Protein AF-0000000068968160 (afdb_homodimer)

Organism: Plasmodiophora brassicae (NCBI:txid37360)

Secondary structure (DSSP, 8-state):
----------------------------------------------------B-TTSPBPEEEEEEEE-S--HHHHHHHHHHHHHHHHHSTTEEEEEEE-TTS-HHHHHHHHHTT-EEEEPPGGGTT-GGGGGGGGGGGGG-TTEEEEEE--TTS---HHHHHHHHHHHTTTTT--EEEEE-STT--SSS-TTSEEEEHHHHHHH-S-HHHHHHHHHT-TT--SSHHHHHIIIIIHHHHTTSEEEEESSS-SSSSSEE--SS--SSTT-STT----SSS-TTTTTTTTTTS----PPPPGGG-SSTT-TT-/----S-----------------------------------------------B-TTSPBPEEEEEEEE-S--HHHHHHHHHHHHHHHHHSTTEEEEEEE-TTS-HHHHHHHHHTT-EEEEPPGGGTT-GGGGGGGGGGGGG-TTEEEEEE--TTS---HHHHHHHHHHHTTTTT--EEEEE-STT--SSS-TTSEEEEHHHHHHH-S-HHHHHHHHHT-TT--SSHHHHHIIIIIHHHHTTSEEEEESSS-SSSSSEE--SS--SSTT-STT----SSS-TTTTTTHHHHS----PPPPGGG-SSTT-TT-

Structure (mmCIF, N/CA/C/O backbone):
data_AF-0000000068968160-model_v1
#
loop_
_entity.id
_entity.type
_entity.pdbx_description
1 polymer 'DUF5672 domain-containing protein'
#
loop_
_atom_site.group_PDB
_atom_site.id
_atom_site.type_symbol
_atom_site.label_atom_id
_atom_site.label_alt_id
_atom_site.label_comp_id
_atom_site.label_asym_id
_atom_site.label_entity_id
_atom_site.label_seq_id
_atom_site.pdbx_PDB_ins_code
_atom_site.Cartn_x
_atom_site.Cartn_y
_atom_site.Cartn_z
_atom_site.occupancy
_atom_site.B_iso_or_equiv
_atom_site.auth_seq_id
_atom_site.auth_comp_id
_atom_site.auth_asym_id
_atom_site.auth_atom_id
_atom_site.pdbx_PDB_model_num
ATOM 1 N N . MET A 1 1 ? 5.023 74 -33.469 1 16.48 1 MET A N 1
ATOM 2 C CA . MET A 1 1 ? 6.301 74.5 -33 1 16.48 1 MET A CA 1
ATOM 3 C C . MET A 1 1 ? 7.285 73.375 -32.719 1 16.48 1 MET A C 1
ATOM 5 O O . MET A 1 1 ? 6.891 72.188 -32.656 1 16.48 1 MET A O 1
ATOM 9 N N . ALA A 1 2 ? 7.832 73.25 -31.469 1 16.19 2 ALA A N 1
ATOM 10 C CA . ALA A 1 2 ? 9.219 73.25 -31.016 1 16.19 2 ALA A CA 1
ATOM 11 C C . ALA A 1 2 ? 9.812 71.812 -31.078 1 16.19 2 ALA A C 1
ATOM 13 O O . ALA A 1 2 ? 9.078 70.875 -31.156 1 16.19 2 ALA A O 1
ATOM 14 N N . VAL A 1 3 ? 10.688 71.438 -29.906 1 15.09 3 VAL A N 1
ATOM 15 C CA . VAL A 1 3 ? 12.117 71.25 -29.719 1 15.09 3 VAL A CA 1
ATOM 16 C C . VAL A 1 3 ? 12.469 69.75 -29.812 1 15.09 3 VAL A C 1
ATOM 18 O O . VAL A 1 3 ? 11.586 68.938 -29.719 1 15.09 3 VAL A O 1
ATOM 21 N N . ARG A 1 4 ? 13.523 69.375 -28.875 1 16.39 4 ARG A N 1
ATOM 22 C CA . ARG A 1 4 ? 14.859 68.875 -28.547 1 16.39 4 ARG A CA 1
ATOM 23 C C . ARG A 1 4 ? 14.82 67.438 -28.125 1 16.39 4 ARG A C 1
ATOM 25 O O . ARG A 1 4 ? 13.969 67 -27.328 1 16.39 4 ARG A O 1
ATOM 32 N N . ARG A 1 5 ? 15.688 66.438 -28.734 1 19.42 5 ARG A N 1
ATOM 33 C CA . ARG A 1 5 ? 16.438 65.188 -28.953 1 19.42 5 ARG A CA 1
ATOM 34 C C . ARG A 1 5 ? 17.234 64.812 -27.719 1 19.42 5 ARG A C 1
ATOM 36 O O . ARG A 1 5 ? 18.078 63.906 -27.766 1 19.42 5 ARG A O 1
ATOM 43 N N . SER A 1 6 ? 17.281 65.5 -26.547 1 15.82 6 SER A N 1
ATOM 44 C CA . SER A 1 6 ? 18.531 65.625 -25.797 1 15.82 6 SER A CA 1
ATOM 45 C C . SER A 1 6 ? 18.953 64.312 -25.219 1 15.82 6 SER A C 1
ATOM 47 O O . SER A 1 6 ? 20.109 63.906 -25.312 1 15.82 6 SER A O 1
ATOM 49 N N . LYS A 1 7 ? 18.641 63.906 -23.984 1 18.33 7 LYS A N 1
ATOM 50 C CA . LYS A 1 7 ? 19.531 63.719 -22.844 1 18.33 7 LYS A CA 1
ATOM 51 C C . LYS A 1 7 ? 20.266 62.406 -22.922 1 18.33 7 LYS A C 1
ATOM 53 O O . LYS A 1 7 ? 19.688 61.375 -23.328 1 18.33 7 LYS A O 1
ATOM 58 N N . LEU A 1 8 ? 21.578 62.125 -22.297 1 17.47 8 LEU A N 1
ATOM 59 C CA . LEU A 1 8 ? 23 61.906 -22.094 1 17.47 8 LEU A CA 1
ATOM 60 C C . LEU A 1 8 ? 23.266 60.469 -21.594 1 17.47 8 LEU A C 1
ATOM 62 O O . LEU A 1 8 ? 22.312 59.75 -21.266 1 17.47 8 LEU A O 1
ATOM 66 N N . THR A 1 9 ? 23.875 60.344 -20.359 1 16.19 9 THR A N 1
ATOM 67 C CA . THR A 1 9 ? 25.281 60.094 -20 1 16.19 9 THR A CA 1
ATOM 68 C C . THR A 1 9 ? 25.484 58.625 -19.656 1 16.19 9 THR A C 1
ATOM 70 O O . THR A 1 9 ? 26.375 57.969 -20.219 1 16.19 9 THR A O 1
ATOM 73 N N . GLU A 1 10 ? 25.859 58.156 -18.297 1 16.2 10 GLU A N 1
ATOM 74 C CA . GLU A 1 10 ? 27.172 57.781 -17.797 1 16.2 10 GLU A CA 1
ATOM 75 C C . GLU A 1 10 ? 27.281 56.25 -17.641 1 16.2 10 GLU A C 1
ATOM 77 O O . GLU A 1 10 ? 28.266 55.656 -18.031 1 16.2 10 GLU A O 1
ATOM 82 N N . VAL A 1 11 ? 26.438 55.5 -16.703 1 16.97 11 VAL A N 1
ATOM 83 C CA . VAL A 1 11 ? 27.125 54.875 -15.555 1 16.97 11 VAL A CA 1
ATOM 84 C C . VAL A 1 11 ? 27.844 53.625 -15.992 1 16.97 11 VAL A C 1
ATOM 86 O O . VAL A 1 11 ? 27.484 53 -17.016 1 16.97 11 VAL A O 1
ATOM 89 N N . VAL A 1 12 ? 28.547 52.75 -14.938 1 16.45 12 VAL A N 1
ATOM 90 C CA . VAL A 1 12 ? 29.781 52.156 -14.477 1 16.45 12 VAL A CA 1
ATOM 91 C C . VAL A 1 12 ? 29.797 50.656 -14.852 1 16.45 12 VAL A C 1
ATOM 93 O O . VAL A 1 12 ? 28.922 49.906 -14.43 1 16.45 12 VAL A O 1
ATOM 96 N N . VAL A 1 13 ? 30.516 50.188 -15.898 1 18.97 13 VAL A N 1
ATOM 97 C CA . VAL A 1 13 ? 30.875 48.969 -16.609 1 18.97 13 VAL A CA 1
ATOM 98 C C . VAL A 1 13 ? 31.75 48.094 -15.719 1 18.97 13 VAL A C 1
ATOM 100 O O . VAL A 1 13 ? 32.969 48.219 -15.695 1 18.97 13 VAL A O 1
ATOM 103 N N . VAL A 1 14 ? 31.344 48.125 -14.266 1 16.95 14 VAL A N 1
ATOM 104 C CA . VAL A 1 14 ? 32.438 47.625 -13.438 1 16.95 14 VAL A CA 1
ATOM 105 C C . VAL A 1 14 ? 32.969 46.312 -13.992 1 16.95 14 VAL A C 1
ATOM 107 O O . VAL A 1 14 ? 32.25 45.625 -14.742 1 16.95 14 VAL A O 1
ATOM 110 N N . LEU A 1 15 ? 33.812 45.594 -13.094 1 16.66 15 LEU A N 1
ATOM 111 C CA . LEU A 1 15 ? 35.125 45.062 -12.836 1 16.66 15 LEU A CA 1
ATOM 112 C C . LEU A 1 15 ? 35.125 43.531 -13 1 16.66 15 LEU A C 1
ATOM 114 O O . LEU A 1 15 ? 34.5 42.812 -12.195 1 16.66 15 LEU A O 1
ATOM 118 N N . ILE A 1 16 ? 35 42.906 -14.211 1 17.64 16 ILE A N 1
ATOM 119 C CA . ILE A 1 16 ? 34.938 41.531 -14.617 1 17.64 16 ILE A CA 1
ATOM 120 C C . ILE A 1 16 ? 36.156 40.75 -14.125 1 17.64 16 ILE A C 1
ATOM 122 O O . ILE A 1 16 ? 36.156 39.531 -14.078 1 17.64 16 ILE A O 1
ATOM 126 N N . LEU A 1 17 ? 37.344 41.469 -13.859 1 16.8 17 LEU A N 1
ATOM 127 C CA . LEU A 1 17 ? 38.5 40.812 -14.445 1 16.8 17 LEU A CA 1
ATOM 128 C C . LEU A 1 17 ? 38.969 39.656 -13.562 1 16.8 17 LEU A C 1
ATOM 130 O O . LEU A 1 17 ? 39.719 38.781 -14.023 1 16.8 17 LEU A O 1
ATOM 134 N N . THR A 1 18 ? 38.75 39.781 -12.148 1 16.09 18 THR A N 1
ATOM 135 C CA . THR A 1 18 ? 40.031 39.531 -11.484 1 16.09 18 THR A CA 1
ATOM 136 C C . THR A 1 18 ? 40.5 38.125 -11.781 1 16.09 18 THR A C 1
ATOM 138 O O . THR A 1 18 ? 39.75 37.281 -12.242 1 16.09 18 THR A O 1
ATOM 141 N N . CYS A 1 19 ? 41.125 37.375 -10.664 1 17.05 19 CYS A N 1
ATOM 142 C CA . CYS A 1 19 ? 42.406 36.844 -10.297 1 17.05 19 CYS A CA 1
ATOM 143 C C . CYS A 1 19 ? 42.5 35.344 -10.602 1 17.05 19 CYS A C 1
ATOM 145 O O . CYS A 1 19 ? 41.688 34.562 -10.133 1 17.05 19 CYS A O 1
ATOM 147 N N . MET A 1 20 ? 43.188 34.906 -11.68 1 18.72 20 MET A N 1
ATOM 148 C CA . MET A 1 20 ? 43.625 33.688 -12.344 1 18.72 20 MET A CA 1
ATOM 149 C C . MET A 1 20 ? 44.406 32.812 -11.375 1 18.72 20 MET A C 1
ATOM 151 O O . MET A 1 20 ? 45 31.828 -11.797 1 18.72 20 MET A O 1
ATOM 155 N N . ALA A 1 21 ? 44.656 33.312 -10.109 1 18.47 21 ALA A N 1
ATOM 156 C CA . ALA A 1 21 ? 45.938 32.781 -9.625 1 18.47 21 ALA A CA 1
ATOM 157 C C . ALA A 1 21 ? 45.938 31.25 -9.562 1 18.47 21 ALA A C 1
ATOM 159 O O . ALA A 1 21 ? 44.906 30.656 -9.164 1 18.47 21 ALA A O 1
ATOM 160 N N . PHE A 1 22 ? 46.938 30.594 -10.109 1 20.25 22 PHE A N 1
ATOM 161 C CA . PHE A 1 22 ? 47.531 29.328 -10.531 1 20.25 22 PHE A CA 1
ATOM 162 C C . PHE A 1 22 ? 47.812 28.438 -9.336 1 20.25 22 PHE A C 1
ATOM 164 O O . PHE A 1 22 ? 48.5 27.422 -9.461 1 20.25 22 PHE A O 1
ATOM 171 N N . LEU A 1 23 ? 47.25 28.828 -8.086 1 19.25 23 LEU A N 1
ATOM 172 C CA . LEU A 1 23 ? 48.094 28.234 -7.047 1 19.25 23 LEU A CA 1
ATOM 173 C C . LEU A 1 23 ? 48.156 26.719 -7.207 1 19.25 23 LEU A C 1
ATOM 175 O O . LEU A 1 23 ? 47.156 26.062 -7.469 1 19.25 23 LEU A O 1
ATOM 179 N N . SER A 1 24 ? 49.375 26.203 -7.375 1 21.22 24 SER A N 1
ATOM 180 C CA . SER A 1 24 ? 50.156 25 -7.578 1 21.22 24 SER A CA 1
ATOM 181 C C . SER A 1 24 ? 49.875 23.953 -6.496 1 21.22 24 SER A C 1
ATOM 183 O O . SER A 1 24 ? 50.594 22.969 -6.367 1 21.22 24 SER A O 1
ATOM 185 N N . GLY A 1 25 ? 48.75 24.219 -5.676 1 18.08 25 GLY A N 1
ATOM 186 C CA . GLY A 1 25 ? 48.875 23.516 -4.41 1 18.08 25 GLY A CA 1
ATOM 187 C C . GLY A 1 25 ? 49.031 22.016 -4.57 1 18.08 25 GLY A C 1
ATOM 188 O O . GLY A 1 25 ? 48.406 21.422 -5.445 1 18.08 25 GLY A O 1
ATOM 189 N N . GLN A 1 26 ? 50.188 21.531 -4.156 1 20.78 26 GLN A N 1
ATOM 190 C CA . GLN A 1 26 ? 50.781 20.203 -4 1 20.78 26 GLN A CA 1
ATOM 191 C C . GLN A 1 26 ? 49.844 19.25 -3.289 1 20.78 26 GLN A C 1
ATOM 193 O O . GLN A 1 26 ? 49.719 19.297 -2.064 1 20.78 26 GLN A O 1
ATOM 198 N N . ILE A 1 27 ? 48.594 19.312 -3.592 1 19.23 27 ILE A N 1
ATOM 199 C CA . ILE A 1 27 ? 47.781 18.531 -2.662 1 19.23 27 ILE A CA 1
ATOM 200 C C . ILE A 1 27 ? 48.281 17.078 -2.65 1 19.23 27 ILE A C 1
ATOM 202 O O . ILE A 1 27 ? 48.312 16.422 -3.695 1 19.23 27 ILE A O 1
ATOM 206 N N . HIS A 1 28 ? 49.094 16.875 -1.63 1 19.7 28 HIS A N 1
ATOM 207 C CA . HIS A 1 28 ? 49.656 15.609 -1.232 1 19.7 28 HIS A CA 1
ATOM 208 C C . HIS A 1 28 ? 48.625 14.5 -1.226 1 19.7 28 HIS A C 1
ATOM 210 O O . HIS A 1 28 ? 47.438 14.742 -0.913 1 19.7 28 HIS A O 1
ATOM 216 N N . THR A 1 29 ? 48.938 13.406 -1.938 1 20.7 29 THR A N 1
ATOM 217 C CA . THR A 1 29 ? 48.344 12.141 -2.342 1 20.7 29 THR A CA 1
ATOM 218 C C . THR A 1 29 ? 47.844 11.352 -1.126 1 20.7 29 THR A C 1
ATOM 220 O O . THR A 1 29 ? 47.312 10.25 -1.264 1 20.7 29 THR A O 1
ATOM 223 N N . GLU A 1 30 ? 48.156 11.922 0.089 1 19.62 30 GLU A N 1
ATOM 224 C CA . GLU A 1 30 ? 48.438 10.773 0.943 1 19.62 30 GLU A CA 1
ATOM 225 C C . GLU A 1 30 ? 47.219 9.867 1.074 1 19.62 30 GLU A C 1
ATOM 227 O O . GLU A 1 30 ? 47.344 8.648 0.94 1 19.62 30 GLU A O 1
ATOM 232 N N . LEU A 1 31 ? 46.281 10.25 2.039 1 19.09 31 LEU A N 1
ATOM 233 C CA . LEU A 1 31 ? 45.844 9.289 3.055 1 19.09 31 LEU A CA 1
ATOM 234 C C . LEU A 1 31 ? 44.781 8.359 2.514 1 19.09 31 LEU A C 1
ATOM 236 O O . LEU A 1 31 ? 43.656 8.781 2.275 1 19.09 31 LEU A O 1
ATOM 240 N N . LEU A 1 32 ? 45 7.504 1.589 1 21.42 32 LEU A N 1
ATOM 241 C CA . LEU A 1 32 ? 44.094 6.492 1.077 1 21.42 32 LEU A CA 1
ATOM 242 C C . LEU A 1 32 ? 43.5 5.656 2.215 1 21.42 32 LEU A C 1
ATOM 244 O O . LEU A 1 32 ? 43.938 4.52 2.432 1 21.42 32 LEU A O 1
ATOM 248 N N . HIS A 1 33 ? 43.375 6.18 3.422 1 21.02 33 HIS A N 1
ATOM 249 C CA . HIS A 1 33 ? 43.094 5.098 4.359 1 21.02 33 HIS A CA 1
ATOM 250 C C . HIS A 1 33 ? 41.844 4.328 3.951 1 21.02 33 HIS A C 1
ATOM 252 O O . HIS A 1 33 ? 40.938 4.895 3.348 1 21.02 33 HIS A O 1
ATOM 258 N N . ARG A 1 34 ? 41.906 2.945 4.09 1 22.19 34 ARG A N 1
ATOM 259 C CA . ARG A 1 34 ? 41.062 1.778 3.811 1 22.19 34 ARG A CA 1
ATOM 260 C C . ARG A 1 34 ? 39.688 1.928 4.441 1 22.19 34 ARG A C 1
ATOM 262 O O . ARG A 1 34 ? 39.594 2.146 5.648 1 22.19 34 ARG A O 1
ATOM 269 N N . PRO A 1 35 ? 38.688 2.314 3.643 1 23.06 35 PRO A N 1
ATOM 270 C CA . PRO A 1 35 ? 37.375 2.459 4.262 1 23.06 35 PRO A CA 1
ATOM 271 C C . PRO A 1 35 ? 36.938 1.225 5.062 1 23.06 35 PRO A C 1
ATOM 273 O O . PRO A 1 35 ? 37.156 0.095 4.605 1 23.06 35 PRO A O 1
ATOM 276 N N . THR A 1 36 ? 37.188 1.257 6.371 1 24.09 36 THR A N 1
ATOM 277 C CA . THR A 1 36 ? 36.656 0.238 7.266 1 24.09 36 THR A CA 1
ATOM 278 C C . THR A 1 36 ? 35.219 -0.1 6.895 1 24.09 36 THR A C 1
ATOM 280 O O . THR A 1 36 ? 34.406 0.797 6.699 1 24.09 36 THR A O 1
ATOM 283 N N . VAL A 1 37 ? 35 -1.322 6.418 1 23.86 37 VAL A N 1
ATOM 284 C CA . VAL A 1 37 ? 33.781 -2.033 6.09 1 23.86 37 VAL A CA 1
ATOM 285 C C . VAL A 1 37 ? 32.781 -1.87 7.227 1 23.86 37 VAL A C 1
ATOM 287 O O . VAL A 1 37 ? 33 -2.334 8.344 1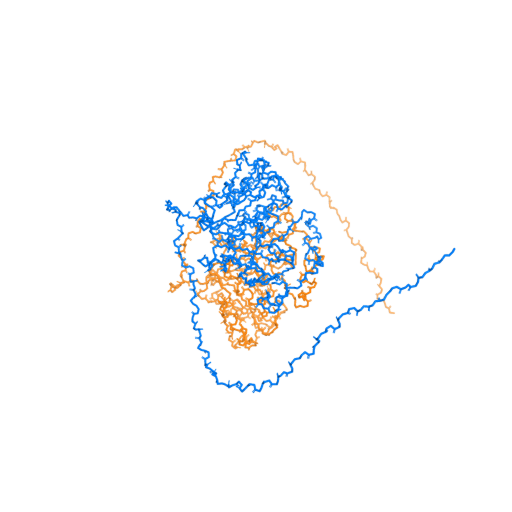 23.86 37 VAL A O 1
ATOM 290 N N . VAL A 1 38 ? 32.219 -0.712 7.41 1 25.56 38 VAL A N 1
ATOM 291 C CA . VAL A 1 38 ? 31.109 -0.536 8.359 1 25.56 38 VAL A CA 1
ATOM 292 C C . VAL A 1 38 ? 30.141 -1.704 8.25 1 25.56 38 VAL A C 1
ATOM 294 O O . VAL A 1 38 ? 29.531 -1.919 7.191 1 25.56 38 VAL A O 1
ATOM 297 N N . THR A 1 39 ? 30.344 -2.742 9.062 1 24.61 39 THR A N 1
ATOM 298 C CA . THR A 1 39 ? 29.688 -4.008 9.352 1 24.61 39 THR A CA 1
ATOM 299 C C . THR A 1 39 ? 28.172 -3.84 9.352 1 24.61 39 THR A C 1
ATOM 301 O O . THR A 1 39 ? 27.672 -2.717 9.273 1 24.61 39 THR A O 1
ATOM 304 N N . SER A 1 40 ? 27.547 -4.559 10.344 1 24.83 40 SER A N 1
ATOM 305 C CA . SER A 1 40 ? 26.266 -5.234 10.477 1 24.83 40 SER A CA 1
ATOM 306 C C . SER A 1 40 ? 25.141 -4.238 10.742 1 24.83 40 SER A C 1
ATOM 308 O O . SER A 1 40 ? 25.156 -3.52 11.75 1 24.83 40 SER A O 1
ATOM 310 N N . SER A 1 41 ? 24.766 -3.525 9.828 1 27.53 41 SER A N 1
ATOM 311 C CA . SER A 1 41 ? 23.672 -2.648 10.227 1 27.53 41 SER A CA 1
ATOM 312 C C . SER A 1 41 ? 22.625 -3.406 11.047 1 27.53 41 SER A C 1
ATOM 314 O O . SER A 1 41 ? 22.141 -4.457 10.617 1 27.53 41 SER A O 1
ATOM 316 N N . PRO A 1 42 ? 22.594 -3.197 12.344 1 25.75 42 PRO A N 1
ATOM 317 C CA . PRO A 1 42 ? 21.656 -3.908 13.219 1 25.75 42 PRO A CA 1
ATOM 318 C C . PRO A 1 42 ? 20.234 -3.922 12.672 1 25.75 42 PRO A C 1
ATOM 320 O O . PRO A 1 42 ? 19.781 -2.932 12.086 1 25.75 42 PRO A O 1
ATOM 323 N N . VAL A 1 43 ? 19.797 -5.035 12.18 1 28.14 43 VAL A N 1
ATOM 324 C CA . VAL A 1 43 ? 18.375 -5.297 12 1 28.14 43 VAL A CA 1
ATOM 325 C C . VAL A 1 43 ? 17.594 -4.766 13.203 1 28.14 43 VAL A C 1
ATOM 327 O O . VAL A 1 43 ? 17.75 -5.27 14.32 1 28.14 43 VAL A O 1
ATOM 330 N N . ILE A 1 44 ? 17.422 -3.5 13.32 1 26.98 44 ILE A N 1
ATOM 331 C CA . ILE A 1 44 ? 16.531 -3.027 14.359 1 26.98 44 ILE A CA 1
ATOM 332 C C . ILE A 1 44 ? 15.25 -3.859 14.352 1 26.98 44 ILE A C 1
ATOM 334 O O . ILE A 1 44 ? 14.484 -3.828 13.383 1 26.98 44 ILE A O 1
ATOM 338 N N . THR A 1 45 ? 15.336 -5.027 14.852 1 26.72 45 THR A N 1
ATOM 339 C CA . THR A 1 45 ? 14.125 -5.715 15.297 1 26.72 45 THR A CA 1
ATOM 340 C C . THR A 1 45 ? 13.156 -4.73 15.945 1 26.72 45 THR A C 1
ATOM 342 O O . THR A 1 45 ? 13.5 -4.055 16.906 1 26.72 45 THR A O 1
ATOM 345 N N . LEU A 1 46 ? 12.43 -4.121 15.195 1 29.11 46 LEU A N 1
ATOM 346 C CA . LEU A 1 46 ? 11.344 -3.508 15.953 1 29.11 46 LEU A CA 1
ATOM 347 C C . LEU A 1 46 ? 10.93 -4.391 17.125 1 29.11 46 LEU A C 1
ATOM 349 O O . LEU A 1 46 ? 10.438 -5.504 16.922 1 29.11 46 LEU A O 1
ATOM 353 N N . SER A 1 47 ? 11.773 -4.562 18.062 1 28.39 47 SER A N 1
ATOM 354 C CA . SER A 1 47 ? 11.422 -5.152 19.344 1 28.39 47 SER A CA 1
ATOM 355 C C . SER A 1 47 ? 9.953 -4.926 19.672 1 28.39 47 SER A C 1
ATOM 357 O O . SER A 1 47 ? 9.336 -3.973 19.188 1 28.39 47 SER A O 1
ATOM 359 N N . ASP A 1 48 ? 9.148 -5.98 19.922 1 32.44 48 ASP A N 1
ATOM 360 C CA . ASP A 1 48 ? 7.914 -5.91 20.703 1 32.44 48 ASP A CA 1
ATOM 361 C C . ASP A 1 48 ? 7.945 -4.734 21.672 1 32.44 48 ASP A C 1
ATOM 363 O O . ASP A 1 48 ? 8.367 -4.887 22.828 1 32.44 48 ASP A O 1
ATOM 367 N N . SER A 1 49 ? 8.617 -3.717 21.406 1 33.69 49 SER A N 1
ATOM 368 C CA . SER A 1 49 ? 8.695 -2.619 22.359 1 33.69 49 SER A CA 1
ATOM 369 C C . SER A 1 49 ? 7.348 -2.381 23.031 1 33.69 49 SER A C 1
ATOM 371 O O . SER A 1 49 ? 6.297 -2.566 22.422 1 33.69 49 SER A O 1
ATOM 373 N N . SER A 1 50 ? 7.305 -2.365 24.312 1 35.81 50 SER A N 1
ATOM 374 C CA . SER A 1 50 ? 6.262 -1.966 25.25 1 35.81 50 SER A CA 1
ATOM 375 C C . SER A 1 50 ? 5.449 -0.794 24.719 1 35.81 50 SER A C 1
ATOM 377 O O . SER A 1 50 ? 6.012 0.161 24.172 1 35.81 50 SER A O 1
ATOM 379 N N . VAL A 1 51 ? 4.277 -1.141 24.156 1 42.72 51 VAL A N 1
ATOM 380 C CA . VAL A 1 51 ? 3.324 -0.075 23.875 1 42.72 51 VAL A CA 1
ATOM 381 C C . VAL A 1 51 ? 3.562 1.104 24.812 1 42.72 51 VAL A C 1
ATOM 383 O O . VAL A 1 51 ? 3.436 0.968 26.031 1 42.72 51 VAL A O 1
ATOM 386 N N . PRO A 1 52 ? 4.363 2.07 24.297 1 46.38 52 PRO A N 1
ATOM 387 C CA . PRO A 1 52 ? 4.492 3.195 25.234 1 46.38 52 PRO A CA 1
ATOM 388 C C . PRO A 1 52 ? 3.172 3.559 25.906 1 46.38 52 PRO A C 1
ATOM 390 O O . PRO A 1 52 ? 2.104 3.387 25.312 1 46.38 52 PRO A O 1
ATOM 393 N N . THR A 1 53 ? 3.072 3.488 27.234 1 46.06 53 THR A N 1
ATOM 394 C CA . THR A 1 53 ? 1.921 3.848 28.062 1 46.06 53 THR A CA 1
ATOM 395 C C . THR A 1 53 ? 1.955 5.332 28.422 1 46.06 53 THR A C 1
ATOM 397 O O . THR A 1 53 ? 3.018 5.953 28.406 1 46.06 53 THR A O 1
ATOM 400 N N . ASN A 1 54 ? 0.875 5.934 28.266 1 41.91 54 ASN A N 1
ATOM 401 C CA . ASN A 1 54 ? 0.761 7.309 28.734 1 41.91 54 ASN A CA 1
ATOM 402 C C . ASN A 1 54 ? 1.059 7.414 30.234 1 41.91 54 ASN A C 1
ATOM 404 O O . ASN A 1 54 ? 1.397 6.418 30.875 1 41.91 54 ASN A O 1
ATOM 408 N N . THR A 1 55 ? 1.008 8.711 30.688 1 44.31 55 THR A N 1
ATOM 409 C CA . THR A 1 55 ? 1.262 9.023 32.094 1 44.31 55 THR A CA 1
ATOM 410 C C . THR A 1 55 ? 0.379 8.172 33 1 44.31 55 THR A C 1
ATOM 412 O O . THR A 1 55 ? 0.728 7.93 34.156 1 44.31 55 THR A O 1
ATOM 415 N N . THR A 1 56 ? -0.725 7.715 32.438 1 43.88 56 THR A N 1
ATOM 416 C CA . THR A 1 56 ? -1.631 6.949 33.281 1 43.88 56 THR A CA 1
ATOM 417 C C . THR A 1 56 ? -1.41 5.449 33.094 1 43.88 56 THR A C 1
ATOM 419 O O . THR A 1 56 ? -2.143 4.633 33.656 1 43.88 56 THR A O 1
ATOM 422 N N . GLY A 1 57 ? -0.406 5.082 32.312 1 50.03 57 GLY A N 1
ATOM 423 C CA . GLY A 1 57 ? -0.068 3.676 32.156 1 50.03 57 GLY A CA 1
ATOM 424 C C . GLY A 1 57 ? -0.792 3.018 31 1 50.03 57 GLY A C 1
ATOM 425 O O . GLY A 1 57 ? -0.61 1.826 30.734 1 50.03 57 GLY A O 1
ATOM 426 N N . ARG A 1 58 ? -1.633 3.855 30.469 1 53.94 58 ARG A N 1
ATOM 427 C CA . ARG A 1 58 ? -2.414 3.26 29.391 1 53.94 58 ARG A CA 1
ATOM 428 C C . ARG A 1 58 ? -1.646 3.297 28.078 1 53.94 58 ARG A C 1
ATOM 430 O O . ARG A 1 58 ? -0.897 4.242 27.812 1 53.94 58 ARG A O 1
ATOM 437 N N . PRO A 1 59 ? -1.892 2.316 27.375 1 71.44 59 PRO A N 1
ATOM 438 C CA . PRO A 1 59 ? -1.16 2.246 26.109 1 71.44 59 PRO A CA 1
ATOM 439 C C . PRO A 1 59 ? -1.519 3.385 25.156 1 71.44 59 PRO A C 1
ATOM 441 O O . PRO A 1 59 ? -2.68 3.795 25.094 1 71.44 59 PRO A O 1
ATOM 444 N N . LEU A 1 60 ? -0.577 4.117 24.656 1 82.94 60 LEU A N 1
ATOM 445 C CA . LEU A 1 60 ? -0.77 5.199 23.688 1 82.94 60 LEU A CA 1
ATOM 446 C C . LEU A 1 60 ? -1.262 4.656 22.359 1 82.94 60 LEU A C 1
ATOM 448 O O . LEU A 1 60 ? -0.963 3.518 22 1 82.94 60 LEU A O 1
ATOM 452 N N . VAL A 1 61 ? -2.201 5.453 21.797 1 92.62 61 VAL A N 1
ATOM 453 C CA . VAL A 1 61 ? -2.691 5.113 20.469 1 92.62 61 VAL A CA 1
ATOM 454 C C . VAL A 1 61 ? -2.098 6.074 19.438 1 92.62 61 VAL A C 1
ATOM 456 O O . VAL A 1 61 ? -1.96 7.27 19.703 1 92.62 61 VAL A O 1
ATOM 459 N N . ASN A 1 62 ? -1.654 5.562 18.328 1 96.94 62 ASN A N 1
ATOM 460 C CA . ASN A 1 62 ? -1.24 6.387 17.203 1 96.94 62 ASN A CA 1
ATOM 461 C C . ASN A 1 62 ? -2.383 6.59 16.219 1 96.94 62 ASN A C 1
ATOM 463 O O . ASN A 1 62 ? -3.107 5.648 15.891 1 96.94 62 ASN A O 1
ATOM 467 N N . VAL A 1 63 ? -2.527 7.875 15.75 1 98.44 63 VAL A N 1
ATOM 468 C CA . VAL A 1 63 ? -3.719 8.117 14.945 1 98.44 63 VAL A CA 1
ATOM 469 C C . VAL A 1 63 ? -3.34 8.891 13.688 1 98.44 63 VAL A C 1
ATOM 471 O O . VAL A 1 63 ? -2.383 9.664 13.688 1 98.44 63 VAL A O 1
ATOM 474 N N . PHE A 1 64 ? -4.008 8.57 12.609 1 98.75 64 PHE A N 1
ATOM 475 C CA . PHE A 1 64 ? -4.191 9.492 11.492 1 98.75 64 PHE A CA 1
ATOM 476 C C . PHE A 1 64 ? -5.434 10.344 11.695 1 98.75 64 PHE A C 1
ATOM 478 O O . PHE A 1 64 ? -6.559 9.836 11.672 1 98.75 64 PHE A O 1
ATOM 485 N N . ALA A 1 65 ? -5.254 11.633 11.867 1 98.81 65 ALA A N 1
ATOM 486 C CA . ALA A 1 65 ? -6.367 12.516 12.195 1 98.81 65 ALA A CA 1
ATOM 487 C C . ALA A 1 65 ? -6.895 13.219 10.953 1 98.81 65 ALA A C 1
ATOM 489 O O . ALA A 1 65 ? -6.121 13.766 10.164 1 98.81 65 ALA A O 1
ATOM 490 N N . PHE A 1 66 ? -8.211 13.172 10.797 1 98.62 66 PHE A N 1
ATOM 491 C CA . PHE A 1 66 ? -8.938 13.758 9.672 1 98.62 66 PHE A CA 1
ATOM 492 C C . PHE A 1 66 ? -10.039 14.695 10.164 1 98.62 66 PHE A C 1
ATOM 494 O O . PHE A 1 66 ? -10.391 14.672 11.344 1 98.62 66 PHE A O 1
ATOM 501 N N . VAL A 1 67 ? -10.484 15.508 9.219 1 97.56 67 VAL A N 1
ATOM 502 C CA . VAL A 1 67 ? -11.719 16.25 9.398 1 97.56 67 VAL A CA 1
ATOM 503 C C . VAL A 1 67 ? -12.758 15.797 8.375 1 97.56 67 VAL A C 1
ATOM 505 O O . VAL A 1 67 ? -12.414 15.5 7.227 1 97.56 67 VAL A O 1
ATOM 508 N N . LEU A 1 68 ? -13.969 15.633 8.859 1 97.06 68 LEU A N 1
ATOM 509 C CA . LEU A 1 68 ? -15.062 15.242 7.977 1 97.06 68 LEU A CA 1
ATOM 510 C C . LEU A 1 68 ? -16.328 16.016 8.312 1 97.06 68 LEU A C 1
ATOM 512 O O . LEU A 1 68 ? -16.734 16.078 9.477 1 97.06 68 LEU A O 1
ATOM 516 N N . TYR A 1 69 ? -16.906 16.641 7.41 1 94.5 69 TYR A N 1
ATOM 517 C CA . TYR A 1 69 ? -18.219 17.297 7.52 1 94.5 69 TYR A CA 1
ATOM 518 C C . TYR A 1 69 ? -18.969 17.219 6.199 1 94.5 69 TYR A C 1
ATOM 520 O O . TYR A 1 69 ? -18.375 17.078 5.133 1 94.5 69 TYR A O 1
ATOM 528 N N . GLY A 1 70 ? -20.219 17.172 6.297 1 91.44 70 GLY A N 1
ATOM 529 C CA . GLY A 1 70 ? -21.062 17.047 5.121 1 91.44 70 GLY A CA 1
ATOM 530 C C . GLY A 1 70 ? -21.312 15.602 4.707 1 91.44 70 GLY A C 1
ATOM 531 O O . GLY A 1 70 ? -21.141 14.688 5.512 1 91.44 70 GLY A O 1
ATOM 532 N N . SER A 1 71 ? -21.891 15.484 3.434 1 87.19 71 SER A N 1
ATOM 533 C CA . SER A 1 71 ? -22.297 14.148 3 1 87.19 71 SER A CA 1
ATOM 534 C C . SER A 1 71 ? -21.906 13.898 1.547 1 87.19 71 SER A C 1
ATOM 536 O O . SER A 1 71 ? -22.516 13.07 0.869 1 87.19 71 SER A O 1
ATOM 538 N N . VAL A 1 72 ? -20.938 14.672 1.163 1 84.75 72 VAL A N 1
ATOM 539 C CA . VAL A 1 72 ? -20.516 14.445 -0.211 1 84.75 72 VAL A CA 1
ATOM 540 C C . VAL A 1 72 ? -20.016 13.008 -0.366 1 84.75 72 VAL A C 1
ATOM 542 O O . VAL A 1 72 ? -19.078 12.586 0.319 1 84.75 72 VAL A O 1
ATOM 545 N N . PRO A 1 73 ? -20.641 12.258 -1.259 1 82.5 73 PRO A N 1
ATOM 546 C CA . PRO A 1 73 ? -20.391 10.82 -1.348 1 82.5 73 PRO A CA 1
ATOM 547 C C . PRO A 1 73 ? -18.906 10.5 -1.551 1 82.5 73 PRO A C 1
ATOM 549 O O . PRO A 1 73 ? -18.375 9.586 -0.916 1 82.5 73 PRO A O 1
ATOM 552 N N . MET A 1 74 ? -18.25 11.25 -2.379 1 80.38 74 MET A N 1
ATOM 553 C CA . MET A 1 74 ? -16.828 10.984 -2.648 1 80.38 74 MET A CA 1
ATOM 554 C C . MET A 1 74 ? -15.984 11.219 -1.4 1 80.38 74 MET A C 1
ATOM 556 O O . MET A 1 74 ? -15.016 10.5 -1.163 1 80.38 74 MET A O 1
ATOM 560 N N . ILE A 1 75 ? -16.328 12.172 -0.671 1 87.56 75 ILE A N 1
ATOM 561 C CA . ILE A 1 75 ? -15.609 12.508 0.55 1 87.56 75 ILE A CA 1
ATOM 562 C C . ILE A 1 75 ? -15.859 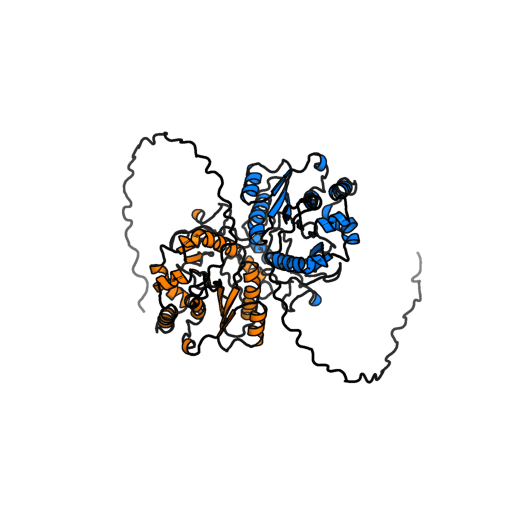11.438 1.611 1 87.56 75 ILE A C 1
ATOM 564 O O . ILE A 1 75 ? -14.93 10.984 2.277 1 87.56 75 ILE A O 1
ATOM 568 N N . VAL A 1 76 ? -17.078 11.055 1.659 1 89.75 76 VAL A N 1
ATOM 569 C CA . VAL A 1 76 ? -17.469 10.023 2.619 1 89.75 76 VAL A CA 1
ATOM 570 C C . VAL A 1 76 ? -16.781 8.711 2.266 1 89.75 76 VAL A C 1
ATOM 572 O O . VAL A 1 76 ? -16.25 8.023 3.145 1 89.75 76 VAL A O 1
ATOM 575 N N . GLU A 1 77 ? -16.75 8.414 1.021 1 86.69 77 GLU A N 1
ATOM 576 C CA . GLU A 1 77 ? -16.078 7.20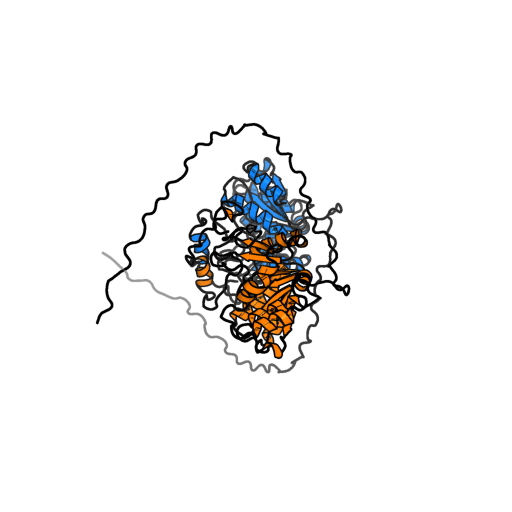3 0.574 1 86.69 77 GLU A CA 1
ATOM 577 C C . GLU A 1 77 ? -14.578 7.27 0.871 1 86.69 77 GLU A C 1
ATOM 579 O O . GLU A 1 77 ? -13.977 6.281 1.299 1 86.69 77 GLU A O 1
ATOM 584 N N . GLY A 1 78 ? -14.008 8.445 0.606 1 89.62 78 GLY A N 1
ATOM 585 C CA . GLY A 1 78 ? -12.602 8.625 0.921 1 89.62 78 GLY A CA 1
ATOM 586 C C . GLY A 1 78 ? -12.289 8.422 2.391 1 89.62 78 GLY A C 1
ATOM 587 O O . GLY A 1 78 ? -11.289 7.781 2.734 1 89.62 78 GLY A O 1
ATOM 588 N N . ALA A 1 79 ? -13.156 8.914 3.219 1 95.44 79 ALA A N 1
ATOM 589 C CA . ALA A 1 79 ? -12.992 8.727 4.66 1 95.44 79 ALA A CA 1
ATOM 590 C C . ALA A 1 79 ? -13.055 7.246 5.031 1 95.44 79 ALA A C 1
ATOM 592 O O . ALA A 1 79 ? -12.188 6.746 5.754 1 95.44 79 ALA A O 1
ATOM 593 N N . ALA A 1 80 ? -14 6.566 4.5 1 92.62 80 ALA A N 1
ATOM 594 C CA . ALA A 1 80 ? -14.195 5.152 4.816 1 92.62 80 ALA A CA 1
ATOM 595 C C . ALA A 1 80 ? -13.016 4.316 4.316 1 92.62 80 ALA A C 1
ATOM 597 O O . ALA A 1 80 ? -12.531 3.43 5.027 1 92.62 80 ALA A O 1
ATOM 598 N N . LEU A 1 81 ? -12.57 4.609 3.178 1 90.75 81 LEU A N 1
ATOM 599 C CA . LEU A 1 81 ? -11.461 3.85 2.607 1 90.75 81 LEU A CA 1
ATOM 600 C C . LEU A 1 81 ? -10.18 4.078 3.404 1 90.75 81 LEU A C 1
ATOM 602 O O . LEU A 1 81 ? -9.453 3.127 3.697 1 90.75 81 LEU A O 1
ATOM 606 N N . ASN A 1 82 ? -9.922 5.285 3.742 1 95.06 82 ASN A N 1
ATOM 607 C CA . ASN A 1 82 ? -8.766 5.543 4.59 1 95.06 82 ASN A CA 1
ATOM 608 C C . ASN A 1 82 ? -8.867 4.809 5.922 1 95.06 82 ASN A C 1
ATOM 610 O O . ASN A 1 82 ? -7.875 4.273 6.418 1 95.06 82 ASN A O 1
ATOM 614 N N . ALA A 1 83 ? -10.055 4.805 6.48 1 96.44 83 ALA A N 1
ATOM 615 C CA . ALA A 1 83 ? -10.273 4.125 7.758 1 96.44 83 ALA A CA 1
ATOM 616 C C . ALA A 1 83 ? -9.945 2.637 7.648 1 96.44 83 ALA A C 1
ATOM 618 O O . ALA A 1 83 ? -9.391 2.045 8.578 1 96.44 83 ALA A O 1
ATOM 619 N N . VAL A 1 84 ? -10.242 2.074 6.527 1 91.44 84 VAL A N 1
ATOM 620 C CA . VAL A 1 84 ? -10.008 0.65 6.312 1 91.44 84 VAL A CA 1
ATOM 621 C C . VAL A 1 84 ? -8.531 0.414 6.012 1 91.44 84 VAL A C 1
ATOM 623 O O . VAL A 1 84 ? -7.941 -0.565 6.48 1 91.44 84 VAL A O 1
ATOM 626 N N . MET A 1 85 ? -7.867 1.274 5.344 1 92.31 85 MET A N 1
ATOM 627 C CA . MET A 1 85 ? -6.516 1.074 4.828 1 92.31 85 MET A CA 1
ATOM 628 C C . MET A 1 85 ? -5.473 1.341 5.906 1 92.31 85 MET A C 1
ATOM 630 O O . MET A 1 85 ? -4.441 0.668 5.957 1 92.31 85 MET A O 1
ATOM 634 N N . ILE A 1 86 ? -5.715 2.215 6.773 1 94.5 86 ILE A N 1
ATOM 635 C CA . ILE A 1 86 ? -4.707 2.711 7.703 1 94.5 86 ILE A CA 1
ATOM 636 C C . ILE A 1 86 ? -4.266 1.587 8.641 1 94.5 86 ILE A C 1
ATOM 638 O O . ILE A 1 86 ? -3.072 1.298 8.75 1 94.5 86 ILE A O 1
ATOM 642 N N . PRO A 1 87 ? -5.164 0.866 9.242 1 90.06 87 PRO A N 1
ATOM 643 C CA . PRO A 1 87 ? -4.672 -0.192 10.125 1 90.06 87 PRO A CA 1
ATOM 644 C C . PRO A 1 87 ? -3.992 -1.328 9.367 1 90.06 87 PRO A C 1
ATOM 646 O O . PRO A 1 87 ? -3.205 -2.08 9.945 1 90.06 87 PRO A O 1
ATOM 649 N N . LYS A 1 88 ? -4.305 -1.378 8.117 1 84.25 88 LYS A N 1
ATOM 650 C CA . LYS A 1 88 ? -3.664 -2.408 7.312 1 84.25 88 LYS A CA 1
ATOM 651 C C . LYS A 1 88 ? -2.23 -2.018 6.961 1 84.25 88 LYS A C 1
ATOM 653 O O . LYS A 1 88 ? -1.335 -2.865 6.953 1 84.25 88 LYS A O 1
ATOM 658 N N . LEU A 1 89 ? -2.004 -0.746 6.707 1 86.88 89 LEU A N 1
ATOM 659 C CA . LEU A 1 89 ? -0.692 -0.245 6.312 1 86.88 89 LEU A CA 1
ATOM 660 C C . LEU A 1 89 ? 0.157 0.077 7.539 1 86.88 89 LEU A C 1
ATOM 662 O O . LEU A 1 89 ? 1.375 -0.112 7.52 1 86.88 89 LEU A O 1
ATOM 666 N N . PHE A 1 90 ? -0.559 0.6 8.492 1 88 90 PHE A N 1
ATOM 667 C CA . PHE A 1 90 ? 0.108 1.074 9.703 1 88 90 PHE A CA 1
ATOM 668 C C . PHE A 1 90 ? -0.399 0.326 10.93 1 88 90 PHE A C 1
ATOM 670 O O . PHE A 1 90 ? -1.324 0.783 11.602 1 88 90 PHE A O 1
ATOM 677 N N . ARG A 1 91 ? 0.33 -0.733 11.195 1 82.88 91 ARG A N 1
ATOM 678 C CA . ARG A 1 91 ? -0.109 -1.543 12.328 1 82.88 91 ARG A CA 1
ATOM 679 C C . ARG A 1 91 ? -0.077 -0.738 13.617 1 82.88 91 ARG A C 1
ATOM 681 O O . ARG A 1 91 ? 0.906 -0.051 13.906 1 82.88 91 ARG A O 1
ATOM 688 N N . GLY A 1 92 ? -1.188 -0.809 14.352 1 85.69 92 GLY A N 1
ATOM 689 C CA . GLY A 1 92 ? -1.272 -0.104 15.617 1 85.69 92 GLY A CA 1
ATOM 690 C C . GLY A 1 92 ? -1.81 1.308 15.477 1 85.69 92 GLY A C 1
ATOM 691 O O . GLY A 1 92 ? -2.02 1.998 16.484 1 85.69 92 GLY A O 1
ATOM 692 N N . TRP A 1 93 ? -1.98 1.701 14.234 1 94.5 93 TRP A N 1
ATOM 693 C CA . TRP A 1 93 ? -2.539 3.027 13.992 1 94.5 93 TRP A CA 1
ATOM 694 C C . TRP A 1 93 ? -4.027 2.941 13.664 1 94.5 93 TRP A C 1
ATOM 696 O O . TRP A 1 93 ? -4.504 1.91 13.188 1 94.5 93 TRP A O 1
ATOM 706 N N . ARG A 1 94 ? -4.715 3.918 13.953 1 96.12 94 ARG A N 1
ATOM 707 C CA . ARG A 1 94 ? -6.113 4 13.539 1 96.12 94 ARG A CA 1
ATOM 708 C C . ARG A 1 94 ? -6.441 5.395 13.008 1 96.12 94 ARG A C 1
ATOM 710 O O . ARG A 1 94 ? -5.727 6.355 13.289 1 96.12 94 ARG A O 1
ATOM 717 N N . ALA A 1 95 ? -7.492 5.414 12.219 1 98.38 95 ALA A N 1
ATOM 718 C CA . ALA A 1 95 ? -8 6.703 11.758 1 98.38 95 ALA A CA 1
ATOM 719 C C . ALA A 1 95 ? -8.875 7.359 12.828 1 98.38 95 ALA A C 1
ATOM 721 O O . ALA A 1 95 ? -9.594 6.672 13.555 1 98.38 95 ALA A O 1
ATOM 722 N N . ARG A 1 96 ? -8.773 8.602 12.922 1 98.69 96 ARG A N 1
ATOM 723 C CA . ARG A 1 96 ? -9.648 9.398 13.773 1 98.69 96 ARG A CA 1
ATOM 724 C C . ARG A 1 96 ? -10.273 10.555 13 1 98.69 96 ARG A C 1
ATOM 726 O O . ARG A 1 96 ? -9.562 11.344 12.375 1 98.69 96 ARG A O 1
ATOM 733 N N . PHE A 1 97 ? -11.57 10.633 13.086 1 98.75 97 PHE A N 1
ATOM 734 C CA . PHE A 1 97 ? -12.281 11.672 12.352 1 98.75 97 PHE A CA 1
ATOM 735 C C . PHE A 1 97 ? -12.938 12.656 13.312 1 98.75 97 PHE A C 1
ATOM 737 O O . PHE A 1 97 ? -13.742 12.273 14.148 1 98.75 97 PHE A O 1
ATOM 744 N N . TYR A 1 98 ? -12.539 13.898 13.195 1 98.56 98 TYR A N 1
ATOM 745 C CA . TYR A 1 98 ? -13.25 14.992 13.852 1 98.56 98 TYR A CA 1
ATOM 746 C C . TYR A 1 98 ? -14.406 15.484 12.992 1 98.56 98 TYR A C 1
ATOM 748 O O . TYR A 1 98 ? -14.195 15.984 11.883 1 98.56 98 TYR A O 1
ATOM 756 N N . ILE A 1 99 ? -15.602 15.336 13.508 1 98.06 99 ILE A N 1
ATOM 757 C CA . ILE A 1 99 ? -16.781 15.57 12.68 1 98.06 99 ILE A CA 1
ATOM 758 C C . ILE A 1 99 ? -17.703 16.562 13.359 1 98.06 99 ILE A C 1
ATOM 760 O O . ILE A 1 99 ? -17.578 16.812 14.562 1 98.06 99 ILE A O 1
ATOM 764 N N . ASP A 1 100 ? -18.547 17.172 12.57 1 96.31 100 ASP A N 1
ATOM 765 C CA . ASP A 1 100 ? -19.672 17.906 13.133 1 96.31 100 ASP A CA 1
ATOM 766 C C . ASP A 1 100 ? -20.984 17.156 12.898 1 96.31 100 ASP A C 1
ATOM 768 O O . ASP A 1 100 ? -20.969 15.969 12.555 1 96.31 100 ASP A O 1
ATOM 772 N N . ASN A 1 101 ? -22.078 17.812 13.109 1 94.81 101 ASN A N 1
ATOM 773 C CA . ASN A 1 101 ? -23.375 17.125 13.094 1 94.81 101 ASN A CA 1
ATOM 774 C C . ASN A 1 101 ? -23.891 16.953 11.672 1 94.81 101 ASN A C 1
ATOM 776 O O . ASN A 1 101 ? -24.938 16.344 11.461 1 94.81 101 ASN A O 1
ATOM 780 N N . THR A 1 102 ? -23.172 17.391 10.727 1 95.19 102 THR A N 1
ATOM 781 C CA . THR A 1 102 ? -23.625 17.25 9.344 1 95.19 102 THR A CA 1
ATOM 782 C C . THR A 1 102 ? -23.297 15.859 8.812 1 95.19 102 THR A C 1
ATOM 784 O O . THR A 1 102 ? -23.812 15.453 7.766 1 95.19 102 THR A O 1
ATOM 787 N N . VAL A 1 103 ? -22.422 15.156 9.477 1 96.81 103 VAL A N 1
ATOM 788 C CA . VAL A 1 103 ? -22.109 13.789 9.094 1 96.81 103 VAL A CA 1
ATOM 789 C C . VAL A 1 103 ? -23.234 12.859 9.547 1 96.81 103 VAL A C 1
ATOM 791 O O . VAL A 1 103 ? -23.562 12.781 10.734 1 96.81 103 VAL A O 1
ATOM 794 N N . ASP A 1 104 ? -23.797 12.117 8.625 1 96.25 104 ASP A N 1
ATOM 795 C CA . ASP A 1 104 ? -25 11.344 8.922 1 96.25 104 ASP A CA 1
ATOM 796 C C . ASP A 1 104 ? -24.656 10.062 9.68 1 96.25 104 ASP A C 1
ATOM 798 O O . ASP A 1 104 ? -23.484 9.68 9.766 1 96.25 104 ASP A O 1
ATOM 802 N N . GLY A 1 105 ? -25.734 9.445 10.188 1 96.12 105 GLY A N 1
ATOM 803 C CA . GLY A 1 105 ? -25.562 8.258 11.016 1 96.12 105 GLY A CA 1
ATOM 804 C C . GLY A 1 105 ? -24.969 7.086 10.258 1 96.12 105 GLY A C 1
ATOM 805 O O . GLY A 1 105 ? -24.141 6.344 10.805 1 96.12 105 GLY A O 1
ATOM 806 N N . GLY A 1 106 ? -25.406 6.918 9.078 1 94.88 106 GLY A N 1
ATOM 807 C CA . GLY A 1 106 ? -24.844 5.84 8.266 1 94.88 106 GLY A CA 1
ATOM 808 C C . GLY A 1 106 ? -23.344 5.957 8.062 1 94.88 106 GLY A C 1
ATOM 809 O O . GLY A 1 106 ? -22.625 4.969 8.188 1 94.88 106 GLY A O 1
ATOM 810 N N . THR A 1 107 ? -22.906 7.125 7.785 1 95.81 107 THR A N 1
ATOM 811 C CA . THR A 1 107 ? -21.484 7.379 7.625 1 95.81 107 THR A CA 1
ATOM 812 C C . THR A 1 107 ? -20.734 7.121 8.93 1 95.81 107 THR A C 1
ATOM 814 O O . THR A 1 107 ? -19.703 6.457 8.938 1 95.81 107 THR A O 1
ATOM 817 N N . ARG A 1 108 ? -21.25 7.59 10.008 1 97.44 108 ARG A N 1
ATOM 818 C CA . ARG A 1 108 ? -20.641 7.375 11.312 1 97.44 108 ARG A CA 1
ATOM 819 C C . ARG A 1 108 ? -20.5 5.887 11.617 1 97.44 108 ARG A C 1
ATOM 821 O O . ARG A 1 108 ? -19.453 5.438 12.086 1 97.44 108 ARG A O 1
ATOM 828 N N . GLN A 1 109 ? -21.5 5.195 11.32 1 96 109 GLN A N 1
ATOM 829 C CA . GLN A 1 109 ? -21.484 3.754 11.555 1 96 109 GLN A CA 1
ATOM 830 C C . GLN A 1 109 ? -20.438 3.064 10.68 1 96 109 GLN A C 1
ATOM 832 O O . GLN A 1 109 ? -19.734 2.166 11.141 1 96 109 GLN A O 1
ATOM 837 N N . ARG A 1 110 ? -20.406 3.49 9.531 1 93.38 110 ARG A N 1
ATOM 838 C CA . ARG A 1 110 ? -19.438 2.92 8.602 1 93.38 110 ARG A CA 1
ATOM 839 C C . ARG A 1 110 ? -18.016 3.139 9.102 1 93.38 110 ARG A C 1
ATOM 841 O O . ARG A 1 110 ? -17.172 2.234 9.031 1 93.38 110 ARG A O 1
ATOM 848 N N . LEU A 1 111 ? -17.703 4.301 9.594 1 97.31 111 LEU A N 1
ATOM 849 C CA . LEU A 1 111 ? -16.391 4.613 10.133 1 97.31 111 LEU A CA 1
ATOM 850 C C . LEU A 1 111 ? -16.109 3.787 11.383 1 97.31 111 LEU A C 1
ATOM 852 O O . LEU A 1 111 ? -15 3.262 11.547 1 97.31 111 LEU A O 1
ATOM 856 N N . HIS A 1 112 ? -17.078 3.633 12.18 1 96.25 112 HIS A N 1
ATOM 857 C CA . HIS A 1 112 ? -16.938 2.811 13.375 1 96.25 112 HIS A CA 1
ATOM 858 C C . HIS A 1 112 ? -16.672 1.354 13.016 1 96.25 112 HIS A C 1
ATOM 860 O O . HIS A 1 112 ? -15.812 0.706 13.625 1 96.25 112 HIS A O 1
ATOM 866 N N . ASP A 1 113 ? -17.375 0.915 12.07 1 93.06 113 ASP A N 1
ATOM 867 C CA . ASP A 1 113 ? -17.219 -0.469 11.633 1 93.06 113 ASP A CA 1
ATOM 868 C C . ASP A 1 113 ? -15.812 -0.721 11.094 1 93.06 113 ASP A C 1
ATOM 870 O O . ASP A 1 113 ? -15.297 -1.838 11.18 1 93.06 113 ASP A O 1
ATOM 874 N N . ALA A 1 114 ? -15.219 0.327 10.609 1 92.88 114 ALA A N 1
ATOM 875 C CA . ALA A 1 114 ? -13.867 0.22 10.055 1 92.88 114 ALA A CA 1
ATOM 876 C C . ALA A 1 114 ? -12.82 0.35 11.156 1 92.88 114 ALA A C 1
ATOM 878 O O . ALA A 1 114 ? -11.617 0.265 10.891 1 92.88 114 ALA A O 1
ATOM 879 N N . GLY A 1 115 ? -13.266 0.607 12.375 1 94.06 115 GLY A N 1
ATOM 880 C CA . GLY A 1 115 ? -12.352 0.673 13.508 1 94.06 115 GLY A CA 1
ATOM 881 C C . GLY A 1 115 ? -11.836 2.072 13.773 1 94.06 115 GLY A C 1
ATOM 882 O O . GLY A 1 115 ? -10.891 2.254 14.555 1 94.06 115 GLY A O 1
ATOM 883 N N . ALA A 1 116 ? -12.43 3.027 13.133 1 97.81 116 ALA A N 1
ATOM 884 C CA . ALA A 1 116 ? -11.961 4.402 13.297 1 97.81 116 ALA A CA 1
ATOM 885 C C . ALA A 1 116 ? -12.547 5.031 14.562 1 97.81 116 ALA A C 1
ATOM 887 O O . ALA A 1 116 ? -13.594 4.602 15.055 1 97.81 116 ALA A O 1
ATOM 888 N N . ASP A 1 117 ? -11.82 6.012 15.109 1 97.38 117 ASP A N 1
ATOM 889 C CA . ASP A 1 117 ? -12.367 6.91 16.125 1 97.38 117 ASP A CA 1
ATOM 890 C C . ASP A 1 117 ? -13.156 8.047 15.484 1 97.38 117 ASP A C 1
ATOM 892 O O . ASP A 1 117 ? -12.703 8.648 14.508 1 97.38 117 ASP A O 1
ATOM 896 N N . VAL A 1 118 ? -14.328 8.18 16.047 1 98.06 118 VAL A N 1
ATOM 897 C CA . VAL A 1 118 ? -15.141 9.312 15.594 1 98.06 118 VAL A CA 1
ATOM 898 C C . VAL A 1 118 ? -15.359 10.281 16.75 1 98.06 118 VAL A C 1
ATOM 900 O O . VAL A 1 118 ? -15.953 9.922 17.766 1 98.06 118 VAL A O 1
ATOM 903 N N . VAL A 1 119 ? -14.875 11.492 16.578 1 98 119 VAL A N 1
ATOM 904 C CA . VAL A 1 119 ? -14.969 12.516 17.609 1 98 119 VAL A CA 1
ATOM 905 C C . VAL A 1 119 ? -15.859 13.656 17.125 1 98 119 VAL A C 1
ATOM 907 O O . VAL A 1 119 ? -15.523 14.352 16.172 1 98 119 VAL A O 1
ATOM 910 N N . VAL A 1 120 ? -16.922 13.883 17.812 1 97.5 120 VAL A N 1
ATOM 911 C CA . VAL A 1 120 ? -17.766 15.039 17.516 1 97.5 120 VAL A CA 1
ATOM 912 C C . VAL A 1 120 ? -17.172 16.297 18.141 1 97.5 120 VAL A C 1
ATOM 914 O O . VAL A 1 120 ? -16.953 16.344 19.344 1 97.5 120 VAL A O 1
ATOM 917 N N . VAL A 1 121 ? -16.953 17.25 17.312 1 97.25 121 VAL A N 1
ATOM 918 C CA . VAL A 1 121 ? -16.328 18.469 17.828 1 97.25 121 VAL A CA 1
ATOM 919 C C . VAL A 1 121 ? -17.344 19.25 18.656 1 97.25 121 VAL A C 1
ATOM 921 O O . VAL A 1 121 ? -18.547 19.188 18.406 1 97.25 121 VAL A O 1
ATOM 924 N N . PRO A 1 122 ? -16.844 19.953 19.672 1 95.69 122 PRO A N 1
ATOM 925 C CA . PRO A 1 122 ? -17.766 20.75 20.5 1 95.69 122 PRO A CA 1
ATOM 926 C C . PRO A 1 122 ? -18.422 21.875 19.719 1 95.69 122 PRO A C 1
ATOM 928 O O . PRO A 1 122 ? -17.844 22.391 18.75 1 95.69 122 PRO A O 1
ATOM 931 N N . ASP A 1 123 ? -19.516 22.297 20.234 1 93.69 123 ASP A N 1
ATOM 932 C CA . ASP A 1 123 ? -20.266 23.375 19.609 1 93.69 123 ASP A CA 1
ATOM 933 C C . ASP A 1 123 ? -19.453 24.672 19.578 1 93.69 123 ASP A C 1
ATOM 935 O O . ASP A 1 123 ? -19.578 25.469 18.656 1 93.69 123 ASP A O 1
ATOM 939 N N . SER A 1 124 ? -18.641 24.859 20.516 1 92.5 124 SER A N 1
ATOM 940 C CA . SER A 1 124 ? -17.844 26.078 20.609 1 92.5 124 SER A CA 1
ATOM 941 C C . SER A 1 124 ? -16.875 26.203 19.453 1 92.5 124 SER A C 1
ATOM 943 O O . SER A 1 124 ? -16.312 27.281 19.219 1 92.5 124 SER A O 1
ATOM 945 N N . TRP A 1 125 ? -16.609 25.094 18.688 1 94.12 125 TRP A N 1
ATOM 946 C CA . TRP A 1 125 ? -15.672 25.141 17.562 1 94.12 125 TRP A CA 1
ATOM 947 C C . TRP A 1 125 ? -16.391 25.453 16.266 1 94.12 125 TRP A C 1
ATOM 949 O O . TRP A 1 125 ? -15.75 25.625 15.219 1 94.12 125 TRP A O 1
ATOM 959 N N . MET A 1 126 ? -17.703 25.562 16.266 1 90.75 126 MET A N 1
ATOM 960 C CA . MET A 1 126 ? -18.484 25.766 15.055 1 90.75 126 MET A CA 1
ATOM 961 C C . MET A 1 126 ? -18.203 27.156 14.461 1 90.75 126 MET A C 1
ATOM 963 O O . MET A 1 126 ? -18.484 27.391 13.289 1 90.75 126 MET A O 1
ATOM 967 N N . ASN A 1 127 ? -17.656 28 15.234 1 86.19 127 ASN A N 1
ATOM 968 C CA . ASN A 1 127 ? -17.344 29.344 14.742 1 86.19 127 ASN A CA 1
ATOM 969 C C . ASN A 1 127 ? -15.984 29.391 14.055 1 86.19 127 ASN A C 1
ATOM 971 O O . ASN A 1 127 ? -15.531 30.453 13.641 1 86.19 127 ASN A O 1
ATOM 975 N N . TRP A 1 128 ? -15.266 28.188 14 1 84.88 128 TRP A N 1
ATOM 976 C CA . TRP A 1 128 ? -14.008 28.141 13.258 1 84.88 128 TRP A CA 1
ATOM 977 C C . TRP A 1 128 ? -14.266 28.156 11.758 1 84.88 128 TRP A C 1
ATOM 979 O O . TRP A 1 128 ? -13.414 27.734 10.969 1 84.88 128 TRP A O 1
ATOM 989 N N . ASN A 1 129 ? -15.164 28.703 11.203 1 76.88 129 ASN A N 1
ATOM 990 C CA . ASN A 1 129 ? -15.648 28.812 9.836 1 76.88 129 ASN A CA 1
ATOM 991 C C . ASN A 1 129 ? -14.633 28.281 8.828 1 76.88 129 ASN A C 1
ATOM 993 O O . ASN A 1 129 ? -14.602 27.078 8.562 1 76.88 129 ASN A O 1
ATOM 997 N N . GLU A 1 130 ? -13.648 29.172 8.367 1 76.94 130 GLU A N 1
ATOM 998 C CA . GLU A 1 130 ? -12.664 28.844 7.344 1 76.94 130 GLU A CA 1
ATOM 999 C C . GLU A 1 130 ? -11.555 27.953 7.91 1 76.94 130 GLU A C 1
ATOM 1001 O O . GLU A 1 130 ? -10.766 27.375 7.16 1 76.94 130 GLU A O 1
ATOM 1006 N N . ALA A 1 131 ? -11.672 27.703 9.219 1 89.19 131 ALA A N 1
ATOM 1007 C CA . ALA A 1 131 ? -10.578 27 9.875 1 89.19 131 ALA A CA 1
ATOM 1008 C C . ALA A 1 131 ? -11.023 25.625 10.352 1 89.19 131 ALA A C 1
ATOM 1010 O O . ALA A 1 131 ? -10.391 25.031 11.227 1 89.19 131 ALA A O 1
ATOM 1011 N N . ARG A 1 132 ? -12.102 25.125 9.789 1 91.62 132 ARG A N 1
ATOM 1012 C CA . ARG A 1 132 ? -12.641 23.844 10.234 1 91.62 132 ARG A CA 1
ATOM 1013 C C . ARG A 1 132 ? -11.625 22.719 10.039 1 91.62 132 ARG A C 1
ATOM 1015 O O . ARG A 1 132 ? -11.602 21.75 10.805 1 91.62 132 ARG A O 1
ATOM 1022 N N . ARG A 1 133 ? -10.75 22.844 9.086 1 93.56 133 ARG A N 1
ATOM 1023 C CA . ARG A 1 133 ? -9.734 21.828 8.812 1 93.56 133 ARG A CA 1
ATOM 1024 C C . ARG A 1 133 ? -8.773 21.703 9.984 1 93.56 133 ARG A C 1
ATOM 1026 O O . ARG A 1 133 ? -8.055 20.703 10.094 1 93.56 133 ARG A O 1
ATOM 1033 N N . MET A 1 134 ? -8.781 22.672 10.859 1 95.94 134 MET A N 1
ATOM 1034 C CA . MET A 1 134 ? -7.84 22.672 11.984 1 95.94 134 MET A CA 1
ATOM 1035 C C . MET A 1 134 ? -8.352 21.781 13.109 1 95.94 134 MET A C 1
ATOM 1037 O O . MET A 1 134 ? -7.613 21.484 14.055 1 95.94 134 MET A O 1
ATOM 1041 N N . TRP A 1 135 ? -9.633 21.266 13.016 1 97.5 135 TRP A N 1
ATOM 1042 C CA . TRP A 1 135 ? -10.164 20.359 14.031 1 97.5 135 TRP A CA 1
ATOM 1043 C C . TRP A 1 135 ? -9.25 19.156 14.219 1 97.5 135 TRP A C 1
ATOM 1045 O O . TRP A 1 135 ? -9.086 18.656 15.336 1 97.5 135 TRP A O 1
ATOM 1055 N N . ARG A 1 136 ? -8.633 18.75 13.227 1 97.94 136 ARG A N 1
ATOM 1056 C CA . ARG A 1 136 ? -7.852 17.516 13.258 1 97.94 136 ARG A CA 1
ATOM 1057 C C . ARG A 1 136 ? -6.645 17.656 14.172 1 97.94 136 ARG A C 1
ATOM 1059 O O . ARG A 1 136 ? -6.141 16.672 14.703 1 97.94 136 ARG A O 1
ATOM 1066 N N . TYR A 1 137 ? -6.176 18.891 14.398 1 98.31 137 TYR A N 1
ATOM 1067 C CA . TYR A 1 137 ? -4.992 19.094 15.227 1 98.31 137 TYR A CA 1
ATOM 1068 C C . TYR A 1 137 ? -5.32 18.922 16.703 1 98.31 137 TYR A C 1
ATOM 1070 O O . TYR A 1 137 ? -4.418 18.875 17.547 1 98.31 137 TYR A O 1
ATOM 1078 N N . ALA A 1 138 ? -6.598 18.781 17.031 1 98.12 138 ALA A N 1
ATOM 1079 C CA . ALA A 1 138 ? -7.012 18.531 18.406 1 98.12 138 ALA A CA 1
ATOM 1080 C C . ALA A 1 138 ? -6.434 17.219 18.938 1 98.12 138 ALA A C 1
ATOM 1082 O O . ALA A 1 138 ? -6.363 17 20.141 1 98.12 138 ALA A O 1
ATOM 1083 N N . ALA A 1 139 ? -6.031 16.359 18.031 1 98.31 139 ALA A N 1
ATOM 1084 C CA . ALA A 1 139 ? -5.406 15.102 18.422 1 98.31 139 ALA A CA 1
ATOM 1085 C C . ALA A 1 139 ? -4.148 15.352 19.25 1 98.31 139 ALA A C 1
ATOM 1087 O O . ALA A 1 139 ? -3.781 14.531 20.094 1 98.31 139 ALA A O 1
ATOM 1088 N N . LEU A 1 140 ? -3.512 16.469 19.031 1 98.12 140 LEU A N 1
ATOM 1089 C CA . LEU A 1 140 ? -2.266 16.812 19.719 1 98.12 140 LEU A CA 1
ATOM 1090 C C . LEU A 1 140 ? -2.516 17.094 21.188 1 98.12 140 LEU A C 1
ATOM 1092 O O . LEU A 1 140 ? -1.586 17.062 22 1 98.12 140 LEU A O 1
ATOM 1096 N N . ALA A 1 141 ? -3.713 17.406 21.578 1 97.56 141 ALA A N 1
ATOM 1097 C CA . ALA A 1 141 ? -4.059 17.734 22.953 1 97.56 141 ALA A CA 1
ATOM 1098 C C . ALA A 1 141 ? -4.453 16.484 23.734 1 97.56 141 ALA A C 1
ATOM 1100 O O . ALA A 1 141 ? -4.543 16.5 24.953 1 97.56 141 ALA A O 1
ATOM 1101 N N . ASP A 1 142 ? -4.773 15.398 23.047 1 96.5 142 ASP A N 1
ATOM 1102 C CA . ASP A 1 142 ? -5.215 14.156 23.672 1 96.5 142 ASP A CA 1
ATOM 1103 C C . ASP A 1 142 ? -4.039 13.383 24.25 1 96.5 142 ASP A C 1
ATOM 1105 O O . ASP A 1 142 ? -3.188 12.883 23.5 1 96.5 142 ASP A O 1
ATOM 1109 N N . GLU A 1 143 ? -4.023 13.211 25.516 1 94 143 GLU A N 1
ATOM 1110 C CA . GLU A 1 143 ? -2.9 12.594 26.219 1 94 143 GLU A CA 1
ATOM 1111 C C . GLU A 1 143 ? -2.807 11.102 25.891 1 94 143 GLU A C 1
ATOM 1113 O O . GLU A 1 143 ? -1.775 10.477 26.141 1 94 143 GLU A O 1
ATOM 1118 N N . SER A 1 144 ? -3.832 10.578 25.375 1 94.75 144 SER A N 1
ATOM 1119 C CA . SER A 1 144 ? -3.814 9.156 25.031 1 94.75 144 SER A CA 1
ATOM 1120 C C . SER A 1 144 ? -3.215 8.945 23.641 1 94.75 144 SER A C 1
ATOM 1122 O O . SER A 1 144 ? -2.984 7.805 23.234 1 94.75 144 SER A O 1
ATOM 1124 N N . VAL A 1 145 ? -2.949 10.008 22.984 1 96.88 145 VAL A N 1
ATOM 1125 C CA . VAL A 1 145 ? -2.379 9.914 21.641 1 96.88 145 VAL A CA 1
ATOM 1126 C C . VAL A 1 145 ? -0.859 10.031 21.719 1 96.88 145 VAL A C 1
ATOM 1128 O O . VAL A 1 145 ? -0.332 11.016 22.234 1 96.88 145 VAL A O 1
ATOM 1131 N N . GLY A 1 146 ? -0.179 9.016 21.234 1 96.56 146 GLY A N 1
ATOM 1132 C CA . GLY A 1 146 ? 1.273 9.047 21.172 1 96.56 146 GLY A CA 1
ATOM 1133 C C . GLY A 1 146 ? 1.803 9.797 19.969 1 96.56 146 GLY A C 1
ATOM 1134 O O . GLY A 1 146 ? 2.525 10.789 20.109 1 96.56 146 GLY A O 1
ATOM 1135 N N . LEU A 1 147 ? 1.445 9.32 18.797 1 97.94 147 LEU A N 1
ATOM 1136 C CA . LEU A 1 147 ? 1.778 9.961 17.531 1 97.94 147 LEU A CA 1
ATOM 1137 C C . LEU A 1 147 ? 0.516 10.367 16.781 1 97.94 147 LEU A C 1
ATOM 1139 O O . LEU A 1 147 ? -0.469 9.625 16.766 1 97.94 147 LEU A O 1
ATOM 1143 N N . ALA A 1 148 ? 0.564 11.555 16.234 1 98.62 148 ALA A N 1
ATOM 1144 C CA . ALA A 1 148 ? -0.533 12.047 15.406 1 98.62 148 ALA A CA 1
ATOM 1145 C C . ALA A 1 148 ? -0.039 12.445 14.016 1 98.62 148 ALA A C 1
ATOM 1147 O O . ALA A 1 148 ? 0.903 13.227 13.883 1 98.62 148 ALA A O 1
ATOM 1148 N N . LEU A 1 149 ? -0.616 11.852 13.039 1 98.69 149 LEU A N 1
ATOM 1149 C CA . LEU A 1 149 ? -0.438 12.266 11.648 1 98.69 149 LEU A CA 1
ATOM 1150 C C . LEU A 1 149 ? -1.719 12.883 11.094 1 98.69 149 LEU A C 1
ATOM 1152 O O . LEU A 1 149 ? -2.818 12.43 11.422 1 98.69 149 LEU A O 1
ATOM 1156 N N . PHE A 1 150 ? -1.567 13.883 10.273 1 98.75 150 PHE A N 1
ATOM 1157 C CA . PHE A 1 150 ? -2.725 14.625 9.789 1 98.75 150 PHE A CA 1
ATOM 1158 C C . PHE A 1 150 ? -2.871 14.477 8.281 1 98.75 150 PHE A C 1
ATOM 1160 O O . PHE A 1 150 ? -1.898 14.625 7.539 1 98.75 150 PHE A O 1
ATOM 1167 N N . ARG A 1 151 ? -4.082 14.148 7.859 1 97.38 151 ARG A N 1
ATOM 1168 C CA . ARG A 1 151 ? -4.352 13.906 6.445 1 97.38 151 ARG A CA 1
ATOM 1169 C C . ARG A 1 151 ? -5.695 14.492 6.031 1 97.38 151 ARG A C 1
ATOM 1171 O O . ARG A 1 151 ? -6.508 14.852 6.883 1 97.38 151 ARG A O 1
ATOM 1178 N N . ASP A 1 152 ? -5.84 14.594 4.711 1 94.62 152 ASP A N 1
ATOM 1179 C CA . ASP A 1 152 ? -7.109 15.016 4.129 1 94.62 152 ASP A CA 1
ATOM 1180 C C . ASP A 1 152 ? -7.898 13.812 3.613 1 94.62 152 ASP A C 1
ATOM 1182 O O . ASP A 1 152 ? -7.32 12.875 3.061 1 94.62 152 ASP A O 1
ATOM 1186 N N . VAL A 1 153 ? -9.188 13.883 3.723 1 93.69 153 VAL A N 1
ATOM 1187 C CA . VAL A 1 153 ? -10.039 12.75 3.363 1 93.69 153 VAL A CA 1
ATOM 1188 C C . VAL A 1 153 ? -10.086 12.602 1.846 1 93.69 153 VAL A C 1
ATOM 1190 O O . VAL A 1 153 ? -10.453 11.539 1.332 1 93.69 153 VAL A O 1
ATOM 1193 N N . ASP A 1 154 ? -9.734 13.633 1.154 1 88 154 ASP A N 1
ATOM 1194 C CA . ASP A 1 154 ? -9.836 13.57 -0.301 1 88 154 ASP A CA 1
ATOM 1195 C C . ASP A 1 154 ? -8.555 13 -0.912 1 88 154 ASP A C 1
ATOM 1197 O O . ASP A 1 154 ? -8.383 13.016 -2.133 1 88 154 ASP A O 1
ATOM 1201 N N . SER A 1 155 ? -7.66 12.523 -0.12 1 90.69 155 SER A N 1
ATOM 1202 C CA . SER A 1 155 ? -6.469 11.797 -0.555 1 90.69 155 SER A CA 1
ATOM 1203 C C . SER A 1 155 ? -6.324 10.469 0.183 1 90.69 155 SER A C 1
ATOM 1205 O O . SER A 1 155 ? -6.812 10.328 1.306 1 90.69 155 SER A O 1
ATOM 1207 N N . ARG A 1 156 ? -5.648 9.508 -0.509 1 89.75 156 ARG A N 1
ATOM 1208 C CA . ARG A 1 156 ? -5.523 8.172 0.06 1 89.75 156 ARG A CA 1
ATOM 1209 C C . ARG A 1 156 ? -4.121 7.941 0.613 1 89.75 156 ARG A C 1
ATOM 1211 O O . ARG A 1 156 ? -3.137 8.422 0.044 1 89.75 156 ARG A O 1
ATOM 1218 N N . VAL A 1 157 ? -4.09 7.207 1.737 1 92.5 157 VAL A N 1
ATOM 1219 C CA . VAL A 1 157 ? -2.781 6.762 2.211 1 92.5 157 VAL A CA 1
ATOM 1220 C C . VAL A 1 157 ? -2.182 5.773 1.214 1 92.5 157 VAL A C 1
ATOM 1222 O O . VAL A 1 157 ? -2.912 5.086 0.493 1 92.5 157 VAL A O 1
ATOM 1225 N N . SER A 1 158 ? -0.9 5.723 1.206 1 89.25 158 SER A N 1
ATOM 1226 C CA . SER A 1 158 ? -0.222 4.895 0.215 1 89.25 158 SER A CA 1
ATOM 1227 C C . SER A 1 158 ? 0.998 4.203 0.814 1 89.25 158 SER A C 1
ATOM 1229 O O . SER A 1 158 ? 1.441 4.551 1.909 1 89.25 158 SER A O 1
ATOM 1231 N N . ILE A 1 159 ? 1.549 3.221 0.081 1 89.12 159 ILE A N 1
ATOM 1232 C CA . ILE A 1 159 ? 2.748 2.512 0.516 1 89.12 159 ILE A CA 1
ATOM 1233 C C . ILE A 1 159 ? 3.941 3.465 0.507 1 89.12 159 ILE A C 1
ATOM 1235 O O . ILE A 1 159 ? 4.832 3.363 1.355 1 89.12 159 ILE A O 1
ATOM 1239 N N . ARG A 1 160 ? 3.926 4.336 -0.499 1 90.56 160 ARG A N 1
ATOM 1240 C CA . ARG A 1 160 ? 4.969 5.352 -0.578 1 90.56 160 ARG A CA 1
ATOM 1241 C C . ARG A 1 160 ? 5.016 6.191 0.693 1 90.56 160 ARG A C 1
ATOM 1243 O O . ARG A 1 160 ? 6.086 6.414 1.261 1 90.56 160 ARG A O 1
ATOM 1250 N N . GLU A 1 161 ? 3.854 6.605 1.139 1 94.94 161 GLU A N 1
ATOM 1251 C CA . GLU A 1 161 ? 3.732 7.352 2.387 1 94.94 161 GLU A CA 1
ATOM 1252 C C . GLU A 1 161 ? 4.152 6.5 3.582 1 94.94 161 GLU A C 1
ATOM 1254 O O . GLU A 1 161 ? 4.84 6.98 4.484 1 94.94 161 GLU A O 1
ATOM 1259 N N . MET A 1 162 ? 3.709 5.336 3.566 1 93.38 162 MET A N 1
ATOM 1260 C CA . MET A 1 162 ? 4.043 4.422 4.652 1 93.38 162 MET A CA 1
ATOM 1261 C C . MET A 1 162 ? 5.555 4.262 4.785 1 93.38 162 MET A C 1
ATOM 1263 O O . MET A 1 162 ? 6.086 4.234 5.898 1 93.38 162 MET A O 1
ATOM 1267 N N . ALA A 1 163 ? 6.27 4.125 3.725 1 92.69 163 ALA A N 1
ATOM 1268 C CA . ALA A 1 163 ? 7.719 3.971 3.75 1 92.69 163 ALA A CA 1
ATOM 1269 C C . ALA A 1 163 ? 8.391 5.203 4.348 1 92.69 163 ALA A C 1
ATOM 1271 O O . ALA A 1 163 ? 9.336 5.082 5.137 1 92.69 163 ALA A O 1
ATOM 1272 N N . ALA A 1 164 ? 7.922 6.34 3.994 1 96.81 164 ALA A N 1
ATOM 1273 C CA . ALA A 1 164 ? 8.469 7.582 4.535 1 96.81 164 ALA A CA 1
ATOM 1274 C C . ALA A 1 164 ? 8.227 7.676 6.039 1 96.81 164 ALA A C 1
ATOM 1276 O O . ALA A 1 164 ? 9.141 8 6.801 1 96.81 164 ALA A O 1
ATOM 1277 N N . ILE A 1 165 ? 7.016 7.371 6.449 1 96.75 165 ILE A N 1
ATOM 1278 C CA . ILE A 1 165 ? 6.656 7.438 7.863 1 96.75 165 ILE A CA 1
ATOM 1279 C C . ILE A 1 165 ? 7.477 6.418 8.648 1 96.75 165 ILE A C 1
ATOM 1281 O O . ILE A 1 165 ? 7.945 6.707 9.75 1 96.75 165 ILE A O 1
ATOM 1285 N N . SER A 1 166 ? 7.656 5.273 8.102 1 91.75 166 SER A N 1
ATOM 1286 C CA . SER A 1 166 ? 8.461 4.242 8.75 1 91.75 166 SER A CA 1
ATOM 1287 C C . SER A 1 166 ? 9.883 4.723 9 1 91.75 166 SER A C 1
ATOM 1289 O O . SER A 1 166 ? 10.461 4.449 10.055 1 91.75 166 SER A O 1
ATOM 1291 N N . GLU A 1 167 ? 10.461 5.402 8.055 1 94.62 167 GLU A N 1
ATOM 1292 C CA . GLU A 1 167 ? 11.797 5.957 8.25 1 94.62 167 GLU A CA 1
ATOM 1293 C C . GLU A 1 167 ? 11.805 7.012 9.352 1 94.62 167 GLU A C 1
ATOM 1295 O O . GLU A 1 167 ? 12.727 7.051 10.172 1 94.62 167 GLU A O 1
ATOM 1300 N N . TRP A 1 168 ? 10.758 7.836 9.352 1 97.88 168 TRP A N 1
ATOM 1301 C CA . TRP A 1 168 ? 10.648 8.867 10.375 1 97.88 168 TRP A CA 1
ATOM 1302 C C . TRP A 1 168 ? 10.586 8.25 11.766 1 97.88 168 TRP A C 1
ATOM 1304 O O . TRP A 1 168 ? 11.273 8.703 12.688 1 97.88 168 TRP A O 1
ATOM 1314 N N . LEU A 1 169 ? 9.867 7.195 11.906 1 94.56 169 LEU A N 1
ATOM 1315 C CA . LEU A 1 169 ? 9.656 6.559 13.203 1 94.56 169 LEU A CA 1
ATOM 1316 C C . LEU A 1 169 ? 10.961 5.992 13.75 1 94.56 169 LEU A C 1
ATOM 1318 O O . LEU A 1 169 ? 11.109 5.82 14.961 1 94.56 169 LEU A O 1
ATOM 1322 N N . GLN A 1 170 ? 11.914 5.789 12.875 1 93.12 170 GLN A N 1
ATOM 1323 C CA . GLN A 1 170 ? 13.195 5.25 13.312 1 93.12 170 GLN A CA 1
ATOM 1324 C C . GLN A 1 170 ? 14.062 6.332 13.938 1 93.12 170 GLN A C 1
ATOM 1326 O O . GLN A 1 170 ? 15.055 6.031 14.609 1 93.12 170 GLN A O 1
ATOM 1331 N N . VAL A 1 171 ? 13.711 7.539 13.68 1 96.81 171 VAL A N 1
ATOM 1332 C CA . VAL A 1 171 ? 14.555 8.633 14.164 1 96.81 171 VAL A CA 1
ATOM 1333 C C . VAL A 1 171 ? 13.719 9.586 15.008 1 96.81 171 VAL A C 1
ATOM 1335 O O . VAL A 1 171 ? 13.961 10.797 15.008 1 96.81 171 VAL A O 1
ATOM 1338 N N . LEU A 1 172 ? 12.719 9.117 15.672 1 95.88 172 LEU A N 1
ATOM 1339 C CA . LEU A 1 172 ? 11.773 9.898 16.453 1 95.88 172 LEU A CA 1
ATOM 1340 C C . LEU A 1 172 ? 12.484 10.648 17.578 1 95.88 172 LEU A C 1
ATOM 1342 O O . LEU A 1 172 ? 12.07 11.75 17.969 1 95.88 172 LEU A O 1
ATOM 1346 N N . ASP A 1 173 ? 13.492 10.062 18.078 1 95.62 173 ASP A N 1
ATOM 1347 C CA . ASP A 1 173 ? 14.219 10.68 19.188 1 95.62 173 ASP A CA 1
ATOM 1348 C C . ASP A 1 173 ? 14.898 11.977 18.75 1 95.62 173 ASP A C 1
ATOM 1350 O O . ASP A 1 173 ? 14.977 12.93 19.516 1 95.62 173 ASP A O 1
ATOM 1354 N N . GLN A 1 174 ? 15.336 11.945 17.531 1 97.25 174 GLN A N 1
ATOM 1355 C CA . GLN A 1 174 ? 16.016 13.109 16.969 1 97.25 174 GLN A CA 1
ATOM 1356 C C . GLN A 1 174 ? 15.023 14.078 16.328 1 97.25 174 GLN A C 1
ATOM 1358 O O . GLN A 1 174 ? 15.164 15.297 16.453 1 97.25 174 GLN A O 1
ATOM 1363 N N . TYR A 1 175 ? 14.07 13.523 15.727 1 98.44 175 TYR A N 1
ATOM 1364 C CA . TYR A 1 175 ? 13.086 14.32 15 1 98.44 175 TYR A CA 1
ATOM 1365 C C . TYR A 1 175 ? 11.672 13.93 15.398 1 98.44 175 TYR A C 1
ATOM 1367 O O . TYR A 1 175 ? 11.016 13.141 14.711 1 98.44 175 TYR A O 1
ATOM 1375 N N . PRO A 1 176 ? 11.141 14.578 16.375 1 98.62 176 PRO A N 1
ATOM 1376 C CA . PRO A 1 176 ? 9.797 14.227 16.844 1 98.62 176 PRO A CA 1
ATOM 1377 C C . PRO A 1 176 ? 8.695 14.773 15.93 1 98.62 176 PRO A C 1
ATOM 1379 O O . PRO A 1 176 ? 7.512 14.492 16.156 1 98.62 176 PRO A O 1
ATOM 1382 N N . PHE A 1 177 ? 9.055 15.562 14.906 1 98.81 177 PHE A N 1
ATOM 1383 C CA . PHE A 1 177 ? 8.102 16.125 13.953 1 98.81 177 PHE A CA 1
ATOM 1384 C C . PHE A 1 177 ? 8.438 15.68 12.531 1 98.81 177 PHE A C 1
ATOM 1386 O O . PHE A 1 177 ? 9.602 15.398 12.219 1 98.81 177 PHE A O 1
ATOM 1393 N N . HIS A 1 178 ? 7.375 15.586 11.703 1 98.75 178 HIS A N 1
ATOM 1394 C CA . HIS A 1 178 ? 7.523 15.07 10.344 1 98.75 178 HIS A CA 1
ATOM 1395 C C . HIS A 1 178 ? 6.645 15.844 9.367 1 98.75 178 HIS A C 1
ATOM 1397 O O . HIS A 1 178 ? 5.504 16.188 9.688 1 98.75 178 HIS A O 1
ATOM 1403 N N . ALA A 1 179 ? 7.145 16.156 8.25 1 98.62 179 ALA A N 1
ATOM 1404 C CA . ALA A 1 179 ? 6.355 16.719 7.164 1 98.62 179 ALA A CA 1
ATOM 1405 C C . ALA A 1 179 ? 6.789 16.156 5.816 1 98.62 179 ALA A C 1
ATOM 1407 O O . ALA A 1 179 ? 7.883 15.594 5.695 1 98.62 179 ALA A O 1
ATOM 1408 N N . MET A 1 180 ? 5.934 16.281 4.828 1 98.12 180 MET A N 1
ATOM 1409 C CA . MET A 1 180 ? 6.219 15.719 3.512 1 98.12 180 MET A CA 1
ATOM 1410 C C . MET A 1 180 ? 5.902 16.719 2.41 1 98.12 180 MET A C 1
ATOM 1412 O O . MET A 1 180 ? 4.91 17.453 2.494 1 98.12 180 MET A O 1
ATOM 1416 N N . HIS A 1 181 ? 6.758 16.828 1.447 1 96.69 181 HIS A N 1
ATOM 1417 C CA . HIS A 1 181 ? 6.574 17.5 0.168 1 96.69 181 HIS A CA 1
ATOM 1418 C C . HIS A 1 181 ? 6.754 16.531 -0.997 1 96.69 181 HIS A C 1
ATOM 1420 O O . HIS A 1 181 ? 7.879 16.141 -1.304 1 96.69 181 HIS A O 1
ATOM 1426 N N . ASP A 1 182 ? 5.66 16.219 -1.68 1 94.62 182 ASP A N 1
ATOM 1427 C CA . ASP A 1 182 ? 5.762 15.125 -2.645 1 94.62 182 ASP A CA 1
ATOM 1428 C C . ASP A 1 182 ? 5.262 15.562 -4.02 1 94.62 182 ASP A C 1
ATOM 1430 O O . ASP A 1 182 ? 4.977 14.727 -4.879 1 94.62 182 ASP A O 1
ATOM 1434 N N . HIS A 1 183 ? 5.086 16.797 -4.211 1 91.12 183 HIS A N 1
ATOM 1435 C CA . HIS A 1 183 ? 4.684 17.422 -5.461 1 91.12 183 HIS A CA 1
ATOM 1436 C C . HIS A 1 183 ? 5.328 18.797 -5.617 1 91.12 183 HIS A C 1
ATOM 1438 O O . HIS A 1 183 ? 5.594 19.484 -4.621 1 91.12 183 HIS A O 1
ATOM 1444 N N . TYR A 1 184 ? 5.562 19.234 -6.848 1 90.25 184 TYR A N 1
ATOM 1445 C CA . TYR A 1 184 ? 6.27 20.484 -7.086 1 90.25 184 TYR A CA 1
ATOM 1446 C C . TYR A 1 184 ? 5.465 21.672 -6.582 1 90.25 184 TYR A C 1
ATOM 1448 O O . TYR A 1 184 ? 6.023 22.75 -6.309 1 90.25 184 TYR A O 1
ATOM 1456 N N . GLU A 1 185 ? 4.203 21.484 -6.379 1 90.12 185 GLU A N 1
ATOM 1457 C CA . GLU A 1 185 ? 3.354 22.562 -5.895 1 90.12 185 GLU A CA 1
ATOM 1458 C C . GLU A 1 185 ? 3.334 22.609 -4.367 1 90.12 185 GLU A C 1
ATOM 1460 O O . GLU A 1 185 ? 2.74 23.516 -3.775 1 90.12 185 GLU A O 1
ATOM 1465 N N . HIS A 1 186 ? 3.936 21.625 -3.746 1 93.44 186 HIS A N 1
ATOM 1466 C CA . HIS A 1 186 ? 4.07 21.641 -2.295 1 93.44 186 HIS A CA 1
ATOM 1467 C C . HIS A 1 186 ? 5.211 22.547 -1.855 1 93.44 186 HIS A C 1
ATOM 1469 O O . HIS A 1 186 ? 6.324 22.078 -1.608 1 93.44 186 HIS A O 1
ATOM 1475 N N . THR A 1 187 ? 4.895 23.875 -1.636 1 93 187 THR A N 1
ATOM 1476 C CA . THR A 1 187 ? 5.977 24.844 -1.544 1 93 187 THR A CA 1
ATOM 1477 C C . THR A 1 187 ? 6 25.5 -0.165 1 93 187 THR A C 1
ATOM 1479 O O . THR A 1 187 ? 6.844 26.359 0.107 1 93 187 THR A O 1
ATOM 1482 N N . VAL A 1 188 ? 5.117 25.172 0.729 1 95.44 188 VAL A N 1
ATOM 1483 C CA . VAL A 1 188 ? 5.078 25.766 2.062 1 95.44 188 VAL A CA 1
ATOM 1484 C C . VAL A 1 188 ? 5.809 24.859 3.051 1 95.44 188 VAL A C 1
ATOM 1486 O O . VAL A 1 188 ? 6.016 23.672 2.781 1 95.44 188 VAL A O 1
ATOM 1489 N N . PRO A 1 189 ? 6.207 25.391 4.195 1 96.81 189 PRO A N 1
ATOM 1490 C CA . PRO A 1 189 ? 7.039 24.594 5.102 1 96.81 189 PRO A CA 1
ATOM 1491 C C . PRO A 1 189 ? 6.344 23.312 5.578 1 96.81 189 PRO A C 1
ATOM 1493 O O . PRO A 1 189 ? 6.965 22.25 5.641 1 96.81 189 PRO A O 1
ATOM 1496 N N . ILE A 1 190 ? 5.102 23.5 5.961 1 97.88 190 ILE A N 1
ATOM 1497 C CA . ILE A 1 190 ? 4.316 22.359 6.402 1 97.88 190 ILE A CA 1
ATOM 1498 C C . ILE A 1 190 ? 2.939 22.391 5.742 1 97.88 190 ILE A C 1
ATOM 1500 O O . ILE A 1 190 ? 2.197 23.375 5.887 1 97.88 190 ILE A O 1
ATOM 1504 N N . LEU A 1 191 ? 2.67 21.344 4.953 1 96.88 191 LEU A N 1
ATOM 1505 C CA . LEU A 1 191 ? 1.326 21.203 4.398 1 96.88 191 LEU A CA 1
ATOM 1506 C C . LEU A 1 191 ? 0.353 20.688 5.457 1 96.88 191 LEU A C 1
ATOM 1508 O O . LEU A 1 191 ? 0.69 19.797 6.238 1 96.88 191 LEU A O 1
ATOM 1512 N N . GLY A 1 192 ? -0.854 21.188 5.406 1 96.25 192 GLY A N 1
ATOM 1513 C CA . GLY A 1 192 ? -1.839 20.906 6.441 1 96.25 192 GLY A CA 1
ATOM 1514 C C . GLY A 1 192 ? -2.156 19.438 6.586 1 96.25 192 GLY A C 1
ATOM 1515 O O . GLY A 1 192 ? -2.32 18.938 7.703 1 96.25 192 GLY A O 1
ATOM 1516 N N . GLY A 1 193 ? -2.266 18.703 5.484 1 96.94 193 GLY A N 1
ATOM 1517 C CA . GLY A 1 193 ? -2.621 17.297 5.488 1 96.94 193 GLY A CA 1
ATOM 1518 C C . GLY A 1 193 ? -1.422 16.375 5.344 1 96.94 193 GLY A C 1
ATOM 1519 O O . GLY A 1 193 ? -1.562 15.227 4.926 1 96.94 193 GLY A O 1
ATOM 1520 N N . MET A 1 194 ? -0.23 16.875 5.637 1 97.81 194 MET A N 1
ATOM 1521 C CA . MET A 1 194 ? 0.983 16.078 5.457 1 97.81 194 MET A CA 1
ATOM 1522 C C . MET A 1 194 ? 1.982 16.359 6.574 1 97.81 194 MET A C 1
ATOM 1524 O O . MET A 1 194 ? 3.188 16.438 6.332 1 97.81 194 MET A O 1
ATOM 1528 N N . PHE A 1 195 ? 1.426 16.516 7.766 1 98.56 195 PHE A N 1
ATOM 1529 C CA . PHE A 1 195 ? 2.174 16.828 8.977 1 98.56 195 PHE A CA 1
ATOM 1530 C C . PHE A 1 195 ? 2.016 15.711 10.008 1 98.56 195 PHE A C 1
ATOM 1532 O O . PHE A 1 195 ? 0.957 15.086 10.102 1 98.56 195 PHE A O 1
ATOM 1539 N N . GLY A 1 196 ? 3.111 15.367 10.703 1 98.62 196 GLY A N 1
ATOM 1540 C CA . GLY A 1 196 ? 3.109 14.43 11.812 1 98.62 196 GLY A CA 1
ATOM 1541 C C . GLY A 1 196 ? 3.883 14.938 13.016 1 98.62 196 GLY A C 1
ATOM 1542 O O . GLY A 1 196 ? 4.824 15.719 12.875 1 98.62 196 GLY A O 1
ATOM 1543 N N . ALA A 1 197 ? 3.453 14.445 14.211 1 98.69 197 ALA A N 1
ATOM 1544 C CA . ALA A 1 197 ? 4.094 14.914 15.438 1 98.69 197 ALA A CA 1
ATOM 1545 C C . ALA A 1 197 ? 4.012 13.859 16.531 1 98.69 197 ALA A C 1
ATOM 1547 O O . ALA A 1 197 ? 3.006 13.156 16.656 1 98.69 197 ALA A O 1
ATOM 1548 N N . HIS A 1 198 ? 5.043 13.781 17.219 1 97.94 198 HIS A N 1
ATOM 1549 C CA . HIS A 1 198 ? 4.973 13.211 18.562 1 97.94 198 HIS A CA 1
ATOM 1550 C C . HIS A 1 198 ? 4.199 14.125 19.5 1 97.94 198 HIS A C 1
ATOM 1552 O O . HIS A 1 198 ? 4.629 15.25 19.781 1 97.94 198 HIS A O 1
ATOM 1558 N N . SER A 1 199 ? 3.123 13.594 20.031 1 97.12 199 SER A N 1
ATOM 1559 C CA . SER A 1 199 ? 2.154 14.445 20.703 1 97.12 199 SER A CA 1
ATOM 1560 C C . SER A 1 199 ? 2.756 15.086 21.953 1 97.12 199 SER A C 1
ATOM 1562 O O . SER A 1 199 ? 2.551 16.266 22.219 1 97.12 199 SER A O 1
ATOM 1564 N N . SER A 1 200 ? 3.486 14.312 22.75 1 96.12 200 SER A N 1
ATOM 1565 C CA . SER A 1 200 ? 4.082 14.867 23.953 1 96.12 200 SER A CA 1
ATOM 1566 C C . SER A 1 200 ? 5.121 15.93 23.625 1 96.12 200 SER A C 1
ATOM 1568 O O . SER A 1 200 ? 5.223 16.953 24.312 1 96.12 200 SER A O 1
ATOM 1570 N N . SER A 1 201 ? 5.91 15.719 22.609 1 97.44 201 SER A N 1
ATOM 1571 C CA . SER A 1 201 ? 6.875 16.719 22.172 1 97.44 201 SER A CA 1
ATOM 1572 C C . SER A 1 201 ? 6.18 18 21.719 1 97.44 201 SER A C 1
ATOM 1574 O O . SER A 1 201 ? 6.699 19.094 21.938 1 97.44 201 SER A O 1
ATOM 1576 N N . PHE A 1 202 ? 5.066 17.844 21.047 1 98.19 202 PHE A N 1
ATOM 1577 C CA . PHE A 1 202 ? 4.305 19.016 20.641 1 98.19 202 PHE A CA 1
ATOM 1578 C C . PHE A 1 202 ? 3.828 19.797 21.859 1 98.19 202 PHE A C 1
ATOM 1580 O O . PHE A 1 202 ? 3.902 21.031 21.891 1 98.19 202 PHE A O 1
ATOM 1587 N N . ARG A 1 203 ? 3.387 19.141 22.859 1 97.56 203 ARG A N 1
ATOM 1588 C CA . ARG A 1 203 ? 2.871 19.781 24.062 1 97.56 203 ARG A CA 1
ATOM 1589 C C . ARG A 1 203 ? 3.996 20.438 24.859 1 97.56 203 ARG A C 1
ATOM 1591 O O . ARG A 1 203 ? 3.75 21.328 25.672 1 97.56 203 ARG A O 1
ATOM 1598 N N . GLU A 1 204 ? 5.18 19.953 24.656 1 96.75 204 GLU A N 1
ATOM 1599 C CA . GLU A 1 204 ? 6.32 20.641 25.266 1 96.75 204 GLU A CA 1
ATOM 1600 C C . GLU A 1 204 ? 6.473 22.047 24.719 1 96.75 204 GLU A C 1
ATOM 1602 O O . GLU A 1 204 ? 6.84 22.969 25.453 1 96.75 204 GLU A O 1
ATOM 1607 N N . VAL A 1 205 ? 6.195 22.203 23.469 1 95.75 205 VAL A N 1
ATOM 1608 C CA . VAL A 1 205 ? 6.336 23.5 22.797 1 95.75 205 VAL A CA 1
ATOM 1609 C C . VAL A 1 205 ? 5.039 24.297 22.938 1 95.75 205 VAL A C 1
ATOM 1611 O O . VAL A 1 205 ? 5.07 25.516 23.062 1 95.75 205 VAL A O 1
ATOM 1614 N N . PHE A 1 206 ? 3.979 23.594 22.812 1 96.69 206 PHE A N 1
ATOM 1615 C CA . PHE A 1 206 ? 2.656 24.188 22.984 1 96.69 206 PHE A CA 1
ATOM 1616 C C . PHE A 1 206 ? 1.88 23.484 24.078 1 96.69 206 PHE A C 1
ATOM 1618 O O . PHE A 1 206 ? 1.086 22.578 23.812 1 96.69 206 PHE A O 1
ATOM 1625 N N . PRO A 1 207 ? 1.985 23.922 25.297 1 96.56 207 PRO A N 1
ATOM 1626 C CA . PRO A 1 207 ? 1.415 23.219 26.453 1 96.56 207 PRO A CA 1
ATOM 1627 C C . PRO A 1 207 ? -0.103 23.078 26.359 1 96.56 207 PRO A C 1
ATOM 1629 O O . PRO A 1 207 ? -0.669 22.109 26.891 1 96.56 207 PRO A O 1
ATOM 1632 N N . ASP A 1 208 ? -0.794 24.016 25.781 1 97 208 ASP A N 1
ATOM 1633 C CA . ASP A 1 208 ? -2.234 23.953 25.547 1 97 208 ASP A CA 1
ATOM 1634 C C . ASP A 1 208 ? -2.557 24.047 24.062 1 97 208 ASP A C 1
ATOM 1636 O O . ASP A 1 208 ? -2.957 25.125 23.578 1 97 208 ASP A O 1
ATOM 1640 N N . PRO A 1 209 ? -2.439 22.891 23.391 1 97.31 209 PRO A N 1
ATOM 1641 C CA . PRO A 1 209 ? -2.645 22.938 21.938 1 97.31 209 PRO A CA 1
ATOM 1642 C C . PRO A 1 209 ? -4.02 23.469 21.547 1 97.31 209 PRO A C 1
ATOM 1644 O O . PRO A 1 209 ? -4.141 24.25 20.594 1 97.31 209 PRO A O 1
ATOM 1647 N N . ILE A 1 210 ? -5.055 23.109 22.266 1 97.06 210 ILE A N 1
ATOM 1648 C CA . ILE A 1 210 ? -6.41 23.516 21.922 1 97.06 210 ILE A CA 1
ATOM 1649 C C . ILE A 1 210 ? -6.531 25.047 22 1 97.06 210 ILE A C 1
ATOM 1651 O O . ILE A 1 210 ? -7.094 25.672 21.109 1 97.06 210 ILE A O 1
ATOM 1655 N N . ALA A 1 211 ? -6.031 25.562 23.062 1 95.5 211 ALA A N 1
ATOM 1656 C CA . ALA A 1 211 ? -6.082 27.016 23.219 1 95.5 211 ALA A CA 1
ATOM 1657 C C . ALA A 1 211 ? -5.34 27.719 22.078 1 95.5 211 ALA A C 1
ATOM 1659 O O . ALA A 1 211 ? -5.816 28.734 21.562 1 95.5 211 ALA A O 1
ATOM 1660 N N . ARG A 1 212 ? -4.191 27.25 21.75 1 94.38 212 ARG A N 1
ATOM 1661 C CA . ARG A 1 212 ? -3.389 27.844 20.688 1 94.38 212 ARG A CA 1
ATOM 1662 C C . ARG A 1 212 ? -4.113 27.766 19.344 1 94.38 212 ARG A C 1
ATOM 1664 O O . ARG A 1 212 ? -4.141 28.734 18.594 1 94.38 212 ARG A O 1
ATOM 1671 N N . ILE A 1 213 ? -4.676 26.625 19.047 1 94.31 213 ILE A N 1
ATOM 1672 C CA . ILE A 1 213 ? -5.406 26.406 17.797 1 94.31 213 ILE A CA 1
ATOM 1673 C C . ILE A 1 213 ? -6.629 27.328 17.75 1 94.31 213 ILE A C 1
ATOM 1675 O O . ILE A 1 213 ? -6.871 28 16.75 1 94.31 213 ILE A O 1
ATOM 1679 N N . ALA A 1 214 ? -7.375 27.375 18.828 1 92.81 214 ALA A N 1
ATOM 1680 C CA . ALA A 1 214 ? -8.586 28.188 18.906 1 92.81 214 ALA A CA 1
ATOM 1681 C C . ALA A 1 214 ? -8.258 29.672 18.703 1 92.81 214 ALA A C 1
ATOM 1683 O O . ALA A 1 214 ? -9 30.391 18.031 1 92.81 214 ALA A O 1
ATOM 1684 N N . GLN A 1 215 ? -7.195 30.062 19.328 1 91 215 GLN A N 1
ATOM 1685 C CA . GLN A 1 215 ? -6.773 31.453 19.188 1 91 215 GLN A CA 1
ATOM 1686 C C . GLN A 1 215 ? -6.551 31.812 17.719 1 91 215 GLN A C 1
ATOM 1688 O O . GLN A 1 215 ? -7.012 32.844 17.266 1 91 215 GLN A O 1
ATOM 1693 N N . TYR A 1 216 ? -5.879 30.938 17.047 1 91.44 216 TYR A N 1
ATOM 1694 C CA . TYR A 1 216 ? -5.617 31.219 15.641 1 91.44 216 TYR A CA 1
ATOM 1695 C C . TYR A 1 216 ? -6.895 31.094 14.82 1 91.44 216 TYR A C 1
ATOM 1697 O O . TYR A 1 216 ? -7.164 31.953 13.961 1 91.44 216 TYR A O 1
ATOM 1705 N N . ALA A 1 217 ? -7.699 30.125 15.039 1 90.69 217 ALA A N 1
ATOM 1706 C CA . ALA A 1 217 ? -8.883 29.797 14.258 1 90.69 217 ALA A CA 1
ATOM 1707 C C . ALA A 1 217 ? -9.938 30.891 14.375 1 90.69 217 ALA A C 1
ATOM 1709 O O . ALA A 1 217 ? -10.781 31.047 13.484 1 90.69 217 ALA A O 1
ATOM 1710 N N . THR A 1 218 ? -9.938 31.609 15.391 1 87.75 218 THR A N 1
ATOM 1711 C CA . THR A 1 218 ? -10.961 32.625 15.609 1 87.75 218 THR A CA 1
ATOM 1712 C C . THR A 1 218 ? -10.406 34.031 15.312 1 87.75 218 THR A C 1
ATOM 1714 O O . THR A 1 218 ? -11.094 35.031 15.5 1 87.75 218 THR A O 1
ATOM 1717 N N . SER A 1 219 ? -9.25 34.031 14.867 1 81.94 219 SER A N 1
ATOM 1718 C CA . SER A 1 219 ? -8.648 35.312 14.562 1 81.94 219 SER A CA 1
ATOM 1719 C C . SER A 1 219 ? -9.211 35.906 13.266 1 81.94 219 SER A C 1
ATOM 1721 O O . SER A 1 219 ? -9.625 35.156 12.375 1 81.94 219 SER A O 1
ATOM 1723 N N . LYS A 1 220 ? -9.469 37.188 13.086 1 66.69 220 LYS A N 1
ATOM 1724 C CA . LYS A 1 220 ? -10.156 37.906 12.023 1 66.69 220 LYS A CA 1
ATOM 1725 C C . LYS A 1 220 ? -9.414 37.781 10.695 1 66.69 220 LYS A C 1
ATOM 1727 O O . LYS A 1 220 ? -10.031 37.875 9.625 1 66.69 220 LYS A O 1
ATOM 1732 N N . ASN A 1 221 ? -8.203 37.562 10.547 1 62.16 221 ASN A N 1
ATOM 1733 C CA . ASN A 1 221 ? -7.457 37.625 9.289 1 62.16 221 ASN A CA 1
ATOM 1734 C C . ASN A 1 221 ? -7.16 36.219 8.742 1 62.16 221 ASN A C 1
ATOM 1736 O O . ASN A 1 221 ? -6.125 36 8.117 1 62.16 221 ASN A O 1
ATOM 1740 N N . ILE A 1 222 ? -8.234 35.438 8.984 1 62.22 222 ILE A N 1
ATOM 1741 C CA . ILE A 1 222 ? -7.914 34.094 8.57 1 62.22 222 ILE A CA 1
ATOM 1742 C C . ILE A 1 222 ? -8.352 33.875 7.125 1 62.22 222 ILE A C 1
ATOM 1744 O O . ILE A 1 222 ? -9.492 34.188 6.758 1 62.22 222 ILE A O 1
ATOM 1748 N N . GLY A 1 223 ? -7.418 33.938 6.168 1 61.03 223 GLY A N 1
ATOM 1749 C CA . GLY A 1 223 ? -7.668 33.688 4.758 1 61.03 223 GLY A CA 1
ATOM 1750 C C . GLY A 1 223 ? -7.867 32.188 4.461 1 61.03 223 GLY A C 1
ATOM 1751 O O . GLY A 1 223 ? -8.172 31.422 5.359 1 61.03 223 GLY A O 1
ATOM 1752 N N . LYS A 1 224 ? -7.777 31.938 3.109 1 65.31 224 LYS A N 1
ATOM 1753 C CA . LYS A 1 224 ? -7.836 30.562 2.621 1 65.31 224 LYS A CA 1
ATOM 1754 C C . LYS A 1 224 ? -6.629 29.75 3.098 1 65.31 224 LYS A C 1
ATOM 1756 O O . LYS A 1 224 ? -5.594 30.328 3.443 1 65.31 224 LYS A O 1
ATOM 1761 N N . GLN A 1 225 ? -6.727 28.547 3.369 1 73 225 GLN A N 1
ATOM 1762 C CA . GLN A 1 225 ? -5.703 27.594 3.795 1 73 225 GLN A CA 1
ATOM 1763 C C . GLN A 1 225 ? -5.188 27.922 5.191 1 73 225 GLN A C 1
ATOM 1765 O O . GLN A 1 225 ? -3.979 28.031 5.406 1 73 225 GLN A O 1
ATOM 1770 N N . THR A 1 226 ? -6.125 28.234 6.074 1 84.12 226 THR A N 1
ATOM 1771 C CA . THR A 1 226 ? -5.895 28.672 7.445 1 84.12 226 THR A CA 1
ATOM 1772 C C . THR A 1 226 ? -4.996 27.688 8.188 1 84.12 226 THR A C 1
ATOM 1774 O O . THR A 1 226 ? -4.09 28.094 8.914 1 84.12 226 THR A O 1
ATOM 1777 N N . ASP A 1 227 ? -5.199 26.469 7.938 1 91.69 227 ASP A N 1
ATOM 1778 C CA . ASP A 1 227 ? -4.41 25.484 8.664 1 91.69 227 ASP A CA 1
ATOM 1779 C C . ASP A 1 227 ? -2.941 25.547 8.258 1 91.69 227 ASP A C 1
ATOM 1781 O O . ASP A 1 227 ? -2.055 25.562 9.109 1 91.69 227 ASP A O 1
ATOM 1785 N N . GLN A 1 228 ? -2.703 25.734 7.023 1 92 228 GLN A N 1
ATOM 1786 C CA . GLN A 1 228 ? -1.329 25.828 6.539 1 92 228 GLN A CA 1
ATOM 1787 C C . GLN A 1 228 ? -0.656 27.109 7.008 1 92 228 GLN A C 1
ATOM 1789 O O . GLN A 1 228 ? 0.54 27.125 7.309 1 92 228 GLN A O 1
ATOM 1794 N N . ALA A 1 229 ? -1.376 28.141 7 1 91.81 229 ALA A N 1
ATOM 1795 C CA . ALA A 1 229 ? -0.847 29.422 7.492 1 91.81 229 ALA A CA 1
ATOM 1796 C C . ALA A 1 229 ? -0.472 29.328 8.969 1 91.81 229 ALA A C 1
ATOM 1798 O O . ALA A 1 229 ? 0.584 29.812 9.383 1 91.81 229 ALA A O 1
ATOM 1799 N N . TRP A 1 230 ? -1.304 28.719 9.75 1 94.56 230 TRP A N 1
ATOM 1800 C CA . TRP A 1 230 ? -1.012 28.531 11.164 1 94.56 230 TRP A CA 1
ATOM 1801 C C . TRP A 1 230 ? 0.251 27.703 11.359 1 94.56 230 TRP A C 1
ATOM 1803 O O . TRP A 1 230 ? 1.116 28.047 12.164 1 94.56 230 TRP A O 1
ATOM 1813 N N . LEU A 1 231 ? 0.357 26.641 10.562 1 96.56 231 LEU A N 1
ATOM 1814 C CA . LEU A 1 231 ? 1.524 25.766 10.648 1 96.56 231 LEU A CA 1
ATOM 1815 C C . LEU A 1 231 ? 2.793 26.516 10.258 1 96.56 231 LEU A C 1
ATOM 1817 O O . LEU A 1 231 ? 3.834 26.375 10.898 1 96.56 231 LEU A O 1
ATOM 1821 N N . ALA A 1 232 ? 2.666 27.344 9.273 1 95.5 232 ALA A N 1
ATOM 1822 C CA . ALA A 1 232 ? 3.822 28.094 8.766 1 95.5 232 ALA A CA 1
ATOM 1823 C C . ALA A 1 232 ? 4.227 29.203 9.734 1 95.5 232 ALA A C 1
ATOM 1825 O O . ALA A 1 232 ? 5.418 29.422 9.961 1 95.5 232 ALA A O 1
ATOM 1826 N N . GLN A 1 233 ? 3.32 29.859 10.336 1 93.44 233 GLN A N 1
ATOM 1827 C CA . GLN A 1 233 ? 3.582 31.062 11.102 1 93.44 233 GLN A CA 1
ATOM 1828 C C . GLN A 1 233 ? 3.889 30.75 12.562 1 93.44 233 GLN A C 1
ATOM 1830 O O . GLN A 1 233 ? 4.781 31.344 13.164 1 93.44 233 GLN A O 1
ATOM 1835 N N . ASP A 1 234 ? 3.176 29.797 13.078 1 94.56 234 ASP A N 1
ATOM 1836 C CA . ASP A 1 234 ? 3.27 29.594 14.523 1 94.56 234 ASP A CA 1
ATOM 1837 C C . ASP A 1 234 ? 4.059 28.328 14.852 1 94.56 234 ASP A C 1
ATOM 1839 O O . ASP A 1 234 ? 4.793 28.297 15.836 1 94.56 234 ASP A O 1
ATOM 1843 N N . VAL A 1 235 ? 3.896 27.312 14.078 1 97.75 235 VAL A N 1
ATOM 1844 C CA . VAL A 1 235 ? 4.41 26 14.453 1 97.75 235 VAL A CA 1
ATOM 1845 C C . VAL A 1 235 ? 5.816 25.812 13.891 1 97.75 235 VAL A C 1
ATOM 1847 O O . VAL A 1 235 ? 6.77 25.594 14.641 1 97.75 235 VAL A O 1
ATOM 1850 N N . TYR A 1 236 ? 5.969 26.047 12.633 1 98.31 236 TYR A N 1
ATOM 1851 C CA . TYR A 1 236 ? 7.207 25.734 11.922 1 98.31 236 TYR A CA 1
ATOM 1852 C C . TYR A 1 236 ? 8.391 26.453 12.547 1 98.31 236 TYR A C 1
ATOM 1854 O O . TYR A 1 236 ? 9.422 25.844 12.828 1 98.31 236 TYR A O 1
ATOM 1862 N N . PRO A 1 237 ? 8.32 27.719 12.859 1 97.56 237 PRO A N 1
ATOM 1863 C CA . PRO A 1 237 ? 9.477 28.422 13.398 1 97.56 237 PRO A CA 1
ATOM 1864 C C . PRO A 1 237 ? 9.984 27.812 14.711 1 97.56 237 PRO A C 1
ATOM 1866 O O . PRO A 1 237 ? 11.172 27.906 15.016 1 97.56 237 PRO A O 1
ATOM 1869 N N . VAL A 1 238 ? 9.133 27.156 15.406 1 97.19 238 VAL A N 1
ATOM 1870 C CA . VAL A 1 238 ? 9.484 26.625 16.734 1 97.19 238 VAL A CA 1
ATOM 1871 C C . VAL A 1 238 ? 10.055 25.219 16.594 1 97.19 238 VAL A C 1
ATOM 1873 O O . VAL A 1 238 ? 10.867 24.797 17.422 1 97.19 238 VAL A O 1
ATOM 1876 N N . ILE A 1 239 ? 9.727 24.5 15.547 1 97.75 239 ILE A N 1
ATOM 1877 C CA . ILE A 1 239 ? 10.102 23.094 15.5 1 97.75 239 ILE A CA 1
ATOM 1878 C C . ILE A 1 239 ? 11.07 22.859 14.344 1 97.75 239 ILE A C 1
ATOM 1880 O O . ILE A 1 239 ? 11.438 21.719 14.055 1 97.75 239 ILE A O 1
ATOM 1884 N N . LYS A 1 240 ? 11.508 23.828 13.664 1 96.75 240 LYS A N 1
ATOM 1885 C CA . LYS A 1 240 ? 12.227 23.734 12.398 1 96.75 240 LYS A CA 1
ATOM 1886 C C . LYS A 1 240 ? 13.5 22.906 12.547 1 96.75 240 LYS A C 1
ATOM 1888 O O . LYS A 1 240 ? 13.945 22.266 11.594 1 96.75 240 LYS A O 1
ATOM 1893 N N . ASP A 1 241 ? 14.07 22.891 13.75 1 95.56 241 ASP A N 1
ATOM 1894 C CA . ASP A 1 241 ? 15.312 22.141 13.953 1 95.56 241 ASP A CA 1
ATOM 1895 C C . ASP A 1 241 ? 15.031 20.719 14.43 1 95.56 241 ASP A C 1
ATOM 1897 O O . ASP A 1 241 ? 15.953 19.922 14.594 1 95.56 241 ASP A O 1
ATOM 1901 N N . ARG A 1 242 ? 13.797 20.438 14.617 1 97.94 242 ARG A N 1
ATOM 1902 C CA . ARG A 1 242 ? 13.422 19.125 15.156 1 97.94 242 ARG A CA 1
ATOM 1903 C C . ARG A 1 242 ? 12.453 18.406 14.227 1 97.94 242 ARG A C 1
ATOM 1905 O O . ARG A 1 242 ? 11.812 17.438 14.625 1 97.94 242 ARG A O 1
ATOM 1912 N N . ILE A 1 243 ? 12.352 18.875 13.008 1 98.44 243 ILE A N 1
ATOM 1913 C CA . ILE A 1 243 ? 11.43 18.281 12.039 1 98.44 243 ILE A CA 1
ATOM 1914 C C . ILE A 1 243 ? 12.219 17.578 10.938 1 98.44 243 ILE A C 1
ATOM 1916 O O . ILE A 1 243 ? 13.242 18.094 10.477 1 98.44 243 ILE A O 1
ATOM 1920 N N . LEU A 1 244 ? 11.836 16.328 10.609 1 98.56 244 LEU A N 1
ATOM 1921 C CA . LEU A 1 244 ? 12.344 15.648 9.422 1 98.56 244 LEU A CA 1
ATOM 1922 C C . LEU A 1 244 ? 11.383 15.828 8.242 1 98.56 244 LEU A C 1
ATOM 1924 O O . LEU A 1 244 ? 10.18 15.586 8.375 1 98.56 244 LEU A O 1
ATOM 1928 N N . LEU A 1 245 ? 11.93 16.203 7.117 1 98.38 245 LEU A N 1
ATOM 1929 C CA . LEU A 1 245 ? 11.125 16.375 5.91 1 98.38 245 LEU A CA 1
ATOM 1930 C C . LEU A 1 245 ? 11.445 15.281 4.895 1 98.38 245 LEU A C 1
ATOM 1932 O O . LEU A 1 245 ? 12.617 15.016 4.609 1 98.38 245 LEU A O 1
ATOM 1936 N N . HIS A 1 246 ? 10.5 14.531 4.469 1 98.38 246 HIS A N 1
ATOM 1937 C CA . HIS A 1 246 ? 10.625 13.82 3.201 1 98.38 246 HIS A CA 1
ATOM 1938 C C . HIS A 1 246 ? 10.18 14.695 2.033 1 98.38 246 HIS A C 1
ATOM 1940 O O . HIS A 1 246 ? 9.023 15.109 1.969 1 98.38 246 HIS A O 1
ATOM 1946 N N . ASP A 1 247 ? 11.047 14.914 1.177 1 97.38 247 ASP A N 1
ATOM 1947 C CA . ASP A 1 247 ? 10.852 15.977 0.195 1 97.38 247 ASP A CA 1
ATOM 1948 C C . ASP A 1 247 ? 11.359 15.555 -1.181 1 97.38 247 ASP A C 1
ATOM 1950 O O . ASP A 1 247 ? 12.555 15.273 -1.349 1 97.38 247 ASP A O 1
ATOM 1954 N N . SER A 1 248 ? 10.453 15.641 -2.156 1 94.38 248 SER A N 1
ATOM 1955 C CA . SER A 1 248 ? 10.82 15.18 -3.492 1 94.38 248 SER A CA 1
ATOM 1956 C C . SER A 1 248 ? 11.242 16.344 -4.379 1 94.38 248 SER A C 1
ATOM 1958 O O . SER A 1 248 ? 11.789 16.141 -5.465 1 94.38 248 SER A O 1
ATOM 1960 N N . PHE A 1 249 ? 11.094 17.562 -3.912 1 93 249 PHE A N 1
ATOM 1961 C CA . PHE A 1 249 ? 11.297 18.625 -4.887 1 93 249 PHE A CA 1
ATOM 1962 C C . PHE A 1 249 ? 12.125 19.75 -4.281 1 93 249 PHE A C 1
ATOM 1964 O O . PHE A 1 249 ? 12.977 20.344 -4.957 1 93 249 PHE A O 1
ATOM 1971 N N . LEU A 1 250 ? 11.867 20.141 -3.131 1 93.06 250 LEU A N 1
ATOM 1972 C CA . LEU A 1 250 ? 12.516 21.312 -2.549 1 93.06 250 LEU A CA 1
ATOM 1973 C C . LEU A 1 250 ? 13.789 20.922 -1.812 1 93.06 250 LEU A C 1
ATOM 1975 O O . LEU A 1 250 ? 14.68 21.75 -1.619 1 93.06 250 LEU A O 1
ATOM 1979 N N . CYS A 1 251 ? 13.961 19.828 -1.448 1 88.06 251 CYS A N 1
ATOM 1980 C CA . CYS A 1 251 ? 15.031 19.219 -0.67 1 88.06 251 CYS A CA 1
ATOM 1981 C C . CYS A 1 251 ? 15.844 20.281 0.068 1 88.06 251 CYS A C 1
ATOM 1983 O O . CYS A 1 251 ? 16.438 21.156 -0.557 1 88.06 251 CYS A O 1
ATOM 1985 N N . ASN A 1 252 ? 15.852 20.281 1.38 1 84.56 252 ASN A N 1
ATOM 1986 C CA . ASN A 1 252 ? 16.641 21.062 2.324 1 84.56 252 ASN A CA 1
ATOM 1987 C C . ASN A 1 252 ? 16.203 22.531 2.354 1 84.56 252 ASN A C 1
ATOM 1989 O O . ASN A 1 252 ? 16.922 23.391 2.875 1 84.56 252 ASN A O 1
ATOM 1993 N N . ALA A 1 253 ? 15.094 22.812 1.771 1 92.31 253 ALA A N 1
ATOM 1994 C CA . ALA A 1 253 ? 14.609 24.188 1.78 1 92.31 253 ALA A CA 1
ATOM 1995 C C . ALA A 1 253 ? 14.07 24.578 3.154 1 92.31 253 ALA A C 1
ATOM 1997 O O . ALA A 1 253 ? 14.188 25.719 3.578 1 92.31 253 ALA A O 1
ATOM 1998 N N . TYR A 1 254 ? 13.508 23.609 3.84 1 95.5 254 TYR A N 1
ATOM 1999 C CA . TYR A 1 254 ? 12.82 23.938 5.082 1 95.5 254 TYR A CA 1
ATOM 2000 C C . TYR A 1 254 ? 13.383 23.141 6.25 1 95.5 254 TYR A C 1
ATOM 2002 O O . TYR A 1 254 ? 12.742 23.031 7.297 1 95.5 254 TYR A O 1
ATOM 2010 N N . GLY A 1 255 ? 14.562 22.562 6.098 1 93.69 255 GLY A N 1
ATOM 2011 C CA . GLY A 1 255 ? 15.172 21.797 7.168 1 93.69 255 GLY A CA 1
ATOM 2012 C C . GLY A 1 255 ? 15.742 20.469 6.699 1 93.69 255 GLY A C 1
ATOM 2013 O O . GLY A 1 255 ? 15.844 20.219 5.496 1 93.69 255 GLY A O 1
ATOM 2014 N N . PRO A 1 256 ? 16.156 19.672 7.719 1 95.62 256 PRO A N 1
ATOM 2015 C CA . PRO A 1 256 ? 16.656 18.344 7.348 1 95.62 256 PRO A CA 1
ATOM 2016 C C . PRO A 1 256 ? 15.672 17.547 6.496 1 95.62 256 PRO A C 1
ATOM 2018 O O . PRO A 1 256 ? 14.5 17.422 6.855 1 95.62 256 PRO A O 1
ATOM 2021 N N . SER A 1 257 ? 16.172 17.078 5.359 1 96.38 257 SER A N 1
ATOM 2022 C CA . SER A 1 257 ? 15.289 16.422 4.41 1 96.38 257 SER A CA 1
ATOM 2023 C C . SER A 1 257 ? 15.891 15.109 3.902 1 96.38 257 SER A C 1
ATOM 2025 O O . SER A 1 257 ? 17.109 14.961 3.871 1 96.38 257 SER A O 1
ATOM 2027 N N . ARG A 1 258 ? 15.031 14.18 3.615 1 96.88 258 ARG A N 1
ATOM 2028 C CA . ARG A 1 258 ? 15.352 12.922 2.949 1 96.88 258 ARG A CA 1
ATOM 2029 C C . ARG A 1 258 ? 14.484 12.719 1.714 1 96.88 258 ARG A C 1
ATOM 2031 O O . ARG A 1 258 ? 13.344 13.203 1.662 1 96.88 258 ARG A O 1
ATOM 2038 N N . PRO A 1 259 ? 15.125 12.062 0.711 1 96.88 259 PRO A N 1
ATOM 2039 C CA . PRO A 1 259 ? 14.234 11.641 -0.378 1 96.88 259 PRO A CA 1
ATOM 2040 C C . PRO A 1 259 ? 13.203 10.602 0.068 1 96.88 259 PRO A C 1
ATOM 2042 O O . PRO A 1 259 ? 13.383 9.961 1.104 1 96.88 259 PRO A O 1
ATOM 2045 N N . PHE A 1 260 ? 12.125 10.516 -0.718 1 95.81 260 PHE A N 1
ATOM 2046 C CA . PHE A 1 260 ? 11.203 9.422 -0.455 1 95.81 260 PHE A CA 1
ATOM 2047 C C . PHE A 1 260 ? 11.875 8.07 -0.707 1 95.81 260 PHE A C 1
ATOM 2049 O O . PHE A 1 260 ? 12.633 7.922 -1.668 1 95.81 260 PHE A O 1
ATOM 2056 N N . PRO A 1 261 ? 11.57 7.117 0.173 1 93.75 261 PRO A N 1
ATOM 2057 C CA . PRO A 1 261 ? 12.25 5.816 0.094 1 93.75 261 PRO A CA 1
ATOM 2058 C C . PRO A 1 261 ? 11.781 4.98 -1.096 1 93.75 261 PRO A C 1
ATOM 2060 O O . PRO A 1 261 ? 12.453 4.027 -1.485 1 93.75 261 PRO A O 1
ATOM 2063 N N . LEU A 1 262 ? 10.625 5.309 -1.61 1 90.31 262 LEU A N 1
ATOM 2064 C CA . LEU A 1 262 ? 10.086 4.59 -2.762 1 90.31 262 LEU A CA 1
ATOM 2065 C C . LEU A 1 262 ? 9.766 5.551 -3.902 1 90.31 262 LEU A C 1
ATOM 2067 O O . LEU A 1 262 ? 9.273 6.656 -3.668 1 90.31 262 LEU A O 1
ATOM 2071 N N . PRO A 1 263 ? 10.023 5.07 -5.094 1 85.69 263 PRO A N 1
ATOM 2072 C CA . PRO A 1 263 ? 9.609 5.898 -6.227 1 85.69 263 PRO A CA 1
ATOM 2073 C C . PRO A 1 263 ? 8.102 5.887 -6.449 1 85.69 263 PRO A C 1
ATOM 2075 O O . PRO A 1 263 ? 7.395 5.043 -5.887 1 85.69 263 PRO A O 1
ATOM 2078 N N . ARG A 1 264 ? 7.637 6.797 -7.219 1 81.56 264 ARG A N 1
ATOM 2079 C CA . ARG A 1 264 ? 6.23 6.785 -7.617 1 81.56 264 ARG A CA 1
ATOM 2080 C C . ARG A 1 264 ? 5.93 5.602 -8.531 1 81.56 264 ARG A C 1
ATOM 2082 O O . ARG A 1 264 ? 6.723 5.277 -9.414 1 81.56 264 ARG A O 1
ATOM 2089 N N . SER A 1 265 ? 4.82 5.008 -8.242 1 72.44 265 SER A N 1
ATOM 2090 C CA . SER A 1 265 ? 4.383 3.918 -9.109 1 72.44 265 SER A CA 1
ATOM 2091 C C . SER A 1 265 ? 3.713 4.449 -10.367 1 72.44 265 SER A C 1
ATOM 2093 O O . SER A 1 265 ? 3.742 3.799 -11.414 1 72.44 265 SER A O 1
ATOM 2095 N N . TYR A 1 266 ? 3.133 5.531 -10.219 1 69.5 266 TYR A N 1
ATOM 2096 C CA . TYR A 1 266 ? 2.479 6.254 -11.305 1 69.5 266 TYR A CA 1
ATOM 2097 C C . TYR A 1 266 ? 2.48 7.754 -11.039 1 69.5 266 TYR A C 1
ATOM 2099 O O . TYR A 1 266 ? 2.844 8.195 -9.945 1 69.5 266 TYR A O 1
ATOM 2107 N N . HIS A 1 267 ? 2.125 8.539 -11.875 1 69.75 267 HIS A N 1
ATOM 2108 C CA . HIS A 1 267 ? 2.307 9.984 -11.789 1 69.75 267 HIS A CA 1
ATOM 2109 C C . HIS A 1 267 ? 1.542 10.57 -10.609 1 69.75 267 HIS A C 1
ATOM 2111 O O . HIS A 1 267 ? 2.035 11.477 -9.93 1 69.75 267 HIS A O 1
ATOM 2117 N N . ALA A 1 268 ? 0.385 10.023 -10.43 1 74.81 268 ALA A N 1
ATOM 2118 C CA . ALA A 1 268 ? -0.453 10.609 -9.383 1 74.81 268 ALA A CA 1
ATOM 2119 C C . ALA A 1 268 ? -0.187 9.945 -8.039 1 74.81 268 ALA A C 1
ATOM 2121 O O . ALA A 1 268 ? -0.9 10.195 -7.062 1 74.81 268 ALA A O 1
ATOM 2122 N N . ASP A 1 269 ? 0.866 9.172 -8.094 1 81.69 269 ASP A N 1
ATOM 2123 C CA . ASP A 1 269 ? 1.203 8.461 -6.867 1 81.69 269 ASP A CA 1
ATOM 2124 C C . ASP A 1 269 ? 2.072 9.32 -5.953 1 81.69 269 ASP A C 1
ATOM 2126 O O . ASP A 1 269 ? 3.205 8.953 -5.641 1 81.69 269 ASP A O 1
ATOM 2130 N N . PHE A 1 270 ? 1.636 10.461 -5.586 1 89.12 270 PHE A N 1
ATOM 2131 C CA . PHE A 1 270 ? 2.32 11.281 -4.594 1 89.12 270 PHE A CA 1
ATOM 2132 C C . PHE A 1 270 ? 1.418 11.547 -3.393 1 89.12 270 PHE A C 1
ATOM 2134 O O . PHE A 1 270 ? 0.192 11.547 -3.52 1 89.12 270 PHE A O 1
ATOM 2141 N N . VAL A 1 271 ? 2.045 11.719 -2.291 1 93.75 271 VAL A N 1
ATOM 2142 C CA . VAL A 1 271 ? 1.31 11.945 -1.051 1 93.75 271 VAL A CA 1
ATOM 2143 C C . VAL A 1 271 ? 0.537 13.258 -1.139 1 93.75 271 VAL A C 1
ATOM 2145 O O . VAL A 1 271 ? 1.1 14.289 -1.505 1 93.75 271 VAL A O 1
ATOM 2148 N N . GLY A 1 272 ? -0.743 13.227 -0.825 1 91.69 272 GLY A N 1
ATOM 2149 C CA . GLY A 1 272 ? -1.577 14.422 -0.836 1 91.69 272 GLY A CA 1
ATOM 2150 C C . GLY A 1 272 ? -2.33 14.609 -2.141 1 91.69 272 GLY A C 1
ATOM 2151 O O . GLY A 1 272 ? -3.043 15.602 -2.314 1 91.69 272 GLY A O 1
ATOM 2152 N N . ASN A 1 273 ? -2.156 13.648 -3.025 1 87.56 273 ASN A N 1
ATOM 2153 C CA . ASN A 1 273 ? -2.902 13.75 -4.273 1 87.56 273 ASN A CA 1
ATOM 2154 C C . ASN A 1 273 ? -4.41 13.727 -4.031 1 87.56 273 ASN A C 1
ATOM 2156 O O . ASN A 1 273 ? -4.938 12.773 -3.453 1 87.56 273 ASN A O 1
ATOM 2160 N N . VAL A 1 274 ? -5.082 14.797 -4.523 1 81.94 274 VAL A N 1
ATOM 2161 C CA . VAL A 1 274 ? -6.52 14.938 -4.328 1 81.94 274 VAL A CA 1
ATOM 2162 C C . VAL A 1 274 ? -7.266 14.109 -5.375 1 81.94 274 VAL A C 1
ATOM 2164 O O . VAL A 1 274 ? -6.98 14.203 -6.57 1 81.94 274 VAL A O 1
ATOM 2167 N N . LEU A 1 275 ? -8.188 13.312 -4.766 1 71.44 275 LEU A N 1
ATOM 2168 C CA . LEU A 1 275 ? -9.016 12.5 -5.652 1 71.44 275 LEU A CA 1
ATOM 2169 C C . LEU A 1 275 ? -10.359 13.18 -5.914 1 71.44 275 LEU A C 1
ATOM 2171 O O . LEU A 1 275 ? -11.008 13.664 -4.98 1 71.44 275 LEU A O 1
ATOM 2175 N N . SER A 1 276 ? -10.641 14.195 -6.824 1 54.97 276 SER A N 1
ATOM 2176 C CA . SER A 1 276 ? -11.852 14.969 -7.105 1 54.97 276 SER A CA 1
ATOM 2177 C C . SER A 1 276 ? -12.93 14.086 -7.723 1 54.97 276 SER A C 1
ATOM 2179 O O . SER A 1 276 ? -12.633 13.039 -8.297 1 54.97 276 SER A O 1
ATOM 2181 N N . GLU A 1 277 ? -14.391 14.547 -7.191 1 46.59 277 GLU A N 1
ATOM 2182 C CA . GLU A 1 277 ? -15.609 13.961 -7.734 1 46.59 277 GLU A CA 1
ATOM 2183 C C . GLU A 1 277 ? -15.492 13.727 -9.234 1 46.59 277 GLU A C 1
ATOM 2185 O O . GLU A 1 277 ? -15.961 12.703 -9.75 1 46.59 277 GLU A O 1
ATOM 2190 N N . GLY A 1 278 ? -15.531 15.023 -9.938 1 39.03 278 GLY A N 1
ATOM 2191 C CA . GLY A 1 278 ? -15.492 14.922 -11.391 1 39.03 278 GLY A CA 1
ATOM 2192 C C . GLY A 1 278 ? -14.469 13.914 -11.891 1 39.03 278 GLY A C 1
ATOM 2193 O O . GLY A 1 278 ? -14.305 13.734 -13.094 1 39.03 278 GLY A O 1
ATOM 2194 N N . HIS A 1 279 ? -13.492 13.945 -11.07 1 36.62 279 HIS A N 1
ATOM 2195 C CA . HIS A 1 279 ? -12.594 12.875 -11.5 1 36.62 279 HIS A CA 1
ATOM 2196 C C . HIS A 1 279 ? -13.242 11.508 -11.305 1 36.62 279 HIS A C 1
ATOM 2198 O O . HIS A 1 279 ? -13.141 10.914 -10.227 1 36.62 279 HIS A O 1
ATOM 2204 N N . ASN A 1 280 ? -14.617 11.305 -11.344 1 31.33 280 ASN A N 1
ATOM 2205 C CA . ASN A 1 280 ? -15.516 10.219 -11.742 1 31.33 280 ASN A CA 1
ATOM 2206 C C . ASN A 1 280 ? -14.734 8.977 -12.156 1 31.33 280 ASN A C 1
ATOM 2208 O O . ASN A 1 280 ? -13.57 9.062 -12.555 1 31.33 280 ASN A O 1
ATOM 2212 N N . GLN A 1 281 ? -15.336 7.766 -11.773 1 33 281 GLN A N 1
ATOM 2213 C CA . GLN A 1 281 ? -15.055 6.484 -12.414 1 33 281 GLN A CA 1
ATOM 2214 C C . GLN A 1 281 ? -14.523 6.676 -13.828 1 33 281 GLN A C 1
ATOM 2216 O O . GLN A 1 281 ? -14.273 5.699 -14.539 1 33 281 GLN A O 1
ATOM 2221 N N . ASP A 1 282 ? -15.047 7.645 -14.562 1 31.08 282 ASP A N 1
ATOM 2222 C CA . ASP A 1 282 ? -14.695 7.945 -15.945 1 31.08 282 ASP A CA 1
ATOM 2223 C C . ASP A 1 282 ? -13.188 8.102 -16.109 1 31.08 282 ASP A C 1
ATOM 2225 O O . ASP A 1 282 ? -12.461 8.219 -15.117 1 31.08 282 ASP A O 1
ATOM 2229 N N . SER A 1 283 ? -12.82 9.102 -17.062 1 30.8 283 SER A N 1
ATOM 2230 C CA . SER A 1 283 ? -11.594 9.305 -17.828 1 30.8 283 SER A CA 1
ATOM 2231 C C . SER A 1 283 ? -10.453 9.781 -16.938 1 30.8 283 SER A C 1
ATOM 2233 O O . SER A 1 283 ? -9.289 9.75 -17.328 1 30.8 283 SER A O 1
ATOM 2235 N N . LEU A 1 284 ? -10.773 10.656 -15.867 1 30.28 284 LEU A N 1
ATOM 2236 C CA . LEU A 1 284 ? -9.711 11.367 -15.164 1 30.28 284 LEU A CA 1
ATOM 2237 C C . LEU A 1 284 ? -9.07 10.477 -14.102 1 30.28 284 LEU A C 1
ATOM 2239 O O . LEU A 1 284 ? -8.109 10.883 -13.445 1 30.28 284 LEU A O 1
ATOM 2243 N N . TYR A 1 285 ? -9.914 9.805 -13.227 1 32.5 285 TYR A N 1
ATOM 2244 C CA . TYR A 1 285 ? -9.141 8.758 -12.57 1 32.5 285 TYR A CA 1
ATOM 2245 C C . TYR A 1 285 ? -7.914 8.383 -13.398 1 32.5 285 TYR A C 1
ATOM 2247 O O . TYR A 1 285 ? -6.836 8.148 -12.844 1 32.5 285 TYR A O 1
ATOM 2255 N N . TYR A 1 286 ? -8.32 7.914 -14.547 1 33.25 286 TYR A N 1
ATOM 2256 C CA . TYR A 1 286 ? -7.617 7.445 -15.734 1 33.25 286 TYR A CA 1
ATOM 2257 C C . TYR A 1 286 ? -6.773 8.555 -16.344 1 33.25 286 TYR A C 1
ATOM 2259 O O . TYR A 1 286 ? -5.801 8.289 -17.062 1 33.25 286 TYR A O 1
ATOM 2267 N N . ARG A 1 287 ? -7.52 9.773 -16.359 1 30.67 287 ARG A N 1
ATOM 2268 C CA . ARG A 1 287 ? -6.809 10.867 -17 1 30.67 287 ARG A CA 1
ATOM 2269 C C . ARG A 1 287 ? -5.598 11.305 -16.188 1 30.67 287 ARG A C 1
ATOM 2271 O O . ARG A 1 287 ? -4.66 11.898 -16.719 1 30.67 287 ARG A O 1
ATOM 2278 N N . ASN A 1 288 ? -5.953 11.352 -14.93 1 30.78 288 ASN A N 1
ATOM 2279 C CA . ASN A 1 288 ? -4.926 12.039 -14.164 1 30.78 288 ASN A CA 1
ATOM 2280 C C . ASN A 1 288 ? -3.576 11.328 -14.258 1 30.78 288 ASN A C 1
ATOM 2282 O O . ASN A 1 288 ? -2.551 11.875 -13.852 1 30.78 288 ASN A O 1
ATOM 2286 N N . GLY A 1 289 ? -3.662 10.062 -14.242 1 31.36 289 GLY A N 1
ATOM 2287 C CA . GLY A 1 289 ? -2.275 9.727 -14.523 1 31.36 289 GLY A CA 1
ATOM 2288 C C . GLY A 1 289 ? -1.757 10.375 -15.797 1 31.36 289 GLY A C 1
ATOM 2289 O O . GLY A 1 289 ? -0.547 10.422 -16.031 1 31.36 289 GLY A O 1
ATOM 2290 N N . ALA A 1 290 ? -2.686 10.305 -16.828 1 30.67 290 ALA A N 1
ATOM 2291 C CA . ALA A 1 290 ? -2.197 10.891 -18.078 1 30.67 290 ALA A CA 1
ATOM 2292 C C . ALA A 1 290 ? -2.285 12.414 -18.031 1 30.67 290 ALA A C 1
ATOM 2294 O O . ALA A 1 290 ? -2.1 13.078 -19.062 1 30.67 290 ALA A O 1
ATOM 2295 N N . LYS A 1 291 ? -3.291 12.945 -17.375 1 33.62 291 LYS A N 1
ATOM 2296 C CA . LYS A 1 291 ? -2.992 14.352 -17.625 1 33.62 291 LYS A CA 1
ATOM 2297 C C . LYS A 1 291 ? -1.487 14.602 -17.609 1 33.62 291 LYS A C 1
ATOM 2299 O O . LYS A 1 291 ? -0.752 13.961 -16.859 1 33.62 291 LYS A O 1
ATOM 2304 N N . GLU A 1 292 ? -1.025 15.062 -18.672 1 34.78 292 GLU A N 1
ATOM 2305 C CA . GLU A 1 292 ? 0.268 15.727 -18.797 1 34.78 292 GLU A CA 1
ATOM 2306 C C . GLU A 1 292 ? 0.747 16.266 -17.453 1 34.78 292 GLU A C 1
ATOM 2308 O O . GLU A 1 292 ? 0.708 17.484 -17.219 1 34.78 292 GLU A O 1
ATOM 2313 N N . MET A 1 293 ? 0.016 15.867 -16.453 1 38.91 293 MET A N 1
ATOM 2314 C CA . MET A 1 293 ? 0.745 16.656 -15.461 1 38.91 293 MET A CA 1
ATOM 2315 C C . MET A 1 293 ? 2.248 16.578 -15.703 1 38.91 293 MET A C 1
ATOM 2317 O O . MET A 1 293 ? 2.836 15.5 -15.664 1 38.91 293 MET A O 1
ATOM 2321 N N . GLY A 1 294 ? 2.568 17.016 -16.781 1 45.47 294 GLY A N 1
ATOM 2322 C CA . GLY A 1 294 ? 3.945 17.406 -17.016 1 45.47 294 GLY A CA 1
ATOM 2323 C C . GLY A 1 294 ? 4.801 17.375 -15.766 1 45.47 294 GLY A C 1
ATOM 2324 O O . GLY A 1 294 ? 5.078 18.406 -15.164 1 45.47 294 GLY A O 1
ATOM 2325 N N . GLY A 1 295 ? 4.492 16.203 -15.031 1 56.06 295 GLY A N 1
ATOM 2326 C CA . GLY A 1 295 ? 5.211 16.219 -13.773 1 56.06 295 GLY A CA 1
ATOM 2327 C C . GLY A 1 295 ? 6.645 16.703 -13.906 1 56.06 295 GLY A C 1
ATOM 2328 O O . GLY A 1 295 ? 7.297 16.438 -14.922 1 56.06 295 GLY A O 1
ATOM 2329 N N . ARG A 1 296 ? 6.801 17.781 -13.383 1 73.31 296 ARG A N 1
ATOM 2330 C CA . ARG A 1 296 ? 8.164 18.281 -13.242 1 73.31 296 ARG A CA 1
ATOM 2331 C C . ARG A 1 296 ? 9.062 17.234 -12.594 1 73.31 296 ARG A C 1
ATOM 2333 O O . ARG A 1 296 ? 8.648 16.547 -11.656 1 73.31 296 ARG A O 1
ATOM 2340 N N . GLU A 1 297 ? 10.023 16.953 -13.32 1 84.88 297 GLU A N 1
ATOM 2341 C CA . GLU A 1 297 ? 11.016 16.047 -12.742 1 84.88 297 GLU A CA 1
ATOM 2342 C C . GLU A 1 297 ? 11.586 16.625 -11.445 1 84.88 297 GLU A C 1
ATOM 2344 O O . GLU A 1 297 ? 11.828 17.828 -11.344 1 84.88 297 GLU A O 1
ATOM 2349 N N . ALA A 1 298 ? 11.695 15.703 -10.57 1 89.88 298 ALA A N 1
ATOM 2350 C CA . ALA A 1 298 ? 12.367 16.094 -9.336 1 89.88 298 ALA A CA 1
ATOM 2351 C C . ALA A 1 298 ? 13.844 16.406 -9.586 1 89.88 298 ALA A C 1
ATOM 2353 O O . ALA A 1 298 ? 14.5 15.734 -10.375 1 89.88 298 ALA A O 1
ATOM 2354 N N . PRO A 1 299 ? 14.344 17.5 -8.961 1 92.88 299 PRO A N 1
ATOM 2355 C CA . PRO A 1 299 ? 15.789 17.734 -9.062 1 92.88 299 PRO A CA 1
ATOM 2356 C C . PRO A 1 299 ? 16.625 16.531 -8.648 1 92.88 299 PRO A C 1
ATOM 2358 O O . PRO A 1 299 ? 16.25 15.812 -7.711 1 92.88 299 PRO A O 1
ATOM 2361 N N . LEU A 1 300 ? 17.719 16.297 -9.273 1 92.56 300 LEU A N 1
ATOM 2362 C CA . LEU A 1 300 ? 18.578 15.148 -9.039 1 92.56 300 LEU A CA 1
ATOM 2363 C C . LEU A 1 300 ? 18.969 15.055 -7.566 1 92.56 300 LEU A C 1
ATOM 2365 O O . LEU A 1 300 ? 19 13.961 -6.996 1 92.56 300 LEU A O 1
ATOM 2369 N N . ARG A 1 301 ? 19.188 16.125 -6.898 1 92.88 301 ARG A N 1
ATOM 2370 C CA . ARG A 1 301 ? 19.641 16.156 -5.516 1 92.88 301 ARG A CA 1
ATOM 2371 C C . ARG A 1 301 ? 18.562 15.664 -4.566 1 92.88 301 ARG A C 1
ATOM 2373 O O . ARG A 1 301 ? 18.844 15.328 -3.412 1 92.88 301 ARG A O 1
ATOM 2380 N N . CYS A 1 302 ? 17.297 15.68 -5.008 1 95.56 302 CYS A N 1
ATOM 2381 C CA . CYS A 1 302 ? 16.172 15.305 -4.152 1 95.56 302 CYS A CA 1
ATOM 2382 C C . CYS A 1 302 ? 15.773 13.852 -4.379 1 95.56 302 CYS A C 1
ATOM 2384 O O . CYS A 1 302 ? 14.812 13.359 -3.787 1 95.56 302 CYS A O 1
ATOM 2386 N N . ARG A 1 303 ? 16.516 13.172 -5.215 1 92 303 ARG A N 1
ATOM 2387 C CA . ARG A 1 303 ? 16.172 11.797 -5.586 1 92 303 ARG A CA 1
ATOM 2388 C C . ARG A 1 303 ? 16.984 10.797 -4.773 1 92 303 ARG A C 1
ATOM 2390 O O . ARG A 1 303 ? 18.172 11 -4.531 1 92 303 ARG A O 1
ATOM 2397 N N . LEU A 1 304 ? 16.344 9.781 -4.344 1 91.06 304 LEU A N 1
ATOM 2398 C CA . LEU A 1 304 ? 17.094 8.703 -3.703 1 91.06 304 LEU A CA 1
ATOM 2399 C C . LEU A 1 304 ? 18.031 8.023 -4.695 1 91.06 304 LEU A C 1
ATOM 2401 O O . LEU A 1 304 ? 19.172 7.691 -4.348 1 91.06 304 LEU A O 1
ATOM 2405 N N . ARG A 1 305 ? 17.531 7.77 -5.871 1 86.06 305 ARG A N 1
ATOM 2406 C CA . ARG A 1 305 ? 18.297 7.266 -7.008 1 86.06 305 ARG A CA 1
ATOM 2407 C C . ARG A 1 305 ? 18.094 8.148 -8.234 1 86.06 305 ARG A C 1
ATOM 2409 O O . ARG A 1 305 ? 17 8.695 -8.445 1 86.06 305 ARG A O 1
ATOM 2416 N N . PRO A 1 306 ? 19.078 8.227 -9.031 1 85.81 306 PRO A N 1
ATOM 2417 C CA . PRO A 1 306 ? 18.969 9.109 -10.195 1 85.81 306 PRO A CA 1
ATOM 2418 C C . PRO A 1 306 ? 17.781 8.758 -11.086 1 85.81 306 PRO A C 1
ATOM 2420 O O . PRO A 1 306 ? 17.203 9.641 -11.734 1 85.81 306 PRO A O 1
ATOM 2423 N N . GLU A 1 307 ? 17.359 7.527 -11.023 1 78.62 307 GLU A N 1
ATOM 2424 C CA . GLU A 1 307 ? 16.312 7.059 -11.93 1 78.62 307 GLU A CA 1
ATOM 2425 C C . GLU A 1 307 ? 14.93 7.445 -11.414 1 78.62 307 GLU A C 1
ATOM 2427 O O . GLU A 1 307 ? 13.938 7.32 -12.141 1 78.62 307 GLU A O 1
ATOM 2432 N N . TYR A 1 308 ? 14.875 7.949 -10.148 1 83.56 308 TYR A N 1
ATOM 2433 C CA . TYR A 1 308 ? 13.586 8.344 -9.586 1 83.56 308 TYR A CA 1
ATOM 2434 C C . TYR A 1 308 ? 13.211 9.758 -10.016 1 83.56 308 TYR A C 1
ATOM 2436 O O . TYR A 1 308 ? 13.102 10.664 -9.188 1 83.56 308 TYR A O 1
ATOM 2444 N N . ALA A 1 309 ? 12.867 9.914 -11.266 1 79.88 309 ALA A N 1
ATOM 2445 C CA . ALA A 1 309 ? 12.734 11.211 -11.93 1 79.88 309 ALA A CA 1
ATOM 2446 C C . ALA A 1 309 ? 11.578 12.016 -11.336 1 79.88 309 ALA A C 1
ATOM 2448 O O . ALA A 1 309 ? 11.602 13.25 -11.352 1 79.88 309 ALA A O 1
ATOM 2449 N N . PHE A 1 310 ? 10.641 11.359 -10.758 1 79.12 310 PHE A N 1
ATOM 2450 C CA . PHE A 1 310 ? 9.484 12.102 -10.273 1 79.12 310 PHE A CA 1
ATOM 2451 C C . PHE A 1 310 ? 9.367 12 -8.758 1 79.12 310 PHE A C 1
ATOM 2453 O O . PHE A 1 310 ? 8.305 12.242 -8.188 1 79.12 310 PHE A O 1
ATOM 2460 N N . GLY A 1 311 ? 10.508 11.688 -8.172 1 79.31 311 GLY A N 1
ATOM 2461 C CA . GLY A 1 311 ? 10.547 11.531 -6.727 1 79.31 311 GLY A CA 1
ATOM 2462 C C . GLY A 1 311 ? 10.477 10.078 -6.285 1 79.31 311 GLY A C 1
ATOM 2463 O O . GLY A 1 311 ? 10.016 9.219 -7.039 1 79.31 311 GLY A O 1
ATOM 2464 N N . MET B 1 1 ? -11.367 -19.609 -62.438 1 19 1 MET B N 1
ATOM 2465 C CA . MET B 1 1 ? -11.203 -20.297 -61.156 1 19 1 MET B CA 1
ATOM 2466 C C . MET B 1 1 ? -12.398 -20.031 -60.25 1 19 1 MET B C 1
ATOM 2468 O O . MET B 1 1 ? -12.914 -18.922 -60.188 1 19 1 MET B O 1
ATOM 2472 N N . ALA B 1 2 ? -12.852 -21.062 -59.469 1 17.83 2 ALA B N 1
ATOM 2473 C CA . ALA B 1 2 ? -14.109 -21.672 -59.062 1 17.83 2 ALA B CA 1
ATOM 2474 C C . ALA B 1 2 ? -14.766 -20.922 -57.906 1 17.83 2 ALA B C 1
ATOM 2476 O O . ALA B 1 2 ? -15.992 -20.922 -57.781 1 17.83 2 ALA B O 1
ATOM 2477 N N . VAL B 1 3 ? -14.055 -20.516 -56.812 1 17.5 3 VAL B N 1
ATOM 2478 C CA . VAL B 1 3 ? -14.367 -21.078 -55.5 1 17.5 3 VAL B CA 1
ATOM 2479 C C . VAL B 1 3 ? -15.383 -20.203 -54.781 1 17.5 3 VAL B C 1
ATOM 2481 O O . VAL B 1 3 ? -15.039 -19.5 -53.812 1 17.5 3 VAL B O 1
ATOM 2484 N N . ARG B 1 4 ? -16.25 -19.359 -55.5 1 17.73 4 ARG B N 1
ATOM 2485 C CA . ARG B 1 4 ? -17.047 -18.234 -55.031 1 17.73 4 ARG B CA 1
ATOM 2486 C C . ARG B 1 4 ? -17.922 -18.609 -53.844 1 17.73 4 ARG B C 1
ATOM 2488 O O . ARG B 1 4 ? -17.859 -17.984 -52.812 1 17.73 4 ARG B O 1
ATOM 2495 N N . ARG B 1 5 ? -19.266 -18.609 -54.062 1 19.09 5 ARG B N 1
ATOM 2496 C CA . ARG B 1 5 ? -20.406 -17.844 -53.562 1 19.09 5 ARG B CA 1
ATOM 2497 C C . ARG B 1 5 ? -21.219 -18.656 -52.562 1 19.09 5 ARG B C 1
ATOM 2499 O O . ARG B 1 5 ? -22.266 -18.219 -52.094 1 19.09 5 ARG B O 1
ATOM 2506 N N . SER B 1 6 ? -21 -20.062 -52.562 1 16.95 6 SER B N 1
ATOM 2507 C CA . SER B 1 6 ? -22.297 -20.734 -52.5 1 16.95 6 SER B CA 1
ATOM 2508 C C . SER B 1 6 ? -22.984 -20.484 -51.156 1 16.95 6 SER B C 1
ATOM 2510 O O . SER B 1 6 ? -24.156 -20.094 -51.125 1 16.95 6 SER B O 1
ATOM 2512 N N . LYS B 1 7 ? -22.719 -21.25 -50.125 1 19.7 7 LYS B N 1
ATOM 2513 C CA . LYS B 1 7 ? -23.75 -22.156 -49.625 1 19.7 7 LYS B CA 1
ATOM 2514 C C . LYS B 1 7 ? -24.547 -21.5 -48.5 1 19.7 7 LYS B C 1
ATOM 2516 O O . LYS B 1 7 ? -25.75 -21.734 -48.375 1 19.7 7 LYS B O 1
ATOM 2521 N N . LEU B 1 8 ? -23.984 -20.969 -47.281 1 18.81 8 LEU B N 1
ATOM 2522 C CA . LEU B 1 8 ? -24.516 -21.656 -46.094 1 18.81 8 LEU B CA 1
ATOM 2523 C C . LEU B 1 8 ? -25.719 -20.891 -45.531 1 18.81 8 LEU B C 1
ATOM 2525 O O . LEU B 1 8 ? -25.547 -19.891 -44.812 1 18.81 8 LEU B O 1
ATOM 2529 N N . THR B 1 9 ? -26.688 -20.375 -46.281 1 18.16 9 THR B N 1
ATOM 2530 C CA . THR B 1 9 ? -27.719 -19.422 -45.875 1 18.16 9 THR B CA 1
ATOM 2531 C C . THR B 1 9 ? -28.609 -20.031 -44.781 1 18.16 9 THR B C 1
ATOM 2533 O O . THR B 1 9 ? -29.297 -19.312 -44.062 1 18.16 9 THR B O 1
ATOM 2536 N N . GLU B 1 10 ? -28.938 -21.391 -44.781 1 17.33 10 GLU B N 1
ATOM 2537 C CA . GLU B 1 10 ? -30.359 -21.672 -44.562 1 17.33 10 GLU B CA 1
ATOM 2538 C C . GLU B 1 10 ? -30.75 -21.531 -43.094 1 17.33 10 GLU B C 1
ATOM 2540 O O . GLU B 1 10 ? -31.875 -21.141 -42.812 1 17.33 10 GLU B O 1
ATOM 2545 N N . VAL B 1 11 ? -29.875 -22 -42.031 1 17.27 11 VAL B N 1
ATOM 2546 C CA . VAL B 1 11 ? -30.594 -22.922 -41.156 1 17.27 11 VAL B CA 1
ATOM 2547 C C . VAL B 1 11 ? -31.672 -22.172 -40.375 1 17.27 11 VAL B C 1
ATOM 2549 O O . VAL B 1 11 ? -31.594 -20.953 -40.219 1 17.27 11 VAL B O 1
ATOM 2552 N N . VAL B 1 12 ? -32.312 -22.844 -39.25 1 16.78 12 VAL B N 1
ATOM 2553 C CA . VAL B 1 12 ? -33.594 -23.297 -38.688 1 16.78 12 VAL B CA 1
ATOM 2554 C C . VAL B 1 12 ? -34.031 -22.328 -37.594 1 16.78 12 VAL B C 1
ATOM 2556 O O . VAL B 1 12 ? -33.25 -22.062 -36.656 1 16.78 12 VAL B O 1
ATOM 2559 N N . VAL B 1 13 ? -35.062 -21.484 -37.781 1 18.84 13 VAL B N 1
ATOM 2560 C CA . VAL B 1 13 ? -35.938 -20.516 -37.125 1 18.84 13 VAL B CA 1
ATOM 2561 C C . VAL B 1 13 ? -36.625 -21.156 -35.906 1 18.84 13 VAL B C 1
ATOM 2563 O O . VAL B 1 13 ? -37.594 -20.625 -35.375 1 18.84 13 VAL B O 1
ATOM 2566 N N . VAL B 1 14 ? -35.938 -22.344 -35.344 1 16.89 14 VAL B N 1
ATOM 2567 C CA . VAL B 1 14 ? -36.938 -23.125 -34.625 1 16.89 14 VAL B CA 1
ATOM 2568 C C . VAL B 1 14 ? -37.594 -22.266 -33.562 1 16.89 14 VAL B C 1
ATOM 2570 O O . VAL B 1 14 ? -37 -21.266 -33.125 1 16.89 14 VAL B O 1
ATOM 2573 N N . LEU B 1 15 ? -38.531 -22.891 -32.75 1 17.95 15 LEU B N 1
ATOM 2574 C CA . LEU B 1 15 ? -39.844 -22.984 -32.156 1 17.95 15 LEU B CA 1
ATOM 2575 C C . LEU B 1 15 ? -39.812 -22.578 -30.672 1 17.95 15 LEU B C 1
ATOM 2577 O O . LEU B 1 15 ? -39.406 -23.391 -29.828 1 17.95 15 LEU B O 1
ATOM 2581 N N . ILE B 1 16 ? -39.031 -21.516 -30.266 1 17.7 16 ILE B N 1
ATOM 2582 C CA . ILE B 1 16 ? -38.906 -21.453 -28.812 1 17.7 16 ILE B CA 1
ATOM 2583 C C . ILE B 1 16 ? -40.25 -21.172 -28.172 1 17.7 16 ILE B C 1
ATOM 2585 O O . ILE B 1 16 ? -40.781 -20.062 -28.266 1 17.7 16 ILE B O 1
ATOM 2589 N N . LEU B 1 17 ? -41.188 -22.109 -28.266 1 16.72 17 LEU B N 1
ATOM 2590 C CA . LEU B 1 17 ? -42.562 -22 -27.859 1 16.72 17 LEU B CA 1
ATOM 2591 C C . LEU B 1 17 ? -42.688 -21.734 -26.359 1 16.72 17 LEU B C 1
ATOM 2593 O O . LEU B 1 17 ? -43.5 -20.922 -25.922 1 16.72 17 LEU B O 1
ATOM 2597 N N . THR B 1 18 ? -42 -22.625 -25.484 1 16.39 18 THR B N 1
ATOM 2598 C CA . THR B 1 18 ? -42.938 -23.266 -24.562 1 16.39 18 THR B CA 1
ATOM 2599 C C . THR B 1 18 ? -43.438 -22.25 -23.531 1 16.39 18 THR B C 1
ATOM 2601 O O . THR B 1 18 ? -42.906 -21.156 -23.391 1 16.39 18 THR B O 1
ATOM 2604 N N . CYS B 1 19 ? -43.469 -22.703 -22.078 1 17.42 19 CYS B N 1
ATOM 2605 C CA . CYS B 1 19 ? -44.5 -23 -21.078 1 17.42 19 CYS B CA 1
ATOM 2606 C C . CYS B 1 19 ? -44.656 -21.844 -20.109 1 17.42 19 CYS B C 1
ATOM 2608 O O . CYS B 1 19 ? -43.719 -21.422 -19.438 1 17.42 19 CYS B O 1
ATOM 2610 N N . MET B 1 20 ? -45.656 -20.984 -20.281 1 18.3 20 MET B N 1
ATOM 2611 C CA . MET B 1 20 ? -46.156 -19.797 -19.609 1 18.3 20 MET B CA 1
ATOM 2612 C C . MET B 1 20 ? -46.625 -20.125 -18.203 1 18.3 20 MET B C 1
ATOM 2614 O O . MET B 1 20 ? -47.312 -19.328 -17.562 1 18.3 20 MET B O 1
ATOM 2618 N N . ALA B 1 21 ? -46.375 -21.375 -17.703 1 18.52 21 ALA B N 1
ATOM 2619 C CA . ALA B 1 21 ? -47.406 -21.672 -16.703 1 18.52 21 ALA B CA 1
ATOM 2620 C C . ALA B 1 21 ? -47.344 -20.688 -15.547 1 18.52 21 ALA B C 1
ATOM 2622 O O . ALA B 1 21 ? -46.25 -20.297 -15.109 1 18.52 21 ALA B O 1
ATOM 2623 N N . PHE B 1 22 ? -48.5 -20.141 -15.125 1 19.98 22 PHE B N 1
ATOM 2624 C CA . PHE B 1 22 ? -49.156 -19.125 -14.312 1 19.98 22 PHE B CA 1
ATOM 2625 C C . PHE B 1 22 ? -48.938 -19.406 -12.828 1 19.98 22 PHE B C 1
ATOM 2627 O O . PHE B 1 22 ? -49.781 -19.031 -12 1 19.98 22 PHE B O 1
ATOM 2634 N N . LEU B 1 23 ? -48 -20.391 -12.461 1 19.36 23 LEU B N 1
ATOM 2635 C CA . LEU B 1 23 ? -48.438 -20.875 -11.148 1 19.36 23 LEU B CA 1
ATOM 2636 C C . LEU B 1 23 ? -48.5 -19.734 -10.141 1 19.36 23 LEU B C 1
ATOM 2638 O O . LEU B 1 23 ? -47.594 -18.891 -10.078 1 19.36 23 LEU B O 1
ATOM 2642 N N . SER B 1 24 ? -49.688 -19.516 -9.547 1 20.17 24 SER B N 1
ATOM 2643 C CA . SER B 1 24 ? -50.469 -18.703 -8.633 1 20.17 24 SER B CA 1
ATOM 2644 C C . SER B 1 24 ? -49.844 -18.641 -7.246 1 20.17 24 SER B C 1
ATOM 2646 O O . SER B 1 24 ? -50.438 -18.078 -6.316 1 20.17 24 SER B O 1
ATOM 2648 N N . GLY B 1 25 ? -48.688 -19.469 -7.047 1 19.11 25 GLY B N 1
ATOM 2649 C CA . GLY B 1 25 ? -48.688 -19.859 -5.645 1 19.11 25 GLY B CA 1
ATOM 2650 C C . GLY B 1 25 ? -48.625 -18.672 -4.699 1 19.11 25 GLY B C 1
ATOM 2651 O O . GLY B 1 25 ? -48.094 -17.609 -5.059 1 19.11 25 GLY B O 1
ATOM 2652 N N . GLN B 1 26 ? -49.5 -18.75 -3.67 1 20.78 26 GLN B N 1
ATOM 2653 C CA . GLN B 1 26 ? -49.906 -18 -2.48 1 20.78 26 GLN B CA 1
ATOM 2654 C C . GLN B 1 26 ? -48.688 -17.641 -1.621 1 20.78 26 GLN B C 1
ATOM 2656 O O . GLN B 1 26 ? -48.031 -18.516 -1.072 1 20.78 26 GLN B O 1
ATOM 2661 N N . ILE B 1 27 ? -47.875 -16.75 -2.098 1 19.55 27 ILE B N 1
ATOM 2662 C CA . ILE B 1 27 ? -46.688 -16.328 -1.355 1 19.55 27 ILE B CA 1
ATOM 2663 C C . ILE B 1 27 ? -47.094 -15.82 0.025 1 19.55 27 ILE B C 1
ATOM 2665 O O . ILE B 1 27 ? -47.812 -14.812 0.141 1 19.55 27 ILE B O 1
ATOM 2669 N N . HIS B 1 28 ? -47.5 -16.859 0.786 1 19.66 28 HIS B N 1
ATOM 2670 C CA . HIS B 1 28 ? -47.812 -16.484 2.158 1 19.66 28 HIS B CA 1
ATOM 2671 C C . HIS B 1 28 ? -46.75 -15.602 2.77 1 19.66 28 HIS B C 1
ATOM 2673 O O . HIS B 1 28 ? -45.562 -15.758 2.467 1 19.66 28 HIS B O 1
ATOM 2679 N N . THR B 1 29 ? -47.156 -14.445 3.262 1 20.89 29 THR B N 1
ATOM 2680 C CA . THR B 1 29 ? -46.625 -13.227 3.859 1 20.89 29 THR B CA 1
ATOM 2681 C C . THR B 1 29 ? -45.75 -13.562 5.066 1 20.89 29 THR B C 1
ATOM 2683 O O . THR B 1 29 ? -45.188 -12.664 5.688 1 20.89 29 THR B O 1
ATOM 2686 N N . GLU B 1 30 ? -45.75 -14.883 5.441 1 19.78 30 GLU B N 1
ATOM 2687 C CA . GLU B 1 30 ? -45.688 -14.859 6.902 1 19.78 30 GLU B CA 1
ATOM 2688 C C . GLU B 1 30 ? -44.375 -14.211 7.367 1 19.78 30 GLU B C 1
ATOM 2690 O O . GLU B 1 30 ? -44.375 -13.391 8.281 1 19.78 30 GLU B O 1
ATOM 2695 N N . LEU B 1 31 ? -43.219 -15.016 7.312 1 18.94 31 LEU B N 1
ATOM 2696 C CA . LEU B 1 31 ? -42.406 -15.133 8.516 1 18.94 31 LEU B CA 1
ATOM 2697 C C . LEU B 1 31 ? -41.469 -13.93 8.664 1 18.94 31 LEU B C 1
ATOM 2699 O O . LEU B 1 31 ? -40.531 -13.773 7.898 1 18.94 31 LEU B O 1
ATOM 2703 N N . LEU B 1 32 ? -41.906 -12.75 8.867 1 21.84 32 LEU B N 1
ATOM 2704 C CA . LEU B 1 32 ? -41.125 -11.562 9.141 1 21.84 32 LEU B CA 1
ATOM 2705 C C . LEU B 1 32 ? -40.156 -11.812 10.297 1 21.84 32 LEU B C 1
ATOM 2707 O O . LEU B 1 32 ? -40.344 -11.273 11.398 1 21.84 32 LEU B O 1
ATOM 2711 N N . HIS B 1 33 ? -39.719 -13.023 10.555 1 21.09 33 HIS B N 1
ATOM 2712 C CA . HIS B 1 33 ? -39.094 -13.031 11.859 1 21.09 33 HIS B CA 1
ATOM 2713 C C . HIS B 1 33 ? -37.938 -12.023 11.914 1 21.09 33 HIS B C 1
ATOM 2715 O O . HIS B 1 33 ? -37.281 -11.758 10.891 1 21.09 33 HIS B O 1
ATOM 2721 N N . ARG B 1 34 ? -37.812 -11.312 13.086 1 22.95 34 ARG B N 1
ATOM 2722 C CA . ARG B 1 34 ? -37 -10.234 13.617 1 22.95 34 ARG B CA 1
ATOM 2723 C C . ARG B 1 34 ? -35.5 -10.57 13.492 1 22.95 34 ARG B C 1
ATOM 2725 O O . ARG B 1 34 ? -35.062 -11.625 13.961 1 22.95 34 ARG B O 1
ATOM 2732 N N . PRO B 1 35 ? -34.781 -9.938 12.523 1 23.22 35 PRO B N 1
ATOM 2733 C CA . PRO B 1 35 ? -33.344 -10.234 12.359 1 23.22 35 PRO B CA 1
ATOM 2734 C C . PRO B 1 35 ? -32.562 -10.086 13.664 1 23.22 35 PRO B C 1
ATOM 2736 O O . PRO B 1 35 ? -32.75 -9.109 14.391 1 23.22 35 PRO B O 1
ATOM 2739 N N . THR B 1 36 ? -32.438 -11.18 14.398 1 24.17 36 THR B N 1
ATOM 2740 C CA . THR B 1 36 ? -31.531 -11.18 15.547 1 24.17 36 THR B CA 1
ATOM 2741 C C . THR B 1 36 ? -30.234 -10.438 15.219 1 24.17 36 THR B C 1
ATOM 2743 O O . THR B 1 36 ? -29.625 -10.68 14.172 1 24.17 36 THR B O 1
ATOM 2746 N N . VAL B 1 37 ? -30.031 -9.32 15.875 1 23.78 37 VAL B N 1
ATOM 2747 C CA . VAL B 1 37 ? -28.875 -8.43 15.93 1 23.78 37 VAL B CA 1
ATOM 2748 C C . VAL B 1 37 ? -27.609 -9.25 16.125 1 23.78 37 VAL B C 1
ATOM 2750 O O . VAL B 1 37 ? -27.438 -9.914 17.141 1 23.78 37 VAL B O 1
ATOM 2753 N N . VAL B 1 38 ? -27.156 -9.953 15.133 1 25.14 38 VAL B N 1
ATOM 2754 C CA . VAL B 1 38 ? -25.859 -10.633 15.188 1 25.14 38 VAL B CA 1
ATOM 2755 C C . VAL B 1 38 ? -24.812 -9.711 15.82 1 25.14 38 VAL B C 1
ATOM 2757 O O . VAL B 1 38 ? -24.562 -8.617 15.312 1 25.14 38 VAL B O 1
ATOM 2760 N N . THR B 1 39 ? -24.594 -9.859 17.109 1 24.44 39 THR B N 1
ATOM 2761 C CA . THR B 1 39 ? -23.688 -9.305 18.109 1 24.44 39 THR B CA 1
ATOM 2762 C C . THR B 1 39 ? -22.297 -9.102 17.516 1 24.44 39 THR B C 1
ATOM 2764 O O . THR B 1 39 ? -22 -9.609 16.422 1 24.44 39 THR B O 1
ATOM 2767 N N . SER B 1 40 ? -21.281 -9.117 18.453 1 25.47 40 SER B N 1
ATOM 2768 C CA . SER B 1 40 ? -19.938 -8.539 18.578 1 25.47 40 SER B CA 1
ATOM 2769 C C . SER B 1 40 ? -18.953 -9.242 17.656 1 25.47 40 SER B C 1
ATOM 2771 O O . SER B 1 40 ? -18.766 -10.461 17.75 1 25.47 40 SER B O 1
ATOM 2773 N N . SER B 1 41 ? -19 -8.984 16.469 1 27.59 41 SER B N 1
ATOM 2774 C CA . SER B 1 41 ? -17.969 -9.68 15.688 1 27.59 41 SER B CA 1
ATOM 2775 C C . SER B 1 41 ? -16.625 -9.656 16.406 1 27.59 41 SER B C 1
ATOM 2777 O O . SER B 1 41 ? -16.156 -8.586 16.797 1 27.59 41 SER B O 1
ATOM 2779 N N . PRO B 1 42 ? -16.219 -10.758 16.969 1 25.67 42 PRO B N 1
ATOM 2780 C CA . PRO B 1 42 ? -14.961 -10.828 17.703 1 25.67 42 PRO B CA 1
ATOM 2781 C C . PRO B 1 42 ? -13.805 -10.18 16.938 1 25.67 42 PRO B C 1
ATOM 2783 O O . PRO B 1 42 ? -13.703 -10.32 15.719 1 25.67 42 PRO B O 1
ATOM 2786 N N . VAL B 1 43 ? -13.383 -9.031 17.359 1 27.86 43 VAL B N 1
ATOM 2787 C CA . VAL B 1 43 ? -12.078 -8.5 16.984 1 27.86 43 VAL B CA 1
ATOM 2788 C C . VAL B 1 43 ? -11.031 -9.617 17.031 1 27.86 43 VAL B C 1
ATOM 2790 O O . VAL B 1 43 ? -10.727 -10.148 18.094 1 27.86 43 VAL B O 1
ATOM 2793 N N . ILE B 1 44 ? -11.023 -10.477 16.078 1 26.75 44 ILE B N 1
ATOM 2794 C CA . ILE B 1 44 ? -9.906 -11.422 16.016 1 26.75 44 ILE B CA 1
ATOM 2795 C C . ILE B 1 44 ? -8.594 -10.672 16.234 1 26.75 44 ILE B C 1
ATOM 2797 O O . ILE B 1 44 ? -8.203 -9.844 15.398 1 26.75 44 ILE B O 1
ATOM 2801 N N . THR B 1 45 ? -8.328 -10.32 17.422 1 26.36 45 THR B N 1
ATOM 2802 C CA . THR B 1 45 ? -6.949 -10.016 17.797 1 26.36 45 THR B CA 1
ATOM 2803 C C . THR B 1 45 ? -5.977 -10.961 17.109 1 26.36 45 THR B C 1
ATOM 2805 O O . THR B 1 45 ? -6.074 -12.18 17.25 1 26.36 45 THR B O 1
ATOM 2808 N N . LEU B 1 46 ? -5.641 -10.633 15.992 1 29 46 LEU B N 1
ATOM 2809 C CA . LEU B 1 46 ? -4.473 -11.406 15.586 1 29 46 LEU B CA 1
ATOM 2810 C C . LEU B 1 46 ? -3.562 -11.688 16.781 1 29 46 LEU B C 1
ATOM 2812 O O . LEU B 1 46 ? -3.016 -10.758 17.375 1 29 46 LEU B O 1
ATOM 2816 N N . SER B 1 47 ? -4.004 -12.469 17.672 1 28.2 47 SER B N 1
ATOM 2817 C CA . SER B 1 47 ? -3.139 -13.031 18.703 1 28.2 47 SER B CA 1
ATOM 2818 C C . SER B 1 47 ? -1.695 -13.133 18.219 1 28.2 47 SER B C 1
ATOM 2820 O O . SER B 1 47 ? -1.445 -13.211 17.016 1 28.2 47 SER B O 1
ATOM 2822 N N . ASP B 1 48 ? -0.708 -12.516 18.906 1 32.06 48 ASP B N 1
ATOM 2823 C CA . ASP B 1 48 ? 0.695 -12.922 18.875 1 32.06 48 ASP B CA 1
ATOM 2824 C C . ASP B 1 48 ? 0.834 -14.398 18.516 1 32.06 48 ASP B C 1
ATOM 2826 O O . ASP B 1 48 ? 0.843 -15.258 19.406 1 32.06 48 ASP B O 1
ATOM 2830 N N . SER B 1 49 ? -0.005 -14.961 17.797 1 33.38 49 SER B N 1
ATOM 2831 C CA . SER B 1 49 ? 0.079 -16.391 17.516 1 33.38 49 SER B CA 1
ATOM 2832 C C . SER B 1 49 ? 1.524 -16.828 17.297 1 33.38 49 SER B C 1
ATOM 2834 O O . SER B 1 49 ? 2.338 -16.062 16.766 1 33.38 49 SER B O 1
ATOM 2836 N N . SER B 1 50 ? 1.979 -17.781 18 1 35.41 50 SER B N 1
ATOM 2837 C CA . SER B 1 50 ? 3.199 -18.578 17.922 1 35.41 50 SER B CA 1
ATOM 2838 C C . SER B 1 50 ? 3.613 -18.797 16.469 1 35.41 50 SER B C 1
ATOM 2840 O O . SER B 1 50 ? 2.77 -19.062 15.602 1 35.41 50 SER B O 1
ATOM 2842 N N . VAL B 1 51 ? 4.59 -18 16.031 1 42.19 51 VAL B N 1
ATOM 2843 C CA . VAL B 1 51 ? 5.23 -18.312 14.75 1 42.19 51 VAL B CA 1
ATOM 2844 C C . VAL B 1 51 ? 5.121 -19.812 14.484 1 42.19 51 VAL B C 1
ATOM 2846 O O . VAL B 1 51 ? 5.648 -20.625 15.242 1 42.19 51 VAL B O 1
ATOM 2849 N N . PRO B 1 52 ? 4.051 -20.172 13.758 1 45.88 52 PRO B N 1
ATOM 2850 C CA . PRO B 1 52 ? 4.047 -21.625 13.492 1 45.88 52 PRO B CA 1
ATOM 2851 C C . PRO B 1 52 ? 5.438 -22.156 13.164 1 45.88 52 PRO B C 1
ATOM 2853 O O . PRO B 1 52 ? 6.266 -21.438 12.594 1 45.88 52 PRO B O 1
ATOM 2856 N N . THR B 1 53 ? 5.98 -23.078 13.953 1 45 53 THR B N 1
ATOM 2857 C CA . THR B 1 53 ? 7.258 -23.766 13.781 1 45 53 THR B CA 1
ATOM 2858 C C . THR B 1 53 ? 7.098 -24.984 12.891 1 45 53 THR B C 1
ATOM 2860 O O . THR B 1 53 ? 6 -25.547 12.773 1 45 53 THR B O 1
ATOM 2863 N N . ASN B 1 54 ? 7.949 -25.094 11.977 1 41.31 54 ASN B N 1
ATOM 2864 C CA . ASN B 1 54 ? 7.984 -26.312 11.18 1 41.31 54 ASN B CA 1
ATOM 2865 C C . ASN B 1 54 ? 8.172 -27.547 12.062 1 41.31 54 ASN B C 1
ATOM 2867 O O . ASN B 1 54 ? 8.211 -27.438 13.289 1 41.31 54 ASN B O 1
ATOM 2871 N N . THR B 1 55 ? 8.133 -28.703 11.32 1 44.03 55 THR B N 1
ATOM 2872 C CA . THR B 1 55 ? 8.297 -30 11.977 1 44.03 55 THR B CA 1
ATOM 2873 C C . THR B 1 55 ? 9.555 -30.016 12.836 1 44.03 55 THR B C 1
ATOM 2875 O O . THR B 1 55 ? 9.648 -30.797 13.789 1 44.03 55 THR B O 1
ATOM 2878 N N . THR B 1 56 ? 10.484 -29.125 12.484 1 43.59 56 THR B N 1
ATOM 2879 C CA . THR B 1 56 ? 11.727 -29.141 13.242 1 43.59 56 THR B CA 1
ATOM 2880 C C . THR B 1 56 ? 11.719 -28.078 14.328 1 43.59 56 THR B C 1
ATOM 2882 O O . THR B 1 56 ? 12.719 -27.859 15.016 1 43.59 56 THR B O 1
ATOM 2885 N N . GLY B 1 57 ? 10.609 -27.406 14.492 1 49.5 57 GLY B N 1
ATOM 2886 C CA . GLY B 1 57 ? 10.477 -26.438 15.562 1 49.5 57 GLY B CA 1
ATOM 2887 C C . GLY B 1 57 ? 10.875 -25.031 15.148 1 49.5 57 GLY B C 1
ATOM 2888 O O . GLY B 1 57 ? 10.836 -24.094 15.961 1 49.5 57 GLY B O 1
ATOM 2889 N N . ARG B 1 58 ? 11.344 -25.047 13.938 1 53 58 ARG B N 1
ATOM 2890 C CA . ARG B 1 58 ? 11.82 -23.734 13.5 1 53 58 ARG B CA 1
ATOM 2891 C C . ARG B 1 58 ? 10.672 -22.891 12.977 1 53 58 ARG B C 1
ATOM 2893 O O . ARG B 1 58 ? 9.734 -23.406 12.375 1 53 58 ARG B O 1
ATOM 2900 N N . PRO B 1 59 ? 10.82 -21.703 13.219 1 70.12 59 PRO B N 1
ATOM 2901 C CA . PRO B 1 59 ? 9.734 -20.812 12.797 1 70.12 59 PRO B CA 1
ATOM 2902 C C . PRO B 1 59 ? 9.562 -20.766 11.273 1 70.12 59 PRO B C 1
ATOM 2904 O O . PRO B 1 59 ? 10.555 -20.797 10.539 1 70.12 59 PRO B O 1
ATOM 2907 N N . LEU B 1 60 ? 8.398 -21.016 10.758 1 82.31 60 LEU B N 1
ATOM 2908 C CA . LEU B 1 60 ? 8.078 -20.953 9.336 1 82.31 60 LEU B CA 1
ATOM 2909 C C . LEU B 1 60 ? 8.18 -19.531 8.812 1 82.31 60 LEU B C 1
ATOM 2911 O O . LEU B 1 60 ? 7.969 -18.562 9.562 1 82.31 60 LEU B O 1
ATOM 2915 N N . VAL B 1 61 ? 8.75 -19.469 7.578 1 92.38 61 VAL B N 1
ATOM 2916 C CA . VAL B 1 61 ? 8.82 -18.172 6.91 1 92.38 61 VAL B CA 1
ATOM 2917 C C . VAL B 1 61 ? 7.773 -18.109 5.801 1 92.38 61 VAL B C 1
ATOM 2919 O O . VAL B 1 61 ? 7.547 -19.109 5.098 1 92.38 61 VAL B O 1
ATOM 2922 N N . ASN B 1 62 ? 7.07 -17.031 5.691 1 96.88 62 ASN B N 1
ATOM 2923 C CA . ASN B 1 62 ? 6.18 -16.781 4.566 1 96.88 62 ASN B CA 1
ATOM 2924 C C . ASN B 1 62 ? 6.879 -15.992 3.465 1 96.88 62 ASN B C 1
ATOM 2926 O O . ASN B 1 62 ? 7.598 -15.039 3.744 1 96.88 62 ASN B O 1
ATOM 2930 N N . VAL B 1 63 ? 6.652 -16.453 2.197 1 98.38 63 VAL B N 1
ATOM 2931 C CA . VAL B 1 63 ? 7.453 -15.812 1.157 1 98.38 63 VAL B CA 1
ATOM 2932 C C . VAL B 1 63 ? 6.559 -15.422 -0.017 1 98.38 63 VAL B C 1
ATOM 2934 O O . VAL B 1 63 ? 5.547 -16.078 -0.28 1 98.38 63 VAL B O 1
ATOM 2937 N N . PHE B 1 64 ? 6.863 -14.312 -0.614 1 98.75 64 PHE B N 1
ATOM 2938 C CA . PHE B 1 64 ? 6.516 -14.039 -2.004 1 98.75 64 PHE B CA 1
ATOM 2939 C C . PHE B 1 64 ? 7.605 -14.547 -2.943 1 98.75 64 PHE B C 1
ATOM 2941 O O . PHE B 1 64 ? 8.719 -14.016 -2.951 1 98.75 64 PHE B O 1
ATOM 2948 N N . ALA B 1 65 ? 7.289 -15.523 -3.74 1 98.81 65 ALA B N 1
ATOM 2949 C CA . ALA B 1 65 ? 8.297 -16.172 -4.586 1 98.81 65 ALA B CA 1
ATOM 2950 C C . ALA B 1 65 ? 8.258 -15.602 -6.004 1 98.81 65 ALA B C 1
ATOM 2952 O O . ALA B 1 65 ? 7.188 -15.492 -6.605 1 98.81 65 ALA B O 1
ATOM 2953 N N . PHE B 1 66 ? 9.438 -15.25 -6.504 1 98.62 66 PHE B N 1
ATOM 2954 C CA . PHE B 1 66 ? 9.641 -14.664 -7.824 1 98.62 66 PHE B CA 1
ATOM 2955 C C . PHE B 1 66 ? 10.68 -15.461 -8.609 1 98.62 66 PHE B C 1
ATOM 2957 O O . PHE B 1 66 ? 11.406 -16.281 -8.039 1 98.62 66 PHE B O 1
ATOM 2964 N N . VAL B 1 67 ? 10.656 -15.203 -9.914 1 97.5 67 VAL B N 1
ATOM 2965 C CA . VAL B 1 67 ? 11.742 -15.625 -10.789 1 97.5 67 VAL B CA 1
ATOM 2966 C C . VAL B 1 67 ? 12.438 -14.398 -11.367 1 97.5 67 VAL B C 1
ATOM 2968 O O . VAL B 1 67 ? 11.789 -13.398 -11.688 1 97.5 67 VAL B O 1
ATOM 2971 N N . LEU B 1 68 ? 13.75 -14.484 -11.367 1 97.06 68 LEU B N 1
ATOM 2972 C CA . LEU B 1 68 ? 14.531 -13.398 -11.945 1 97.06 68 LEU B CA 1
ATOM 2973 C C . LEU B 1 68 ? 15.703 -13.938 -12.75 1 97.06 68 LEU B C 1
ATOM 2975 O O . LEU B 1 68 ? 16.453 -14.789 -12.266 1 97.06 68 LEU B O 1
ATOM 2979 N N . TYR B 1 69 ? 15.836 -13.57 -13.938 1 94.38 69 TYR B N 1
ATOM 2980 C CA . TYR B 1 69 ? 16.984 -13.867 -14.797 1 94.38 69 TYR B CA 1
ATOM 2981 C C . TYR B 1 69 ? 17.266 -12.711 -15.75 1 94.38 69 TYR B C 1
ATOM 2983 O O . TYR B 1 69 ? 16.359 -11.922 -16.062 1 94.38 69 TYR B O 1
ATOM 2991 N N . GLY B 1 70 ? 18.469 -12.555 -16.062 1 91.38 70 GLY B N 1
ATOM 2992 C CA . GLY B 1 70 ? 18.875 -11.461 -16.922 1 91.38 70 GLY B CA 1
ATOM 2993 C C . GLY B 1 70 ? 19.188 -10.188 -16.156 1 91.38 70 GLY B C 1
ATOM 2994 O O . GLY B 1 70 ? 19.453 -10.227 -14.961 1 91.38 70 GLY B O 1
ATOM 2995 N N . SER B 1 71 ? 19.328 -9.07 -17 1 86.88 71 SER B N 1
ATOM 2996 C CA . SER B 1 71 ? 19.781 -7.82 -16.375 1 86.88 71 SER B CA 1
ATOM 2997 C C . SER B 1 71 ? 18.969 -6.633 -16.891 1 86.88 71 SER B C 1
ATOM 2999 O O . SER B 1 71 ? 19.453 -5.496 -16.859 1 86.88 71 SER B O 1
ATOM 3001 N N . VAL B 1 72 ? 17.844 -6.992 -17.375 1 84.56 72 VAL B N 1
ATOM 3002 C CA . VAL B 1 72 ? 17.016 -5.883 -17.844 1 84.56 72 VAL B CA 1
ATOM 3003 C C . VAL B 1 72 ? 16.734 -4.918 -16.703 1 84.56 72 VAL B C 1
ATOM 3005 O O . VAL B 1 72 ? 16.172 -5.309 -15.68 1 84.56 72 VAL B O 1
ATOM 3008 N N . PRO B 1 73 ? 17.141 -3.672 -16.844 1 82.38 73 PRO B N 1
ATOM 3009 C CA . PRO B 1 73 ? 17.094 -2.721 -15.734 1 82.38 73 PRO B CA 1
ATOM 3010 C C . PRO B 1 73 ? 15.703 -2.596 -15.125 1 82.38 73 PRO B C 1
ATOM 3012 O O . PRO B 1 73 ? 15.562 -2.562 -13.898 1 82.38 73 PRO B O 1
ATOM 3015 N N . MET B 1 74 ? 14.695 -2.559 -15.938 1 80.25 74 MET B N 1
ATOM 3016 C CA . MET B 1 74 ? 13.336 -2.408 -15.43 1 80.25 74 MET B CA 1
ATOM 3017 C C . MET B 1 74 ? 12.93 -3.627 -14.609 1 80.25 74 MET B C 1
ATOM 3019 O O . MET B 1 74 ? 12.211 -3.496 -13.609 1 80.25 74 MET B O 1
ATOM 3023 N N . ILE B 1 75 ? 13.344 -4.73 -15.023 1 87.38 75 ILE B N 1
ATOM 3024 C CA . ILE B 1 75 ? 13.023 -5.977 -14.336 1 87.38 75 ILE B CA 1
ATOM 3025 C C . ILE B 1 75 ? 13.773 -6.043 -13.008 1 87.38 75 ILE B C 1
ATOM 3027 O O . ILE B 1 75 ? 13.203 -6.398 -11.977 1 87.38 75 ILE B O 1
ATOM 3031 N N . VAL B 1 76 ? 14.984 -5.648 -13.094 1 89.62 76 VAL B N 1
ATOM 3032 C CA . VAL B 1 76 ? 15.82 -5.645 -11.898 1 89.62 76 VAL B CA 1
ATOM 3033 C C . VAL B 1 76 ? 15.273 -4.645 -10.891 1 89.62 76 VAL B C 1
ATOM 3035 O O . VAL B 1 76 ? 15.18 -4.941 -9.695 1 89.62 76 VAL B O 1
ATOM 3038 N N . GLU B 1 77 ? 14.883 -3.52 -11.383 1 86.62 77 GLU B N 1
ATOM 3039 C CA . GLU B 1 77 ? 14.297 -2.512 -10.508 1 86.62 77 GLU B CA 1
ATOM 3040 C C . GLU B 1 77 ? 12.992 -3.012 -9.883 1 86.62 77 GLU B C 1
ATOM 3042 O O . GLU B 1 77 ? 12.742 -2.791 -8.695 1 86.62 77 GLU B O 1
ATOM 3047 N N . GLY B 1 78 ? 12.195 -3.66 -10.719 1 89.62 78 GLY B N 1
ATOM 3048 C CA . GLY B 1 78 ? 10.961 -4.234 -10.203 1 89.62 78 GLY B CA 1
ATOM 3049 C C . GLY B 1 78 ? 11.195 -5.254 -9.109 1 89.62 78 GLY B C 1
ATOM 3050 O O . GLY B 1 78 ? 10.484 -5.258 -8.102 1 89.62 78 GLY B O 1
ATOM 3051 N N . ALA B 1 79 ? 12.203 -6.051 -9.289 1 95.5 79 ALA B N 1
ATOM 3052 C CA . ALA B 1 79 ? 12.562 -7.035 -8.266 1 95.5 79 ALA B CA 1
ATOM 3053 C C . ALA B 1 79 ? 12.977 -6.355 -6.969 1 95.5 79 ALA B C 1
ATOM 3055 O O . ALA B 1 79 ? 12.5 -6.715 -5.891 1 95.5 79 ALA B O 1
ATOM 3056 N N . ALA B 1 80 ? 13.781 -5.371 -7.082 1 92.62 80 ALA B N 1
ATOM 3057 C CA . ALA B 1 80 ? 14.289 -4.668 -5.91 1 92.62 80 ALA B CA 1
ATOM 3058 C C . ALA B 1 80 ? 13.164 -3.941 -5.176 1 92.62 80 ALA B C 1
ATOM 3060 O O . ALA B 1 80 ? 13.094 -3.98 -3.943 1 92.62 80 ALA B O 1
ATOM 3061 N N . LEU B 1 81 ? 12.32 -3.34 -5.895 1 90.75 81 LEU B N 1
ATOM 3062 C CA . LEU B 1 81 ? 11.219 -2.602 -5.281 1 90.75 81 LEU B CA 1
ATOM 3063 C C . LEU B 1 81 ? 10.258 -3.545 -4.57 1 90.75 81 LEU B C 1
ATOM 3065 O O . LEU B 1 81 ? 9.836 -3.271 -3.445 1 90.75 81 LEU B O 1
ATOM 3069 N N . ASN B 1 82 ? 9.945 -4.617 -5.195 1 95.06 82 ASN B N 1
ATOM 3070 C CA . ASN B 1 82 ? 9.102 -5.598 -4.52 1 95.06 82 ASN B CA 1
ATOM 3071 C C . ASN B 1 82 ? 9.766 -6.109 -3.24 1 95.06 82 ASN B C 1
ATOM 3073 O O . ASN B 1 82 ? 9.094 -6.297 -2.223 1 95.06 82 ASN B O 1
ATOM 3077 N N . ALA B 1 83 ? 11.062 -6.344 -3.311 1 96.44 83 ALA B N 1
ATOM 3078 C CA . ALA B 1 83 ? 11.789 -6.832 -2.145 1 96.44 83 ALA B CA 1
ATOM 3079 C C . ALA B 1 83 ? 11.688 -5.844 -0.984 1 96.44 83 ALA B C 1
ATOM 3081 O O . ALA B 1 83 ? 11.578 -6.246 0.175 1 96.44 83 ALA B O 1
ATOM 3082 N N . VAL B 1 84 ? 11.68 -4.59 -1.299 1 91.44 84 VAL B N 1
ATOM 3083 C CA . VAL B 1 84 ? 11.617 -3.553 -0.274 1 91.44 84 VAL B CA 1
ATOM 3084 C C . VAL B 1 84 ? 10.18 -3.408 0.223 1 91.44 84 VAL B C 1
ATOM 3086 O O . VAL B 1 84 ? 9.945 -3.221 1.42 1 91.44 84 VAL B O 1
ATOM 3089 N N . MET B 1 85 ? 9.203 -3.566 -0.593 1 92.31 85 MET B N 1
ATOM 3090 C CA . MET B 1 85 ? 7.809 -3.264 -0.291 1 92.31 85 MET B CA 1
ATOM 3091 C C . MET B 1 85 ? 7.156 -4.41 0.475 1 92.31 85 MET B C 1
ATOM 3093 O O . MET B 1 85 ? 6.32 -4.18 1.353 1 92.31 85 MET B O 1
ATOM 3097 N N . ILE B 1 86 ? 7.535 -5.582 0.244 1 94.5 86 ILE B N 1
ATOM 3098 C CA . ILE B 1 86 ? 6.828 -6.758 0.74 1 94.5 86 ILE B CA 1
ATOM 3099 C C . ILE B 1 86 ? 6.91 -6.805 2.264 1 94.5 86 ILE B C 1
ATOM 3101 O O . ILE B 1 86 ? 5.887 -6.891 2.945 1 94.5 86 ILE B O 1
ATOM 3105 N N . PRO B 1 87 ? 8.055 -6.648 2.848 1 90.06 87 PRO B N 1
ATOM 3106 C CA . PRO B 1 87 ? 8.062 -6.711 4.312 1 90.06 87 PRO B CA 1
ATOM 3107 C C . PRO B 1 87 ? 7.355 -5.52 4.953 1 90.06 87 PRO B C 1
ATOM 3109 O O . PRO B 1 87 ? 6.934 -5.598 6.113 1 90.06 87 PRO B O 1
ATOM 3112 N N . LYS B 1 88 ? 7.234 -4.504 4.176 1 84.12 88 LYS B N 1
ATOM 3113 C CA . LYS B 1 88 ? 6.535 -3.334 4.699 1 84.12 88 LYS B CA 1
ATOM 3114 C C . LYS B 1 88 ? 5.023 -3.547 4.68 1 84.12 88 LYS B C 1
ATOM 3116 O O . LYS B 1 88 ? 4.32 -3.139 5.609 1 84.12 88 LYS B O 1
ATOM 3121 N N . LEU B 1 89 ? 4.535 -4.211 3.65 1 86.81 89 LEU B N 1
ATOM 3122 C CA . LEU B 1 89 ? 3.104 -4.441 3.48 1 86.81 89 LEU B CA 1
ATOM 3123 C C . LEU B 1 89 ? 2.666 -5.699 4.223 1 86.81 89 LEU B C 1
ATOM 3125 O O . LEU B 1 89 ? 1.555 -5.758 4.754 1 86.81 89 LEU B O 1
ATOM 3129 N N . PHE B 1 90 ? 3.566 -6.641 4.141 1 87.88 90 PHE B N 1
ATOM 3130 C CA . PHE B 1 90 ? 3.268 -7.953 4.695 1 87.88 90 PHE B CA 1
ATOM 3131 C C . PHE B 1 90 ? 4.266 -8.32 5.789 1 87.88 90 PHE B C 1
ATOM 3133 O O . PHE B 1 90 ? 5.273 -8.977 5.523 1 87.88 90 PHE B O 1
ATOM 3140 N N . ARG B 1 91 ? 3.842 -7.949 6.98 1 82.81 91 ARG B N 1
ATOM 3141 C CA . ARG B 1 91 ? 4.754 -8.211 8.094 1 82.81 91 ARG B CA 1
ATOM 3142 C C . ARG B 1 91 ? 5.023 -9.703 8.234 1 82.81 91 ARG B C 1
ATOM 3144 O O . ARG B 1 91 ? 4.094 -10.516 8.203 1 82.81 91 ARG B O 1
ATOM 3151 N N . GLY B 1 92 ? 6.309 -10.031 8.352 1 85.56 92 GLY B N 1
ATOM 3152 C CA . GLY B 1 92 ? 6.695 -11.422 8.516 1 85.56 92 GLY B CA 1
ATOM 3153 C C . GLY B 1 92 ? 6.93 -12.141 7.203 1 85.56 92 GLY B C 1
ATOM 3154 O O . GLY B 1 92 ? 7.344 -13.297 7.188 1 85.56 92 GLY B O 1
ATOM 3155 N N . TRP B 1 93 ? 6.613 -11.43 6.137 1 94.44 93 TRP B N 1
ATOM 3156 C CA . TRP B 1 93 ? 6.844 -12.016 4.82 1 94.44 93 TRP B CA 1
ATOM 3157 C C . TRP B 1 93 ? 8.133 -11.477 4.203 1 94.44 93 TRP B C 1
ATOM 3159 O O . TRP B 1 93 ? 8.578 -10.375 4.543 1 94.44 93 TRP B O 1
ATOM 3169 N N . ARG B 1 94 ? 8.719 -12.211 3.4 1 96.19 94 ARG B N 1
ATOM 3170 C CA . ARG B 1 94 ? 9.859 -11.734 2.633 1 96.19 94 ARG B CA 1
ATOM 3171 C C . ARG B 1 94 ? 9.773 -12.18 1.178 1 96.19 94 ARG B C 1
ATOM 3173 O O . ARG B 1 94 ? 9.047 -13.125 0.858 1 96.19 94 ARG B O 1
ATOM 3180 N N . ALA B 1 95 ? 10.484 -11.438 0.365 1 98.38 95 ALA B N 1
ATOM 3181 C CA . ALA B 1 95 ? 10.594 -11.844 -1.033 1 98.38 95 ALA B CA 1
ATOM 3182 C C . ALA B 1 95 ? 11.656 -12.93 -1.202 1 98.38 95 ALA B C 1
ATOM 3184 O O . ALA B 1 95 ? 12.68 -12.914 -0.513 1 98.38 95 ALA B O 1
ATOM 3185 N N . ARG B 1 96 ? 11.398 -13.812 -2.051 1 98.69 96 ARG B N 1
ATOM 3186 C CA . ARG B 1 96 ? 12.375 -14.828 -2.449 1 98.69 96 ARG B CA 1
ATOM 3187 C C . ARG B 1 96 ? 12.508 -14.891 -3.967 1 98.69 96 ARG B C 1
ATOM 3189 O O . ARG B 1 96 ? 11.508 -15.047 -4.676 1 98.69 96 ARG B O 1
ATOM 3196 N N . PHE B 1 97 ? 13.727 -14.805 -4.406 1 98.75 97 PHE B N 1
ATOM 3197 C CA . PHE B 1 97 ? 13.977 -14.805 -5.84 1 98.75 97 PHE B CA 1
ATOM 3198 C C . PHE B 1 97 ? 14.75 -16.062 -6.254 1 98.75 97 PHE B C 1
ATOM 3200 O O . PHE B 1 97 ? 15.844 -16.312 -5.75 1 98.75 97 PHE B O 1
ATOM 3207 N N . TYR B 1 98 ? 14.141 -16.828 -7.113 1 98.56 98 TYR B N 1
ATOM 3208 C CA . TYR B 1 98 ? 14.844 -17.906 -7.793 1 98.56 98 TYR B CA 1
AT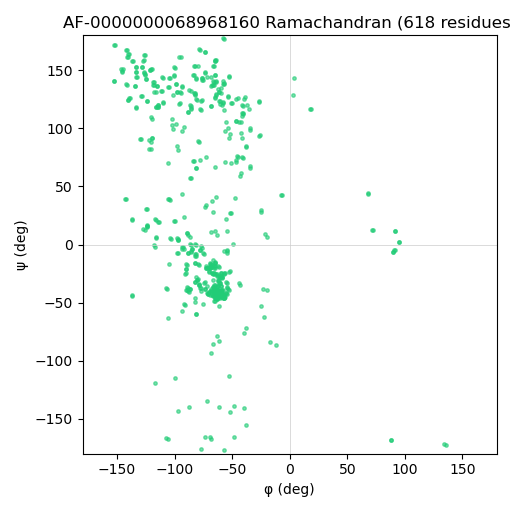OM 3209 C C . TYR B 1 98 ? 15.555 -17.391 -9.039 1 98.56 98 TYR B C 1
ATOM 3211 O O . TYR B 1 98 ? 14.906 -16.922 -9.977 1 98.56 98 TYR B O 1
ATOM 3219 N N . ILE B 1 99 ? 16.859 -17.5 -9.031 1 98.06 99 ILE B N 1
ATOM 3220 C CA . ILE B 1 99 ? 17.641 -16.844 -10.078 1 98.06 99 ILE B CA 1
ATOM 3221 C C . ILE B 1 99 ? 18.578 -17.844 -10.742 1 98.06 99 ILE B C 1
ATOM 3223 O O . ILE B 1 99 ? 18.812 -18.938 -10.203 1 98.06 99 ILE B O 1
ATOM 3227 N N . ASP B 1 100 ? 18.969 -17.516 -11.938 1 96.25 100 ASP B N 1
ATOM 3228 C CA . ASP B 1 100 ? 20.094 -18.234 -12.539 1 96.25 100 ASP B CA 1
ATOM 3229 C C . ASP B 1 100 ? 21.359 -17.359 -12.555 1 96.25 100 ASP B C 1
ATOM 3231 O O . ASP B 1 100 ? 21.422 -16.344 -11.859 1 96.25 100 ASP B O 1
ATOM 3235 N N . ASN B 1 101 ? 22.344 -17.766 -13.281 1 94.69 101 ASN B N 1
ATOM 3236 C CA . ASN B 1 101 ? 23.656 -17.125 -13.211 1 94.69 101 ASN B CA 1
ATOM 3237 C C . ASN B 1 101 ? 23.703 -15.859 -14.062 1 94.69 101 ASN B C 1
ATOM 3239 O O . ASN B 1 101 ? 24.703 -15.148 -14.078 1 94.69 101 ASN B O 1
ATOM 3243 N N . THR B 1 102 ? 22.641 -15.539 -14.703 1 95.06 102 THR B N 1
ATOM 3244 C CA . THR B 1 102 ? 22.625 -14.344 -15.531 1 95.06 102 THR B CA 1
ATOM 3245 C C . THR B 1 102 ? 22.359 -13.102 -14.688 1 95.06 102 THR B C 1
ATOM 3247 O O . THR B 1 102 ? 22.562 -11.977 -15.148 1 95.06 102 THR B O 1
ATOM 3250 N N . VAL B 1 103 ? 21.891 -13.297 -13.492 1 96.81 103 VAL B N 1
ATOM 3251 C CA . VAL B 1 103 ? 21.688 -12.18 -12.57 1 96.81 103 VAL B CA 1
ATOM 3252 C C . VAL B 1 103 ? 23.031 -11.742 -11.992 1 96.81 103 VAL B C 1
ATOM 3254 O O . VAL B 1 103 ? 23.734 -12.539 -11.367 1 96.81 103 VAL B O 1
ATOM 3257 N N . ASP B 1 104 ? 23.375 -10.492 -12.156 1 96.19 104 ASP B N 1
ATOM 3258 C CA . ASP B 1 104 ? 24.703 -10.023 -11.812 1 96.19 104 ASP B CA 1
ATOM 3259 C C . ASP B 1 104 ? 24.844 -9.82 -10.305 1 96.19 104 ASP B C 1
ATOM 3261 O O . ASP B 1 104 ? 23.859 -9.828 -9.578 1 96.19 104 ASP B O 1
ATOM 3265 N N . GLY B 1 105 ? 26.109 -9.648 -9.898 1 96.06 105 GLY B N 1
ATOM 3266 C CA . GLY B 1 105 ? 26.422 -9.531 -8.484 1 96.06 105 GLY B CA 1
ATOM 3267 C C . GLY B 1 105 ? 25.812 -8.305 -7.836 1 96.06 105 GLY B C 1
ATOM 3268 O O . GLY B 1 105 ? 25.344 -8.367 -6.691 1 96.06 105 GLY B O 1
ATOM 3269 N N . GLY B 1 106 ? 25.844 -7.238 -8.531 1 94.81 106 GLY B N 1
ATOM 3270 C CA . GLY B 1 106 ? 25.234 -6.027 -8 1 94.81 106 GLY B CA 1
ATOM 3271 C C . GLY B 1 106 ? 23.766 -6.184 -7.707 1 94.81 106 GLY B C 1
ATOM 3272 O O . GLY B 1 106 ? 23.281 -5.762 -6.648 1 94.81 106 GLY B O 1
ATOM 3273 N N . THR B 1 107 ? 23.062 -6.801 -8.594 1 95.75 107 THR B N 1
ATOM 3274 C CA . THR B 1 107 ? 21.641 -7.07 -8.398 1 95.75 107 THR B CA 1
ATOM 3275 C C . THR B 1 107 ? 21.438 -8 -7.207 1 95.75 107 THR B C 1
ATOM 3277 O O . THR B 1 107 ? 20.578 -7.746 -6.359 1 95.75 107 THR B O 1
ATOM 3280 N N . ARG B 1 108 ? 22.188 -9.016 -7.125 1 97.38 108 ARG B N 1
ATOM 3281 C CA . ARG B 1 108 ? 22.078 -9.953 -6.012 1 97.38 108 ARG B CA 1
ATOM 3282 C C . ARG B 1 108 ? 22.297 -9.25 -4.676 1 97.38 108 ARG B C 1
ATOM 3284 O O . ARG B 1 108 ? 21.547 -9.477 -3.721 1 97.38 108 ARG B O 1
ATOM 3291 N N . GLN B 1 109 ? 23.25 -8.43 -4.652 1 95.94 109 GLN B N 1
ATOM 3292 C CA . GLN B 1 109 ? 23.531 -7.684 -3.432 1 95.94 109 GLN B CA 1
ATOM 3293 C C . GLN B 1 109 ? 22.391 -6.75 -3.068 1 95.94 109 GLN B C 1
ATOM 3295 O O . GLN B 1 109 ? 22.031 -6.629 -1.896 1 95.94 109 GLN B O 1
ATOM 3300 N N . ARG B 1 110 ? 21.906 -6.156 -4.039 1 93.38 110 ARG B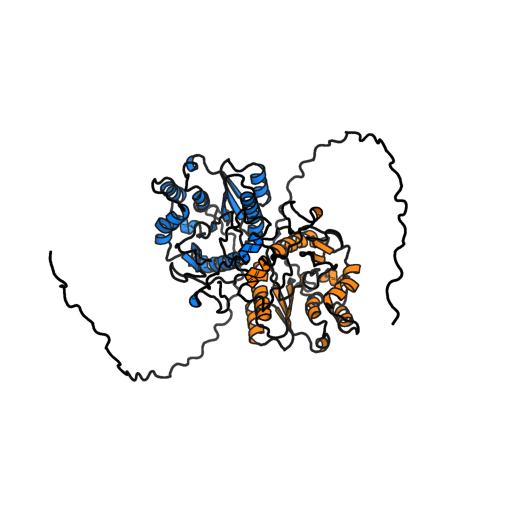 N 1
ATOM 3301 C CA . ARG B 1 110 ? 20.797 -5.246 -3.818 1 93.38 110 ARG B CA 1
ATOM 3302 C C . ARG B 1 110 ? 19.594 -5.984 -3.221 1 93.38 110 ARG B C 1
ATOM 3304 O O . ARG B 1 110 ? 18.938 -5.48 -2.307 1 93.38 110 ARG B O 1
ATOM 3311 N N . LEU B 1 111 ? 19.281 -7.148 -3.705 1 97.31 111 LEU B N 1
ATOM 3312 C CA . LEU B 1 111 ? 18.188 -7.965 -3.191 1 97.31 111 LEU B CA 1
ATOM 3313 C C . LEU B 1 111 ? 18.469 -8.414 -1.762 1 97.31 111 LEU B C 1
ATOM 3315 O O . LEU B 1 111 ? 17.594 -8.367 -0.907 1 97.31 111 LEU B O 1
ATOM 3319 N N . HIS B 1 112 ? 19.688 -8.766 -1.517 1 96.19 112 HIS B N 1
ATOM 3320 C CA . HIS B 1 112 ? 20.078 -9.148 -0.167 1 96.19 112 HIS B CA 1
ATOM 3321 C C . HIS B 1 112 ? 19.938 -7.984 0.806 1 96.19 112 HIS B C 1
ATOM 3323 O O . HIS B 1 112 ? 19.453 -8.164 1.925 1 96.19 112 HIS B O 1
ATOM 3329 N N . ASP B 1 113 ? 20.344 -6.879 0.362 1 93.12 113 ASP B N 1
ATOM 3330 C CA . ASP B 1 113 ? 20.281 -5.688 1.201 1 93.12 113 ASP B CA 1
ATOM 3331 C C . ASP B 1 113 ? 18.844 -5.34 1.549 1 93.12 113 ASP B C 1
ATOM 3333 O O . ASP B 1 113 ? 18.562 -4.773 2.607 1 93.12 113 ASP B O 1
ATOM 3337 N N . ALA B 1 114 ? 17.953 -5.742 0.68 1 92.88 114 ALA B N 1
ATOM 3338 C CA . ALA B 1 114 ? 16.531 -5.473 0.895 1 92.88 114 ALA B CA 1
ATOM 3339 C C . ALA B 1 114 ? 15.898 -6.543 1.776 1 92.88 114 ALA B C 1
ATOM 3341 O O . ALA B 1 114 ? 14.711 -6.473 2.092 1 92.88 114 ALA B O 1
ATOM 3342 N N . GLY B 1 115 ? 16.672 -7.547 2.133 1 94.12 115 GLY B N 1
ATOM 3343 C CA . GLY B 1 115 ? 16.188 -8.586 3.035 1 94.12 115 GLY B CA 1
ATOM 3344 C C . GLY B 1 115 ? 15.57 -9.766 2.314 1 94.12 115 GLY B C 1
ATOM 3345 O O . GLY B 1 115 ? 14.938 -10.617 2.938 1 94.12 115 GLY B O 1
ATOM 3346 N N . ALA B 1 116 ? 15.758 -9.82 1.033 1 97.81 116 ALA B N 1
ATOM 3347 C CA . ALA B 1 116 ? 15.164 -10.898 0.254 1 97.81 116 ALA B CA 1
ATOM 3348 C C . ALA B 1 116 ? 16.031 -12.156 0.31 1 97.81 116 ALA B C 1
ATOM 3350 O O . ALA B 1 116 ? 17.234 -12.078 0.561 1 97.81 116 ALA B O 1
ATOM 3351 N N . ASP B 1 117 ? 15.367 -13.312 0.131 1 97.31 117 ASP B N 1
ATOM 3352 C CA . ASP B 1 117 ? 16.062 -14.562 -0.142 1 97.31 117 ASP B CA 1
ATOM 3353 C C . ASP B 1 117 ? 16.406 -14.688 -1.626 1 97.31 117 ASP B C 1
ATOM 3355 O O . ASP B 1 117 ? 15.57 -14.414 -2.486 1 97.31 117 ASP B O 1
ATOM 3359 N N . VAL B 1 118 ? 17.672 -15.008 -1.798 1 98.06 118 VAL B N 1
ATOM 3360 C CA . VAL B 1 118 ? 18.094 -15.266 -3.17 1 98.06 118 VAL B CA 1
ATOM 3361 C C . VAL B 1 118 ? 18.531 -16.719 -3.311 1 98.06 118 VAL B C 1
ATOM 3363 O O . VAL B 1 118 ? 19.469 -17.156 -2.65 1 98.06 118 VAL B O 1
ATOM 3366 N N . VAL B 1 119 ? 17.828 -17.438 -4.152 1 97.94 119 VAL B N 1
ATOM 3367 C CA . VAL B 1 119 ? 18.078 -18.859 -4.359 1 97.94 119 VAL B CA 1
ATOM 3368 C C . VAL B 1 119 ? 18.562 -19.094 -5.789 1 97.94 119 VAL B C 1
ATOM 3370 O O . VAL B 1 119 ? 17.828 -18.859 -6.746 1 97.94 119 VAL B O 1
ATOM 3373 N N . VAL B 1 120 ? 19.75 -19.594 -5.922 1 97.5 120 VAL B N 1
ATOM 3374 C CA . VAL B 1 120 ? 20.234 -19.969 -7.242 1 97.5 120 VAL B CA 1
ATOM 3375 C C . VAL B 1 120 ? 19.703 -21.344 -7.633 1 97.5 120 VAL B C 1
ATOM 3377 O O . VAL B 1 120 ? 19.875 -22.312 -6.902 1 97.5 120 VAL B O 1
ATOM 3380 N N . VAL B 1 121 ? 19.078 -21.359 -8.75 1 97.19 121 VAL B N 1
ATOM 3381 C CA . VAL B 1 121 ? 18.469 -22.625 -9.172 1 97.19 121 VAL B CA 1
ATOM 3382 C C . VAL B 1 121 ? 19.562 -23.594 -9.625 1 97.19 121 VAL B C 1
ATOM 3384 O O . VAL B 1 121 ? 20.609 -23.172 -10.117 1 97.19 121 VAL B O 1
ATOM 3387 N N . PRO B 1 122 ? 19.328 -24.875 -9.398 1 95.62 122 PRO B N 1
ATOM 3388 C CA . PRO B 1 122 ? 20.328 -25.859 -9.82 1 95.62 122 PRO B CA 1
ATOM 3389 C C . PRO B 1 122 ? 20.5 -25.906 -11.336 1 95.62 122 PRO B C 1
ATOM 3391 O O . PRO B 1 122 ? 19.562 -25.609 -12.078 1 95.62 122 PRO B O 1
ATOM 3394 N N . ASP B 1 123 ? 21.625 -26.391 -11.711 1 93.62 123 ASP B N 1
ATOM 3395 C CA . ASP B 1 123 ? 21.953 -26.5 -13.133 1 93.62 123 ASP B CA 1
ATOM 3396 C C . ASP B 1 123 ? 20.984 -27.438 -13.844 1 93.62 123 ASP B C 1
ATOM 3398 O O . ASP B 1 123 ? 20.656 -27.234 -15.023 1 93.62 123 ASP B O 1
ATOM 3402 N N . SER B 1 124 ? 20.484 -28.391 -13.188 1 92.5 124 SER B N 1
ATOM 3403 C CA . SER B 1 124 ? 19.594 -29.375 -13.781 1 92.5 124 SER B CA 1
ATOM 3404 C C . SER B 1 124 ? 18.266 -28.75 -14.211 1 92.5 124 SER B C 1
ATOM 3406 O O . SER B 1 124 ? 17.516 -29.344 -14.969 1 92.5 124 SER B O 1
ATOM 3408 N N . TRP B 1 125 ? 17.969 -27.484 -13.742 1 94 125 TRP B N 1
ATOM 3409 C CA . TRP B 1 125 ? 16.719 -26.828 -14.094 1 94 125 TRP B CA 1
ATOM 3410 C C . TRP B 1 125 ? 16.891 -25.938 -15.312 1 94 125 TRP B C 1
ATOM 3412 O O . TRP B 1 125 ? 15.922 -25.375 -15.836 1 94 125 TRP B O 1
ATOM 3422 N N . MET B 1 126 ? 18.094 -25.812 -15.828 1 90.62 126 MET B N 1
ATOM 3423 C CA . MET B 1 126 ? 18.375 -24.906 -16.938 1 90.62 126 MET B CA 1
ATOM 3424 C C . MET B 1 126 ? 17.703 -25.406 -18.219 1 90.62 126 MET B C 1
ATOM 3426 O O . MET B 1 126 ? 17.547 -24.641 -19.172 1 90.62 126 MET B O 1
ATOM 3430 N N . ASN B 1 127 ? 17.312 -26.625 -18.234 1 86 127 ASN B N 1
ATOM 3431 C CA . ASN B 1 127 ? 16.656 -27.156 -19.406 1 86 127 ASN B CA 1
ATOM 3432 C C . ASN B 1 127 ? 15.148 -26.891 -19.391 1 86 127 ASN B C 1
ATOM 3434 O O . ASN B 1 127 ? 14.422 -27.328 -20.281 1 86 127 ASN B O 1
ATOM 3438 N N . TRP B 1 128 ? 14.664 -26.188 -18.266 1 84.88 128 TRP B N 1
ATOM 3439 C CA . TRP B 1 128 ? 13.258 -25.797 -18.234 1 84.88 128 TRP B CA 1
ATOM 3440 C C . TRP B 1 128 ? 13 -24.641 -19.203 1 84.88 128 TRP B C 1
ATOM 3442 O O . TRP B 1 128 ? 12.102 -23.828 -18.969 1 84.88 128 TRP B O 1
ATOM 3452 N N . ASN B 1 129 ? 13.531 -24.453 -20.234 1 76.56 129 ASN B N 1
ATOM 3453 C CA . ASN B 1 129 ? 13.539 -23.406 -21.25 1 76.56 129 ASN B CA 1
ATOM 3454 C C . ASN B 1 129 ? 12.336 -22.469 -21.109 1 76.56 129 ASN B C 1
ATOM 3456 O O . ASN B 1 129 ? 12.391 -21.5 -20.344 1 76.56 129 ASN B O 1
ATOM 3460 N N . GLU B 1 130 ? 11.125 -22.891 -21.703 1 76.75 130 GLU B N 1
ATOM 3461 C CA . GLU B 1 130 ? 9.922 -22.062 -21.719 1 76.75 130 GLU B CA 1
ATOM 3462 C C . GLU B 1 130 ? 9.219 -22.078 -20.359 1 76.75 130 GLU B C 1
ATOM 3464 O O . GLU B 1 130 ? 8.312 -21.297 -20.109 1 76.75 130 GLU B O 1
ATOM 3469 N N . ALA B 1 131 ? 9.812 -22.859 -19.453 1 89.19 131 ALA B N 1
ATOM 3470 C CA . ALA B 1 131 ? 9.125 -23.062 -18.188 1 89.19 131 ALA B CA 1
ATOM 3471 C C . ALA B 1 131 ? 9.914 -22.453 -17.031 1 89.19 131 ALA B C 1
ATOM 3473 O O . ALA B 1 131 ? 9.719 -22.828 -15.867 1 89.19 131 ALA B O 1
ATOM 3474 N N . ARG B 1 132 ? 10.812 -21.547 -17.328 1 91.5 132 ARG B N 1
ATOM 3475 C CA . ARG B 1 132 ? 11.664 -20.969 -16.297 1 91.5 132 ARG B CA 1
ATOM 3476 C C . ARG B 1 132 ? 10.836 -20.266 -15.234 1 91.5 132 ARG B C 1
ATOM 3478 O O . ARG B 1 132 ? 11.219 -20.219 -14.07 1 91.5 132 ARG B O 1
ATOM 3485 N N . ARG B 1 133 ? 9.68 -19.781 -15.594 1 93.56 133 ARG B N 1
ATOM 3486 C CA . ARG B 1 133 ? 8.805 -19.078 -14.648 1 93.56 133 ARG B CA 1
ATOM 3487 C C . ARG B 1 133 ? 8.32 -20.031 -13.555 1 93.56 133 ARG B C 1
ATOM 3489 O O . ARG B 1 133 ? 7.848 -19.578 -12.508 1 93.56 133 ARG B O 1
ATOM 3496 N N . MET B 1 134 ? 8.477 -21.312 -13.773 1 95.88 134 MET B N 1
ATOM 3497 C CA . MET B 1 134 ? 7.977 -22.297 -12.812 1 95.88 134 MET B CA 1
ATOM 3498 C C . MET B 1 134 ? 8.969 -22.484 -11.672 1 95.88 134 MET B C 1
ATOM 3500 O O . MET B 1 134 ? 8.648 -23.109 -10.664 1 95.88 134 MET B O 1
ATOM 3504 N N . TRP B 1 135 ? 10.203 -21.891 -11.773 1 97.5 135 TRP B N 1
ATOM 3505 C CA . TRP B 1 135 ? 11.18 -21.984 -10.695 1 97.5 135 TRP B CA 1
ATOM 3506 C C . TRP B 1 135 ? 10.586 -21.5 -9.375 1 97.5 135 TRP B C 1
ATOM 3508 O O . TRP B 1 135 ? 10.883 -22.047 -8.312 1 97.5 135 TRP B O 1
ATOM 3518 N N . ARG B 1 136 ? 9.75 -20.594 -9.43 1 97.94 136 ARG B N 1
ATOM 3519 C CA . ARG B 1 136 ? 9.234 -19.938 -8.227 1 97.94 136 ARG B CA 1
ATOM 3520 C C . ARG B 1 136 ? 8.391 -20.922 -7.406 1 97.94 136 ARG B C 1
ATOM 3522 O O . ARG B 1 136 ? 8.25 -20.766 -6.191 1 97.94 136 ARG B O 1
ATOM 3529 N N . TYR B 1 137 ? 7.836 -21.938 -8.047 1 98.31 137 TYR B N 1
ATOM 3530 C CA . TYR B 1 137 ? 6.977 -22.891 -7.336 1 98.31 137 TYR B CA 1
ATOM 3531 C C . TYR B 1 137 ? 7.801 -23.828 -6.473 1 98.31 137 TYR B C 1
ATOM 3533 O O . TYR B 1 137 ? 7.25 -24.578 -5.656 1 98.31 137 TYR B O 1
ATOM 3541 N N . ALA B 1 138 ? 9.133 -23.781 -6.598 1 98.12 138 ALA B N 1
ATOM 3542 C CA . ALA B 1 138 ? 10.008 -24.594 -5.766 1 98.12 138 ALA B CA 1
ATOM 3543 C C . ALA B 1 138 ? 9.859 -24.219 -4.289 1 98.12 138 ALA B C 1
ATOM 3545 O O . ALA B 1 138 ? 10.227 -25 -3.41 1 98.12 138 ALA B O 1
ATOM 3546 N N . ALA B 1 139 ? 9.32 -23.062 -4.031 1 98.31 139 ALA B N 1
ATOM 3547 C CA . ALA B 1 139 ? 9.07 -22.656 -2.654 1 98.31 139 ALA B CA 1
ATOM 3548 C C . ALA B 1 139 ? 8.141 -23.641 -1.947 1 98.31 139 ALA B C 1
ATOM 3550 O O . ALA B 1 139 ? 8.211 -23.797 -0.727 1 98.31 139 ALA B O 1
ATOM 3551 N N . LEU B 1 140 ? 7.297 -24.281 -2.699 1 98.06 140 LEU B N 1
ATOM 3552 C CA . LEU B 1 140 ? 6.312 -25.203 -2.143 1 98.06 140 LEU B CA 1
ATOM 3553 C C . LEU B 1 140 ? 6.988 -26.469 -1.6 1 98.06 140 LEU B C 1
ATOM 3555 O O . LEU B 1 140 ? 6.402 -27.188 -0.796 1 98.06 140 LEU B O 1
ATOM 3559 N N . ALA B 1 141 ? 8.18 -26.75 -2.014 1 97.56 141 ALA B N 1
ATOM 3560 C CA . ALA B 1 141 ? 8.906 -27.953 -1.58 1 97.56 141 ALA B CA 1
ATOM 3561 C C . ALA B 1 141 ? 9.734 -27.656 -0.33 1 97.56 141 ALA B C 1
ATOM 3563 O O . ALA B 1 141 ? 10.219 -28.578 0.323 1 97.56 141 ALA B O 1
ATOM 3564 N N . ASP B 1 142 ? 9.977 -26.406 -0.023 1 96.5 142 ASP B N 1
ATOM 3565 C CA . ASP B 1 142 ? 10.797 -26 1.117 1 96.5 142 ASP B CA 1
ATOM 3566 C C . ASP B 1 142 ? 10.016 -26.125 2.424 1 96.5 142 ASP B C 1
ATOM 3568 O O . ASP B 1 142 ? 9.055 -25.391 2.652 1 96.5 142 ASP B O 1
ATOM 3572 N N . GLU B 1 143 ? 10.445 -26.969 3.287 1 94.06 143 GLU B N 1
ATOM 3573 C CA . GLU B 1 143 ? 9.734 -27.266 4.527 1 94.06 143 GLU B CA 1
ATOM 3574 C C . GLU B 1 143 ? 9.773 -26.094 5.492 1 94.06 143 GLU B C 1
ATOM 3576 O O . GLU B 1 143 ? 9 -26.031 6.449 1 94.06 143 GLU B O 1
ATOM 3581 N N . SER B 1 144 ? 10.641 -25.188 5.238 1 94.69 144 SER B N 1
ATOM 3582 C CA . SER B 1 144 ? 10.734 -24.016 6.102 1 94.69 144 SER B CA 1
ATOM 3583 C C . SER B 1 144 ? 9.75 -22.938 5.672 1 94.69 144 SER B C 1
ATOM 3585 O O . SER B 1 144 ? 9.586 -21.938 6.367 1 94.69 144 SER B O 1
ATOM 3587 N N . VAL B 1 145 ? 9.109 -23.172 4.586 1 96.81 145 VAL B N 1
ATOM 3588 C CA . VAL B 1 145 ? 8.148 -22.188 4.082 1 96.81 145 VAL B CA 1
ATOM 3589 C C . VAL B 1 145 ? 6.746 -22.562 4.543 1 96.81 145 VAL B C 1
ATOM 3591 O O . VAL B 1 145 ? 6.273 -23.672 4.277 1 96.81 145 VAL B O 1
ATOM 3594 N N . GLY B 1 146 ? 6.113 -21.672 5.266 1 96.56 146 GLY B N 1
ATOM 3595 C CA . GLY B 1 146 ? 4.738 -21.875 5.688 1 96.56 146 GLY B CA 1
ATOM 3596 C C . GLY B 1 146 ? 3.725 -21.531 4.613 1 96.56 146 GLY B C 1
ATOM 3597 O O . GLY B 1 146 ? 2.938 -22.391 4.195 1 96.56 146 GLY B O 1
ATOM 3598 N N . LEU B 1 147 ? 3.744 -20.297 4.184 1 97.94 147 LEU B N 1
ATOM 3599 C CA . LEU B 1 147 ? 2.912 -19.812 3.088 1 97.94 147 LEU B CA 1
ATOM 3600 C C . LEU B 1 147 ? 3.77 -19.312 1.932 1 97.94 147 LEU B C 1
ATOM 3602 O O . LEU B 1 147 ? 4.797 -18.656 2.148 1 97.94 147 LEU B O 1
ATOM 3606 N N . ALA B 1 148 ? 3.355 -19.672 0.748 1 98.62 148 ALA B N 1
ATOM 3607 C CA . ALA B 1 148 ? 4.02 -19.188 -0.462 1 98.62 148 ALA B CA 1
ATOM 3608 C C . ALA B 1 148 ? 3.033 -18.484 -1.386 1 98.62 148 ALA B C 1
ATOM 3610 O O . ALA B 1 148 ? 1.989 -19.031 -1.733 1 98.62 148 ALA B O 1
ATOM 3611 N N . LEU B 1 149 ? 3.338 -17.281 -1.696 1 98.69 149 LEU B N 1
ATOM 3612 C CA . LEU B 1 149 ? 2.643 -16.531 -2.738 1 98.69 149 LEU B CA 1
ATOM 3613 C C . LEU B 1 149 ? 3.551 -16.312 -3.943 1 98.69 149 LEU B C 1
ATOM 3615 O O . LEU B 1 149 ? 4.754 -16.094 -3.787 1 98.69 149 LEU B O 1
ATOM 3619 N N . PHE B 1 150 ? 2.977 -16.344 -5.105 1 98.75 150 PHE B N 1
ATOM 3620 C CA . PHE B 1 150 ? 3.773 -16.281 -6.324 1 98.75 150 PHE B CA 1
ATOM 3621 C C . PHE B 1 150 ? 3.43 -15.031 -7.129 1 98.75 150 PHE B C 1
ATOM 3623 O O . PHE B 1 150 ? 2.254 -14.727 -7.336 1 98.75 150 PHE B O 1
ATOM 3630 N N . ARG B 1 151 ? 4.469 -14.328 -7.535 1 97.38 151 ARG B N 1
ATOM 3631 C CA . ARG B 1 151 ? 4.285 -13.07 -8.25 1 97.38 151 ARG B CA 1
ATOM 3632 C C . ARG B 1 151 ? 5.305 -12.93 -9.383 1 97.38 151 ARG B C 1
ATOM 3634 O O . ARG B 1 151 ? 6.281 -13.68 -9.438 1 97.38 151 ARG B O 1
ATOM 3641 N N . ASP B 1 152 ? 4.988 -11.992 -10.258 1 94.5 152 ASP B N 1
ATOM 3642 C CA . ASP B 1 152 ? 5.914 -11.617 -11.32 1 94.5 152 ASP B CA 1
ATOM 3643 C C . ASP B 1 152 ? 6.664 -10.336 -10.977 1 94.5 152 ASP B C 1
ATOM 3645 O O . ASP B 1 152 ? 6.09 -9.406 -10.398 1 94.5 152 ASP B O 1
ATOM 3649 N N . VAL B 1 153 ? 7.883 -10.258 -11.398 1 93.56 153 VAL B N 1
ATOM 3650 C CA . VAL B 1 153 ? 8.734 -9.125 -11.047 1 93.56 153 VAL B CA 1
ATOM 3651 C C . VAL B 1 153 ? 8.281 -7.887 -11.812 1 93.56 153 VAL B C 1
ATOM 3653 O O . VAL B 1 153 ? 8.617 -6.762 -11.43 1 93.56 153 VAL B O 1
ATOM 3656 N N . ASP B 1 154 ? 7.574 -8.078 -12.867 1 88 154 ASP B N 1
ATOM 3657 C CA . ASP B 1 154 ? 7.188 -6.938 -13.688 1 88 154 ASP B CA 1
ATOM 3658 C C . ASP B 1 154 ? 5.891 -6.312 -13.18 1 88 154 ASP B C 1
ATOM 3660 O O . ASP B 1 154 ? 5.32 -5.438 -13.836 1 88 154 ASP B O 1
ATOM 3664 N N . SER B 1 155 ? 5.395 -6.746 -12.07 1 90.62 155 SER B N 1
ATOM 3665 C CA . SER B 1 155 ? 4.258 -6.145 -11.375 1 90.62 155 SER B CA 1
ATOM 3666 C C . SER B 1 155 ? 4.586 -5.863 -9.914 1 90.62 155 SER B C 1
ATOM 3668 O O . SER B 1 155 ? 5.441 -6.531 -9.328 1 90.62 155 SER B O 1
ATOM 3670 N N . ARG B 1 156 ? 3.883 -4.836 -9.359 1 89.75 156 ARG B N 1
ATOM 3671 C CA . ARG B 1 156 ? 4.168 -4.422 -7.992 1 89.75 156 ARG B CA 1
ATOM 3672 C C . ARG B 1 156 ? 3.086 -4.906 -7.035 1 89.75 156 ARG B C 1
ATOM 3674 O O . ARG B 1 156 ? 1.906 -4.941 -7.391 1 89.75 156 ARG B O 1
ATOM 3681 N N . VAL B 1 157 ? 3.543 -5.273 -5.832 1 92.56 157 VAL B N 1
ATOM 3682 C CA . VAL B 1 157 ? 2.559 -5.547 -4.793 1 92.56 157 VAL B CA 1
ATOM 3683 C C . VAL B 1 157 ? 1.829 -4.262 -4.418 1 92.56 157 VAL B C 1
ATOM 3685 O O . VAL B 1 157 ? 2.377 -3.164 -4.562 1 92.56 157 VAL B O 1
ATOM 3688 N N . SER B 1 158 ? 0.641 -4.43 -3.953 1 89.38 158 SER B N 1
ATOM 3689 C CA . SER B 1 158 ? -0.185 -3.262 -3.672 1 89.38 158 SER B CA 1
ATOM 3690 C C . SER B 1 158 ? -1.01 -3.459 -2.404 1 89.38 158 SER B C 1
ATOM 3692 O O . SER B 1 158 ? -1.114 -4.578 -1.894 1 89.38 158 SER B O 1
ATOM 3694 N N . ILE B 1 159 ? -1.607 -2.371 -1.905 1 89.25 159 ILE B N 1
ATOM 3695 C CA . ILE B 1 159 ? -2.465 -2.436 -0.727 1 89.25 159 ILE B CA 1
ATOM 3696 C C . ILE B 1 159 ? -3.729 -3.229 -1.05 1 89.25 159 ILE B C 1
ATOM 3698 O O . ILE B 1 159 ? -4.254 -3.945 -0.195 1 89.25 159 ILE B O 1
ATOM 3702 N N . ARG B 1 160 ? -4.188 -3.025 -2.283 1 90.69 160 ARG B N 1
ATOM 3703 C CA . ARG B 1 160 ? -5.348 -3.785 -2.744 1 90.69 160 ARG B CA 1
ATOM 3704 C C . ARG B 1 160 ? -5.098 -5.285 -2.633 1 90.69 160 ARG B C 1
ATOM 3706 O O . ARG B 1 160 ? -5.941 -6.023 -2.119 1 90.69 160 ARG B O 1
ATOM 3713 N N . GLU B 1 161 ? -3.938 -5.703 -3.07 1 95 161 GLU B N 1
ATOM 3714 C CA . GLU B 1 161 ? -3.527 -7.098 -2.953 1 95 161 GLU B CA 1
ATOM 3715 C C . GLU B 1 161 ? -3.387 -7.512 -1.492 1 95 161 GLU B C 1
ATOM 3717 O O . GLU B 1 161 ? -3.811 -8.602 -1.106 1 95 161 GLU B O 1
ATOM 3722 N N . MET B 1 162 ? -2.787 -6.684 -0.779 1 93.31 162 MET B N 1
ATOM 3723 C CA . MET B 1 162 ? -2.596 -6.965 0.641 1 93.31 162 MET B CA 1
ATOM 3724 C C . MET B 1 162 ? -3.932 -7.199 1.336 1 93.31 162 MET B C 1
ATOM 3726 O O . MET B 1 162 ? -4.051 -8.094 2.172 1 93.31 162 MET B O 1
ATOM 3730 N N . ALA B 1 163 ? -4.926 -6.426 1.067 1 92.62 163 ALA B N 1
ATOM 3731 C CA . ALA B 1 163 ? -6.242 -6.574 1.684 1 92.62 163 ALA B CA 1
ATOM 3732 C C . ALA B 1 163 ? -6.867 -7.922 1.329 1 92.62 163 ALA B C 1
ATOM 3734 O O . ALA B 1 163 ? -7.457 -8.586 2.186 1 92.62 163 ALA B O 1
ATOM 3735 N N . ALA B 1 164 ? -6.723 -8.312 0.109 1 96.81 164 ALA B N 1
ATOM 3736 C CA . ALA B 1 164 ? -7.25 -9.602 -0.326 1 96.81 164 ALA B CA 1
ATOM 3737 C C . ALA B 1 164 ? -6.539 -10.75 0.384 1 96.81 164 ALA B C 1
ATOM 3739 O O . ALA B 1 164 ? -7.188 -11.68 0.885 1 96.81 164 ALA B O 1
ATOM 3740 N N . ILE B 1 165 ? -5.227 -10.672 0.442 1 96.75 165 ILE B N 1
ATOM 3741 C CA . ILE B 1 165 ? -4.434 -11.711 1.084 1 96.75 165 ILE B CA 1
ATOM 3742 C C . ILE B 1 165 ? -4.773 -11.773 2.572 1 96.75 165 ILE B C 1
ATOM 3744 O O . ILE B 1 165 ? -4.891 -12.867 3.143 1 96.75 165 ILE B O 1
ATOM 3748 N N . SER B 1 166 ? -4.941 -10.648 3.172 1 91.62 166 SER B N 1
ATOM 3749 C CA . SER B 1 166 ? -5.305 -10.602 4.586 1 91.62 166 SER B CA 1
ATOM 3750 C C . SER B 1 166 ? -6.621 -11.328 4.84 1 91.62 166 SER B C 1
ATOM 3752 O O . SER B 1 166 ? -6.766 -12.031 5.84 1 91.62 166 SER B O 1
ATOM 3754 N N . GLU B 1 167 ? -7.574 -11.148 3.986 1 94.81 167 GLU B N 1
ATOM 3755 C CA . GLU B 1 167 ? -8.844 -11.859 4.125 1 94.81 167 GLU B CA 1
ATOM 3756 C C . GLU B 1 167 ? -8.648 -13.359 3.963 1 94.81 167 GLU B C 1
ATOM 3758 O O . GLU B 1 167 ? -9.227 -14.148 4.711 1 94.81 167 GLU B O 1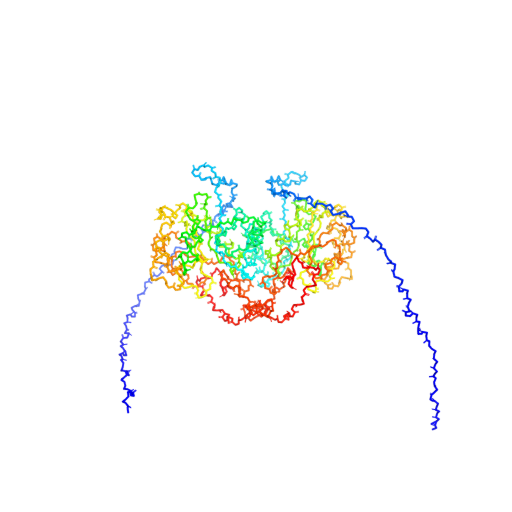
ATOM 3763 N N . TRP B 1 168 ? -7.828 -13.75 3.018 1 97.75 168 TRP B N 1
ATOM 3764 C CA . TRP B 1 168 ? -7.547 -15.164 2.795 1 97.75 168 TRP B CA 1
ATOM 3765 C C . TRP B 1 168 ? -6.93 -15.797 4.035 1 97.75 168 TRP B C 1
ATOM 3767 O O . TRP B 1 168 ? -7.336 -16.891 4.453 1 97.75 168 TRP B O 1
ATOM 3777 N N . LEU B 1 169 ? -6.043 -15.078 4.648 1 94.69 169 LEU B N 1
ATOM 3778 C CA . LEU B 1 169 ? -5.316 -15.609 5.797 1 94.69 169 LEU B CA 1
ATOM 3779 C C . LEU B 1 169 ? -6.262 -15.867 6.969 1 94.69 169 LEU B C 1
ATOM 3781 O O . LEU B 1 169 ? -5.965 -16.688 7.844 1 94.69 169 LEU B O 1
ATOM 3785 N N . GLN B 1 170 ? -7.383 -15.234 6.938 1 92.94 170 GLN B N 1
ATOM 3786 C CA . GLN B 1 170 ? -8.344 -15.414 8.016 1 92.94 170 GLN B CA 1
ATOM 3787 C C . GLN B 1 170 ? -9.109 -16.719 7.855 1 92.94 170 GLN B C 1
ATOM 3789 O O . GLN B 1 170 ? -9.758 -17.188 8.797 1 92.94 170 GLN B O 1
ATOM 3794 N N . VAL B 1 171 ? -9.062 -17.25 6.695 1 96.75 171 VAL B N 1
ATOM 3795 C CA . VAL B 1 171 ? -9.859 -18.438 6.434 1 96.75 171 VAL B CA 1
ATOM 3796 C C . VAL B 1 171 ? -8.953 -19.562 5.918 1 96.75 171 VAL B C 1
ATOM 3798 O O . VAL B 1 171 ? -9.375 -20.375 5.094 1 96.75 171 VAL B O 1
ATOM 3801 N N . LEU B 1 172 ? -7.734 -19.609 6.312 1 95.81 172 LEU B N 1
ATOM 3802 C CA . LEU B 1 172 ? -6.719 -20.547 5.855 1 95.81 172 LEU B CA 1
ATOM 3803 C C . LEU B 1 172 ? -7.129 -21.984 6.176 1 95.81 172 LEU B C 1
ATOM 3805 O O . LEU B 1 172 ? -6.797 -22.906 5.43 1 95.81 172 LEU B O 1
ATOM 3809 N N . ASP B 1 173 ? -7.805 -22.125 7.242 1 95.56 173 ASP B N 1
ATOM 3810 C CA . ASP B 1 173 ? -8.219 -23.469 7.652 1 95.56 173 ASP B CA 1
ATOM 3811 C C . ASP B 1 173 ? -9.195 -24.078 6.652 1 95.56 173 ASP B C 1
ATOM 3813 O O . ASP B 1 173 ? -9.164 -25.281 6.398 1 95.56 173 ASP B O 1
ATOM 3817 N N . GLN B 1 174 ? -10 -23.219 6.117 1 97.25 174 GLN B N 1
ATOM 3818 C CA . GLN B 1 174 ? -11 -23.672 5.152 1 97.25 174 GLN B CA 1
ATOM 3819 C C . GLN B 1 174 ? -10.445 -23.641 3.732 1 97.25 174 GLN B C 1
ATOM 3821 O O . GLN B 1 174 ? -10.727 -24.547 2.936 1 97.25 174 GLN B O 1
ATOM 3826 N N . TYR B 1 175 ? -9.68 -22.688 3.492 1 98.44 175 TYR B N 1
ATOM 3827 C CA . TYR B 1 175 ? -9.133 -22.5 2.152 1 98.44 175 TYR B CA 1
ATOM 3828 C C . TYR B 1 175 ? -7.621 -22.312 2.197 1 98.44 175 TYR B C 1
ATOM 3830 O O . TYR B 1 175 ? -7.121 -21.188 2.189 1 98.44 175 TYR B O 1
ATOM 3838 N N . PRO B 1 176 ? -6.898 -23.375 2.1 1 98.56 176 PRO B N 1
ATOM 3839 C CA . PRO B 1 176 ? -5.438 -23.281 2.184 1 98.56 176 PRO B CA 1
ATOM 3840 C C . PRO B 1 176 ? -4.805 -22.781 0.886 1 98.56 176 PRO B C 1
ATOM 3842 O O . PRO B 1 176 ? -3.588 -22.578 0.826 1 98.56 176 PRO B O 1
ATOM 3845 N N . PHE B 1 177 ? -5.609 -22.578 -0.181 1 98.81 177 PHE B N 1
ATOM 3846 C CA . PHE B 1 177 ? -5.137 -22.078 -1.463 1 98.81 177 PHE B CA 1
ATOM 3847 C C . PHE B 1 177 ? -5.852 -20.781 -1.836 1 98.81 177 PHE B C 1
ATOM 3849 O O . PHE B 1 177 ? -6.988 -20.562 -1.42 1 98.81 177 PHE B O 1
ATOM 3856 N N . HIS B 1 178 ? -5.133 -19.938 -2.592 1 98.81 178 HIS B N 1
ATOM 3857 C CA . HIS B 1 178 ? -5.641 -18.609 -2.934 1 98.81 178 HIS B CA 1
ATOM 3858 C C . HIS B 1 178 ? -5.27 -18.234 -4.363 1 98.81 178 HIS B C 1
ATOM 3860 O O . HIS B 1 178 ? -4.156 -18.5 -4.812 1 98.81 178 HIS B O 1
ATOM 3866 N N . ALA B 1 179 ? -6.145 -17.672 -5.062 1 98.62 179 ALA B N 1
ATOM 3867 C CA . ALA B 1 179 ? -5.863 -17.094 -6.375 1 98.62 179 ALA B CA 1
ATOM 3868 C C . ALA B 1 179 ? -6.629 -15.797 -6.578 1 98.62 179 ALA B C 1
ATOM 3870 O O . ALA B 1 179 ? -7.594 -15.516 -5.863 1 98.62 179 ALA B O 1
ATOM 3871 N N . MET B 1 180 ? -6.184 -15 -7.523 1 98.06 180 MET B N 1
ATOM 3872 C CA . MET B 1 180 ? -6.797 -13.695 -7.758 1 98.06 180 MET B CA 1
ATOM 3873 C C . MET B 1 180 ? -7.031 -13.469 -9.242 1 98.06 180 MET B C 1
ATOM 3875 O O . MET B 1 180 ? -6.199 -13.836 -10.078 1 98.06 180 MET B O 1
ATOM 3879 N N . HIS B 1 181 ? -8.172 -12.961 -9.586 1 96.62 181 HIS B N 1
ATOM 3880 C CA . HIS B 1 181 ? -8.547 -12.414 -10.883 1 96.62 181 HIS B CA 1
ATOM 3881 C C . HIS B 1 181 ? -8.945 -10.945 -10.766 1 96.62 181 HIS B C 1
ATOM 3883 O O . HIS B 1 181 ? -10.031 -10.633 -10.273 1 96.62 181 HIS B O 1
ATOM 3889 N N . ASP B 1 182 ? -8.086 -10.055 -11.273 1 94.62 182 ASP B N 1
ATOM 3890 C CA . ASP B 1 182 ? -8.328 -8.648 -10.977 1 94.62 182 ASP B CA 1
ATOM 3891 C C . ASP B 1 182 ? -8.391 -7.816 -12.25 1 94.62 182 ASP B C 1
ATOM 3893 O O . ASP B 1 182 ? -8.305 -6.586 -12.203 1 94.62 182 ASP B O 1
ATOM 3897 N N . HIS B 1 183 ? -8.469 -8.438 -13.344 1 91.06 183 HIS B N 1
ATOM 3898 C CA . HIS B 1 183 ? -8.617 -7.844 -14.664 1 91.06 183 HIS B CA 1
ATOM 3899 C C . HIS B 1 183 ? -9.484 -8.711 -15.57 1 91.06 183 HIS B C 1
ATOM 3901 O O . HIS B 1 183 ? -9.508 -9.938 -15.43 1 91.06 183 HIS B O 1
ATOM 3907 N N . TYR B 1 184 ? -10.18 -8.109 -16.531 1 89.94 184 TYR B N 1
ATOM 3908 C CA . TYR B 1 184 ? -11.117 -8.844 -17.375 1 89.94 184 TYR B CA 1
ATOM 3909 C C . TYR B 1 184 ? -10.391 -9.859 -18.234 1 89.94 184 TYR B C 1
ATOM 3911 O O . TYR B 1 184 ? -10.992 -10.836 -18.688 1 89.94 184 TYR B O 1
ATOM 3919 N N . GLU B 1 185 ? -9.117 -9.688 -18.391 1 89.81 185 GLU B N 1
ATOM 3920 C CA . GLU B 1 185 ? -8.336 -10.617 -19.203 1 89.81 185 GLU B CA 1
ATOM 3921 C C . GLU B 1 185 ? -7.82 -11.781 -18.375 1 89.81 185 GLU B C 1
ATOM 3923 O O . GLU B 1 185 ? -7.219 -12.719 -18.906 1 89.81 185 GLU B O 1
ATOM 3928 N N . HIS B 1 186 ? -8.016 -11.695 -17.078 1 93.38 186 HIS B N 1
ATOM 3929 C CA . HIS B 1 186 ? -7.66 -12.82 -16.219 1 93.38 186 HIS B CA 1
ATOM 3930 C C . HIS B 1 186 ? -8.719 -13.914 -16.266 1 93.38 186 HIS B C 1
ATOM 3932 O O . HIS B 1 186 ? -9.594 -13.977 -15.398 1 93.38 186 HIS B O 1
ATOM 3938 N N . THR B 1 187 ? -8.57 -14.875 -17.25 1 92.94 187 THR B N 1
ATOM 3939 C CA . THR B 1 187 ? -9.703 -15.734 -17.562 1 92.94 187 THR B CA 1
ATOM 3940 C C . THR B 1 187 ? -9.375 -17.188 -17.25 1 92.94 187 THR B C 1
ATOM 3942 O O . THR B 1 187 ? -10.211 -18.078 -17.453 1 92.94 187 THR B O 1
ATOM 3945 N N . VAL B 1 188 ? -8.195 -17.516 -16.812 1 95.38 188 VAL B N 1
ATOM 3946 C CA . VAL B 1 188 ? -7.816 -18.891 -16.5 1 95.38 188 VAL B CA 1
ATOM 3947 C C . VAL B 1 188 ? -8.023 -19.156 -15.008 1 95.38 188 VAL B C 1
ATOM 3949 O O . VAL B 1 188 ? -8.109 -18.234 -14.211 1 95.38 188 VAL B O 1
ATOM 3952 N N . PRO B 1 189 ? -8.102 -20.406 -14.617 1 96.81 189 PRO B N 1
ATOM 3953 C CA . PRO B 1 189 ? -8.453 -20.703 -13.219 1 96.81 189 PRO B CA 1
ATOM 3954 C C . PRO B 1 189 ? -7.441 -20.141 -12.227 1 96.81 189 PRO B C 1
ATOM 3956 O O . PRO B 1 189 ? -7.828 -19.609 -11.188 1 96.81 189 PRO B O 1
ATOM 3959 N N . ILE B 1 190 ? -6.195 -20.359 -12.57 1 97.81 190 ILE B N 1
ATOM 3960 C CA . ILE B 1 190 ? -5.129 -19.828 -11.727 1 97.81 190 ILE B CA 1
ATOM 3961 C C . ILE B 1 190 ? -4.078 -19.141 -12.586 1 97.81 190 ILE B C 1
ATOM 3963 O O . ILE B 1 190 ? -3.494 -19.75 -13.477 1 97.81 190 ILE B O 1
ATOM 3967 N N . LEU B 1 191 ? -3.928 -17.828 -12.344 1 96.88 191 LEU B N 1
ATOM 3968 C CA . LEU B 1 191 ? -2.842 -17.109 -13 1 96.88 191 LEU B CA 1
ATOM 3969 C C . LEU B 1 191 ? -1.503 -17.422 -12.344 1 96.88 191 LEU B C 1
ATOM 3971 O O . LEU B 1 191 ? -1.412 -17.5 -11.117 1 96.88 191 LEU B O 1
ATOM 3975 N N . GLY B 1 192 ? -0.473 -17.516 -13.148 1 96.19 192 GLY B N 1
ATOM 3976 C CA . GLY B 1 192 ? 0.829 -17.969 -12.68 1 96.19 192 GLY B CA 1
ATOM 3977 C C . GLY B 1 192 ? 1.411 -17.078 -11.594 1 96.19 192 GLY B C 1
ATOM 3978 O O . GLY B 1 192 ? 2.016 -17.578 -10.641 1 96.19 192 GLY B O 1
ATOM 3979 N N . GLY B 1 193 ? 1.261 -15.758 -11.703 1 96.94 193 GLY B N 1
ATOM 3980 C CA . GLY B 1 193 ? 1.819 -14.805 -10.766 1 96.94 193 GLY B CA 1
ATOM 3981 C C . GLY B 1 193 ? 0.804 -14.289 -9.758 1 96.94 193 GLY B C 1
ATOM 3982 O O . GLY B 1 193 ? 0.975 -13.211 -9.195 1 96.94 193 GLY B O 1
ATOM 3983 N N . MET B 1 194 ? -0.293 -15.023 -9.57 1 97.81 194 MET B N 1
ATOM 3984 C CA . MET B 1 194 ? -1.352 -14.57 -8.672 1 97.81 194 MET B CA 1
ATOM 3985 C C . MET B 1 194 ? -1.952 -15.742 -7.906 1 97.81 194 MET B C 1
ATOM 3987 O O . MET B 1 194 ? -3.168 -15.805 -7.711 1 97.81 194 MET B O 1
ATOM 3991 N N . PHE B 1 195 ? -1.05 -16.641 -7.527 1 98.56 195 PHE B N 1
ATOM 3992 C CA . PHE B 1 195 ? -1.391 -17.859 -6.812 1 98.56 195 PHE B CA 1
ATOM 3993 C C . PHE B 1 195 ? -0.724 -17.891 -5.441 1 98.56 195 PHE B C 1
ATOM 3995 O O . PHE B 1 195 ? 0.39 -17.391 -5.277 1 98.56 195 PHE B O 1
ATOM 4002 N N . GLY B 1 196 ? -1.463 -18.375 -4.422 1 98.62 196 GLY B N 1
ATOM 4003 C CA . GLY B 1 196 ? -0.938 -18.609 -3.086 1 98.62 196 GLY B CA 1
ATOM 4004 C C . GLY B 1 196 ? -1.338 -19.953 -2.516 1 98.62 196 GLY B C 1
ATOM 4005 O O . GLY B 1 196 ? -2.389 -20.5 -2.867 1 98.62 196 GLY B O 1
ATOM 4006 N N . ALA B 1 197 ? -0.462 -20.453 -1.606 1 98.69 197 ALA B N 1
ATOM 4007 C CA . ALA B 1 197 ? -0.725 -21.781 -1.045 1 98.69 197 ALA B CA 1
ATOM 4008 C C . ALA B 1 197 ? -0.113 -21.906 0.347 1 98.69 197 ALA B C 1
ATOM 4010 O O . ALA B 1 197 ? 0.977 -21.391 0.606 1 98.69 197 ALA B O 1
ATOM 4011 N N . HIS B 1 198 ? -0.83 -22.531 1.139 1 97.94 198 HIS B N 1
ATOM 4012 C CA . HIS B 1 198 ? -0.224 -23.172 2.307 1 97.94 198 HIS B CA 1
ATOM 4013 C C . HIS B 1 198 ? 0.662 -24.344 1.904 1 97.94 198 HIS B C 1
ATOM 4015 O O . HIS B 1 198 ? 0.174 -25.328 1.358 1 97.94 198 HIS B O 1
ATOM 4021 N N . SER B 1 199 ? 1.922 -24.219 2.242 1 97.19 199 SER B N 1
ATOM 4022 C CA . SER B 1 199 ? 2.908 -25.125 1.662 1 97.19 199 SER B CA 1
ATOM 4023 C C . SER B 1 199 ? 2.662 -26.562 2.102 1 97.19 199 SER B C 1
ATOM 4025 O O . SER B 1 199 ? 2.746 -27.5 1.29 1 97.19 199 SER B O 1
ATOM 4027 N N . SER B 1 200 ? 2.371 -26.781 3.385 1 96.12 200 SER B N 1
ATOM 4028 C CA . SER B 1 200 ? 2.129 -28.141 3.855 1 96.12 200 SER B CA 1
ATOM 4029 C C . SER B 1 200 ? 0.878 -28.734 3.215 1 96.12 200 SER B C 1
ATOM 4031 O O . SER B 1 200 ? 0.85 -29.922 2.879 1 96.12 200 SER B O 1
ATOM 4033 N N . SER B 1 201 ? -0.163 -27.969 3.049 1 97.44 201 SER B N 1
ATOM 4034 C CA . SER B 1 201 ? -1.368 -28.422 2.369 1 97.44 201 SER B CA 1
ATOM 4035 C C . SER B 1 201 ? -1.075 -28.812 0.92 1 97.44 201 SER B C 1
ATOM 4037 O O . SER B 1 201 ? -1.662 -29.75 0.389 1 97.44 201 SER B O 1
ATOM 4039 N N . PHE B 1 202 ? -0.226 -28.031 0.293 1 98.19 202 PHE B N 1
ATOM 4040 C CA . PHE B 1 202 ? 0.161 -28.359 -1.073 1 98.19 202 PHE B CA 1
ATOM 4041 C C . PHE B 1 202 ? 0.88 -29.703 -1.122 1 98.19 202 PHE B C 1
ATOM 4043 O O . PHE B 1 202 ? 0.62 -30.516 -2.008 1 98.19 202 PHE B O 1
ATOM 4050 N N . ARG B 1 203 ? 1.727 -29.953 -0.211 1 97.56 203 ARG B N 1
ATOM 4051 C CA . ARG B 1 203 ? 2.504 -31.188 -0.177 1 97.56 203 ARG B CA 1
ATOM 4052 C C . ARG B 1 203 ? 1.62 -32.375 0.169 1 97.56 203 ARG B C 1
ATOM 4054 O O . ARG B 1 203 ? 1.979 -33.531 -0.111 1 97.56 203 ARG B O 1
ATOM 4061 N N . GLU B 1 204 ? 0.517 -32.094 0.809 1 96.75 204 GLU B N 1
ATOM 4062 C CA . GLU B 1 204 ? -0.451 -33.188 1.026 1 96.75 204 GLU B CA 1
ATOM 4063 C C . GLU B 1 204 ? -1 -33.719 -0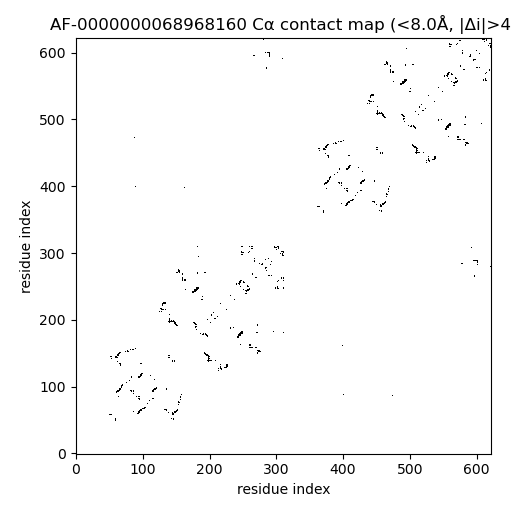.297 1 96.75 204 GLU B C 1
ATOM 4065 O O . GLU B 1 204 ? -1.243 -34.906 -0.442 1 96.75 204 GLU B O 1
ATOM 4070 N N . VAL B 1 205 ? -1.172 -32.812 -1.222 1 95.75 205 VAL B N 1
ATOM 4071 C CA . VAL B 1 205 ? -1.732 -33.156 -2.521 1 95.75 205 VAL B CA 1
ATOM 4072 C C . VAL B 1 205 ? -0.612 -33.594 -3.475 1 95.75 205 VAL B C 1
ATOM 4074 O O . VAL B 1 205 ? -0.79 -34.469 -4.309 1 95.75 205 VAL B O 1
ATOM 4077 N N . PHE B 1 206 ? 0.448 -32.875 -3.373 1 96.69 206 PHE B N 1
ATOM 4078 C CA . PHE B 1 206 ? 1.637 -33.156 -4.168 1 96.69 206 PHE B CA 1
ATOM 4079 C C . PHE B 1 206 ? 2.84 -33.438 -3.268 1 96.69 206 PHE B C 1
ATOM 4081 O O . PHE B 1 206 ? 3.633 -32.531 -3.006 1 96.69 206 PHE B O 1
ATOM 4088 N N . PRO B 1 207 ? 3.072 -34.625 -2.861 1 96.5 207 PRO B N 1
ATOM 4089 C CA . PRO B 1 207 ? 4.094 -34.938 -1.863 1 96.5 207 PRO B CA 1
ATOM 4090 C C . PRO B 1 207 ? 5.5 -34.562 -2.314 1 96.5 207 PRO B C 1
ATOM 4092 O O . PRO B 1 207 ? 6.355 -34.25 -1.482 1 96.5 207 PRO B O 1
ATOM 4095 N N . ASP B 1 208 ? 5.797 -34.594 -3.594 1 96.94 208 ASP B N 1
ATOM 4096 C CA . ASP B 1 208 ? 7.07 -34.156 -4.152 1 96.94 208 ASP B CA 1
ATOM 4097 C C . ASP B 1 208 ? 6.859 -33.062 -5.195 1 96.94 208 ASP B C 1
ATOM 4099 O O . ASP B 1 208 ? 6.906 -33.344 -6.398 1 96.94 208 ASP B O 1
ATOM 4103 N N . PRO B 1 209 ? 6.719 -31.844 -4.672 1 97.31 209 PRO B N 1
ATOM 4104 C CA . PRO B 1 209 ? 6.418 -30.75 -5.598 1 97.31 209 PRO B CA 1
ATOM 4105 C C . PRO B 1 209 ? 7.484 -30.578 -6.68 1 97.31 209 PRO B C 1
ATOM 4107 O O . PRO B 1 209 ? 7.152 -30.344 -7.844 1 97.31 209 PRO B O 1
ATOM 4110 N N . ILE B 1 210 ? 8.742 -30.734 -6.34 1 97 210 ILE B N 1
ATOM 4111 C CA . ILE B 1 210 ? 9.82 -30.516 -7.301 1 97 210 ILE B CA 1
ATOM 4112 C C . ILE B 1 210 ? 9.719 -31.531 -8.43 1 97 210 ILE B C 1
ATOM 4114 O O . ILE B 1 210 ? 9.836 -31.172 -9.609 1 97 210 ILE B O 1
ATOM 4118 N N . ALA B 1 211 ? 9.523 -32.75 -8.055 1 95.5 211 ALA B N 1
ATOM 4119 C CA . ALA B 1 211 ? 9.391 -33.781 -9.07 1 95.5 211 ALA B CA 1
ATOM 4120 C C . ALA B 1 211 ? 8.211 -33.5 -10 1 95.5 211 ALA B C 1
ATOM 4122 O O . ALA B 1 211 ? 8.312 -33.688 -11.211 1 95.5 211 ALA B O 1
ATOM 4123 N N . ARG B 1 212 ? 7.109 -33.125 -9.453 1 94.31 212 ARG B N 1
ATOM 4124 C CA . ARG B 1 212 ? 5.914 -32.844 -10.234 1 94.31 212 ARG B CA 1
ATOM 4125 C C . ARG B 1 212 ? 6.152 -31.672 -11.188 1 94.31 212 ARG B C 1
ATOM 4127 O O . ARG B 1 212 ? 5.773 -31.719 -12.359 1 94.31 212 ARG B O 1
ATOM 4134 N N . ILE B 1 213 ? 6.754 -30.625 -10.695 1 94.25 213 ILE B N 1
ATOM 4135 C CA . ILE B 1 213 ? 7.051 -29.438 -11.492 1 94.25 213 ILE B CA 1
ATOM 4136 C C . ILE B 1 213 ? 8.023 -29.797 -12.609 1 94.25 213 ILE B C 1
ATOM 4138 O O . ILE B 1 213 ? 7.809 -29.438 -13.766 1 94.25 213 ILE B O 1
ATOM 4142 N N . ALA B 1 214 ? 9.07 -30.531 -12.273 1 92.81 214 ALA B N 1
ATOM 4143 C CA . ALA B 1 214 ? 10.094 -30.922 -13.242 1 92.81 214 ALA B CA 1
ATOM 4144 C C . ALA B 1 214 ? 9.492 -31.766 -14.359 1 92.81 214 ALA B C 1
ATOM 4146 O O . ALA B 1 214 ? 9.836 -31.609 -15.531 1 92.81 214 ALA B O 1
ATOM 4147 N N . GLN B 1 215 ? 8.641 -32.656 -13.93 1 90.88 215 GLN B N 1
ATOM 4148 C CA . GLN B 1 215 ? 7.98 -33.5 -14.914 1 90.88 215 GLN B CA 1
ATOM 4149 C C . GLN B 1 215 ? 7.227 -32.688 -15.945 1 90.88 215 GLN B C 1
ATOM 4151 O O . GLN B 1 215 ? 7.324 -32.938 -17.141 1 90.88 215 GLN B O 1
ATOM 4156 N N . TYR B 1 216 ? 6.516 -31.719 -15.461 1 91.31 216 TYR B N 1
ATOM 4157 C CA . TYR B 1 216 ? 5.758 -30.891 -16.375 1 91.31 216 TYR B CA 1
ATOM 4158 C C . TYR B 1 216 ? 6.688 -29.984 -17.188 1 91.31 216 TYR B C 1
ATOM 4160 O O . TYR B 1 216 ? 6.52 -29.844 -18.406 1 91.31 216 TYR B O 1
ATOM 4168 N N . ALA B 1 217 ? 7.672 -29.406 -16.594 1 90.62 217 ALA B N 1
ATOM 4169 C CA . ALA B 1 217 ? 8.562 -28.406 -17.188 1 90.62 217 ALA B CA 1
ATOM 4170 C C . ALA B 1 217 ? 9.406 -29.031 -18.297 1 90.62 217 ALA B C 1
ATOM 4172 O O . ALA B 1 217 ? 9.859 -28.328 -19.203 1 90.62 217 ALA B O 1
ATOM 4173 N N . THR B 1 218 ? 9.633 -30.25 -18.266 1 87.62 218 THR B N 1
ATOM 4174 C CA . THR B 1 218 ? 10.484 -30.906 -19.25 1 87.62 218 THR B CA 1
ATOM 4175 C C . THR B 1 218 ? 9.648 -31.672 -20.266 1 87.62 218 THR B C 1
ATOM 4177 O O . THR B 1 218 ? 10.195 -32.344 -21.156 1 87.62 218 THR B O 1
ATOM 4180 N N . SER B 1 219 ? 8.414 -31.516 -20.141 1 81.62 219 SER B N 1
ATOM 4181 C CA . SER B 1 219 ? 7.547 -32.219 -21.078 1 81.62 219 SER B CA 1
ATOM 4182 C C . SER B 1 219 ? 7.543 -31.531 -22.438 1 81.62 219 SER B C 1
ATOM 4184 O O . SER B 1 219 ? 7.766 -30.328 -22.531 1 81.62 219 SER B O 1
ATOM 4186 N N . LYS B 1 220 ? 7.527 -32.188 -23.609 1 66.56 220 LYS B N 1
ATOM 4187 C CA . LYS B 1 220 ? 7.715 -31.75 -25 1 66.56 220 LYS B CA 1
ATOM 4188 C C . LYS B 1 220 ? 6.625 -30.766 -25.422 1 66.56 220 LYS B C 1
ATOM 4190 O O . LYS B 1 220 ? 6.844 -29.938 -26.297 1 66.56 220 LYS B O 1
ATOM 4195 N N . ASN B 1 221 ? 5.477 -30.688 -24.922 1 61.19 221 ASN B N 1
ATOM 4196 C CA . ASN B 1 221 ? 4.379 -29.891 -25.453 1 61.19 221 ASN B CA 1
ATOM 4197 C C . ASN B 1 221 ? 4.129 -28.641 -24.609 1 61.19 221 ASN B C 1
ATOM 4199 O O . ASN B 1 221 ? 2.99 -28.188 -24.469 1 61.19 221 ASN B O 1
ATOM 4203 N N . ILE B 1 222 ? 5.332 -28.141 -24.234 1 61.91 222 ILE B N 1
ATOM 4204 C CA . ILE B 1 222 ? 5.086 -27.031 -23.328 1 61.91 222 ILE B CA 1
ATOM 4205 C C . ILE B 1 222 ? 5.055 -25.719 -24.125 1 61.91 222 ILE B C 1
ATOM 4207 O O . ILE B 1 222 ? 5.961 -25.453 -24.922 1 61.91 222 ILE B O 1
ATOM 4211 N N . GLY B 1 223 ? 3.863 -25.234 -24.469 1 60.59 223 GLY B N 1
ATOM 4212 C CA . GLY B 1 223 ? 3.668 -23.953 -25.156 1 60.59 223 GLY B CA 1
ATOM 4213 C C . GLY B 1 223 ? 3.984 -22.766 -24.281 1 60.59 223 GLY B C 1
ATOM 4214 O O . GLY B 1 223 ? 4.715 -22.875 -23.297 1 60.59 223 GLY B O 1
ATOM 4215 N N . LYS B 1 224 ? 3.498 -21.594 -24.828 1 64.94 224 LYS B N 1
ATOM 4216 C CA . LYS B 1 224 ? 3.604 -20.344 -24.094 1 64.94 224 LYS B CA 1
ATOM 4217 C C . LYS B 1 224 ? 2.771 -20.375 -22.812 1 64.94 224 LYS B C 1
ATOM 4219 O O . LYS B 1 224 ? 1.844 -21.172 -22.688 1 64.94 224 LYS B O 1
ATOM 4224 N N . GLN B 1 225 ? 3.143 -19.781 -21.766 1 72.69 225 GLN B N 1
ATOM 4225 C CA . GLN B 1 225 ? 2.482 -19.656 -20.469 1 72.69 225 GLN B CA 1
ATOM 4226 C C . GLN B 1 225 ? 2.42 -21 -19.75 1 72.69 225 GLN B C 1
ATOM 4228 O O . GLN B 1 225 ? 1.353 -21.406 -19.297 1 72.69 225 GLN B O 1
ATOM 4233 N N . THR B 1 226 ? 3.545 -21.719 -19.797 1 84.25 226 THR B N 1
ATOM 4234 C CA . THR B 1 226 ? 3.711 -23.062 -19.266 1 84.25 226 THR B CA 1
ATOM 4235 C C . THR B 1 226 ? 3.281 -23.125 -17.797 1 84.25 226 THR B C 1
ATOM 4237 O O . THR B 1 226 ? 2.621 -24.078 -17.375 1 84.25 226 THR B O 1
ATOM 4240 N N . ASP B 1 227 ? 3.582 -22.125 -17.094 1 91.69 227 ASP B N 1
ATOM 4241 C CA . ASP B 1 227 ? 3.25 -22.156 -15.672 1 91.69 227 ASP B CA 1
ATOM 4242 C C . ASP B 1 227 ? 1.739 -22.109 -15.461 1 91.69 227 ASP B C 1
ATOM 4244 O O . ASP B 1 227 ? 1.195 -22.906 -14.695 1 91.69 227 ASP B O 1
ATOM 4248 N N . GLN B 1 228 ? 1.075 -21.359 -16.234 1 91.94 228 GLN B N 1
ATOM 4249 C CA . GLN B 1 228 ? -0.376 -21.266 -16.125 1 91.94 228 GLN B CA 1
ATOM 4250 C C . GLN B 1 228 ? -1.05 -22.562 -16.594 1 91.94 228 GLN B C 1
ATOM 4252 O O . GLN B 1 228 ? -2.061 -22.969 -16.016 1 91.94 228 GLN B O 1
ATOM 4257 N N . ALA B 1 229 ? -0.55 -23.094 -17.625 1 91.75 229 ALA B N 1
ATOM 4258 C CA . ALA B 1 229 ? -1.081 -24.359 -18.109 1 91.75 229 ALA B CA 1
ATOM 4259 C C . ALA B 1 229 ? -0.923 -25.469 -17.062 1 91.75 229 ALA B C 1
ATOM 4261 O O . ALA B 1 229 ? -1.845 -26.25 -16.844 1 91.75 229 ALA B O 1
ATOM 4262 N N . TRP B 1 230 ? 0.208 -25.531 -16.438 1 94.44 230 TRP B N 1
ATOM 4263 C CA . TRP B 1 230 ? 0.437 -26.516 -15.398 1 94.44 230 TRP B CA 1
ATOM 4264 C C . TRP B 1 230 ? -0.54 -26.328 -14.242 1 94.44 230 TRP B C 1
ATOM 4266 O O . TRP B 1 230 ? -1.132 -27.297 -13.758 1 94.44 230 TRP B O 1
ATOM 4276 N N . LEU B 1 231 ? -0.736 -25.078 -13.859 1 96.5 231 LEU B N 1
ATOM 4277 C CA . LEU B 1 231 ? -1.655 -24.766 -12.766 1 96.5 231 LEU B CA 1
ATOM 4278 C C . LEU B 1 231 ? -3.084 -25.156 -13.133 1 96.5 231 LEU B C 1
ATOM 4280 O O . LEU B 1 231 ? -3.812 -25.703 -12.312 1 96.5 231 LEU B O 1
ATOM 4284 N N . ALA B 1 232 ? -3.426 -24.922 -14.367 1 95.44 232 ALA B N 1
ATOM 4285 C CA . ALA B 1 232 ? -4.785 -25.203 -14.82 1 95.44 232 ALA B CA 1
ATOM 4286 C C . ALA B 1 232 ? -5.02 -26.703 -14.969 1 95.44 232 ALA B C 1
ATOM 4288 O O . ALA B 1 232 ? -6.086 -27.203 -14.609 1 95.44 232 ALA B O 1
ATOM 4289 N N . GLN B 1 233 ? -4.082 -27.422 -15.43 1 93.38 233 GLN B N 1
ATOM 4290 C CA . GLN B 1 233 ? -4.266 -28.828 -15.812 1 93.38 233 GLN B CA 1
ATOM 4291 C C . GLN B 1 233 ? -4.016 -29.75 -14.633 1 93.38 233 GLN B C 1
ATOM 4293 O O . GLN B 1 233 ? -4.742 -30.734 -14.445 1 93.38 233 GLN B O 1
ATOM 4298 N N . ASP B 1 234 ? -3.029 -29.422 -13.859 1 94.5 234 ASP B N 1
ATOM 4299 C CA . ASP B 1 234 ? -2.605 -30.391 -12.852 1 94.5 234 ASP B CA 1
ATOM 4300 C C . ASP B 1 234 ? -3.033 -29.953 -11.453 1 94.5 234 ASP B C 1
ATOM 4302 O O . ASP B 1 234 ? -3.395 -30.781 -10.617 1 94.5 234 ASP B O 1
ATOM 4306 N N . VAL B 1 235 ? -2.963 -28.688 -11.18 1 97.75 235 VAL B N 1
ATOM 4307 C CA . VAL B 1 235 ? -3.107 -28.203 -9.805 1 97.75 235 VAL B CA 1
ATOM 4308 C C . VAL B 1 235 ? -4.574 -27.891 -9.523 1 97.75 235 VAL B C 1
ATOM 4310 O O . VAL B 1 235 ? -5.18 -28.469 -8.617 1 97.75 235 VAL B O 1
ATOM 4313 N N . TYR B 1 236 ? -5.176 -27.109 -10.367 1 98.31 236 TYR B N 1
ATOM 4314 C CA . TYR B 1 236 ? -6.512 -26.578 -10.133 1 98.31 236 TYR B CA 1
ATOM 4315 C C . TYR B 1 236 ? -7.52 -27.688 -9.922 1 98.31 236 TYR B C 1
ATOM 4317 O O . TYR B 1 236 ? -8.289 -27.672 -8.953 1 98.31 236 TYR B O 1
ATOM 4325 N N . PRO B 1 237 ? -7.543 -28.719 -10.719 1 97.56 237 PRO B N 1
ATOM 4326 C CA . PRO B 1 237 ? -8.555 -29.766 -10.555 1 97.56 237 PRO B CA 1
ATOM 4327 C C . PRO B 1 237 ? -8.484 -30.438 -9.18 1 97.56 237 PRO B C 1
ATOM 4329 O O . PRO B 1 237 ? -9.508 -30.922 -8.672 1 97.56 237 PRO B O 1
ATOM 4332 N N . VAL B 1 238 ? -7.367 -30.406 -8.562 1 97.19 238 VAL B N 1
ATOM 4333 C CA . VAL B 1 238 ? -7.168 -31.125 -7.305 1 97.19 238 VAL B CA 1
ATOM 4334 C C . VAL B 1 238 ? -7.523 -30.203 -6.133 1 97.19 238 VAL B C 1
ATOM 4336 O O . VAL B 1 238 ? -7.934 -30.672 -5.07 1 97.19 238 VAL B O 1
ATOM 4339 N N . ILE B 1 239 ? -7.445 -28.906 -6.293 1 97.75 239 ILE B N 1
ATOM 4340 C CA . ILE B 1 239 ? -7.59 -28.031 -5.137 1 97.75 239 ILE B CA 1
ATOM 4341 C C . ILE B 1 239 ? -8.836 -27.156 -5.297 1 97.75 239 ILE B C 1
ATOM 4343 O O . ILE B 1 239 ? -9.086 -26.266 -4.484 1 97.75 239 ILE B O 1
ATOM 4347 N N . LYS B 1 240 ? -9.625 -27.359 -6.277 1 96.75 240 LYS B N 1
ATOM 4348 C CA . LYS B 1 240 ? -10.695 -26.453 -6.688 1 96.75 240 LYS B CA 1
ATOM 4349 C C . LYS B 1 240 ? -11.703 -26.25 -5.559 1 96.75 240 LYS B C 1
ATOM 4351 O O . LYS B 1 240 ? -12.336 -25.188 -5.473 1 96.75 240 LYS B O 1
ATOM 4356 N N . ASP B 1 241 ? -11.82 -27.219 -4.668 1 95.56 241 ASP B N 1
ATOM 4357 C CA . ASP B 1 241 ? -12.789 -27.094 -3.582 1 95.56 241 ASP B CA 1
ATOM 4358 C C . ASP B 1 241 ? -12.141 -26.5 -2.334 1 95.56 241 ASP B C 1
ATOM 4360 O O . ASP B 1 241 ? -12.82 -26.25 -1.332 1 95.56 241 ASP B O 1
ATOM 4364 N N . ARG B 1 242 ? -10.883 -26.25 -2.412 1 97.94 242 ARG B N 1
ATOM 4365 C CA . ARG B 1 242 ? -10.148 -25.75 -1.252 1 97.94 242 ARG B CA 1
ATOM 4366 C C . ARG B 1 242 ? -9.445 -24.438 -1.565 1 97.94 242 ARG B C 1
ATOM 4368 O O . ARG B 1 242 ? -8.555 -24.016 -0.827 1 97.94 242 ARG B O 1
ATOM 4375 N N . ILE B 1 243 ? -9.836 -23.797 -2.643 1 98.44 243 ILE B N 1
ATOM 4376 C CA . ILE B 1 243 ? -9.203 -22.547 -3.062 1 98.44 243 ILE B CA 1
ATOM 4377 C C . ILE B 1 243 ? -10.195 -21.406 -2.902 1 98.44 243 ILE B C 1
ATOM 4379 O O . ILE B 1 243 ? -11.383 -21.547 -3.209 1 98.44 243 ILE B O 1
ATOM 4383 N N . LEU B 1 244 ? -9.75 -20.297 -2.285 1 98.5 244 LEU B N 1
ATOM 4384 C CA . LEU B 1 244 ? -10.5 -19.047 -2.285 1 98.5 244 LEU B CA 1
ATOM 4385 C C . LEU B 1 244 ? -10.039 -18.125 -3.406 1 98.5 244 LEU B C 1
ATOM 4387 O O . LEU B 1 244 ? -8.836 -17.891 -3.559 1 98.5 244 LEU B O 1
ATOM 4391 N N . LEU B 1 245 ? -10.977 -17.609 -4.16 1 98.38 245 LEU B N 1
ATOM 4392 C CA . LEU B 1 245 ? -10.656 -16.688 -5.238 1 98.38 245 LEU B CA 1
ATOM 4393 C C . LEU B 1 245 ? -11.117 -15.273 -4.898 1 98.38 245 LEU B C 1
ATOM 4395 O O . LEU B 1 245 ? -12.266 -15.078 -4.492 1 98.38 245 LEU B O 1
ATOM 4399 N N . HIS B 1 246 ? -10.258 -14.336 -4.879 1 98.38 246 HIS B N 1
ATOM 4400 C CA . HIS B 1 246 ? -10.68 -12.945 -5.027 1 98.38 246 HIS B CA 1
ATOM 4401 C C . HIS B 1 246 ? -10.797 -12.562 -6.5 1 98.38 246 HIS B C 1
ATOM 4403 O O . HIS B 1 246 ? -9.805 -12.594 -7.234 1 98.38 246 HIS B O 1
ATOM 4409 N N . ASP B 1 247 ? -11.93 -12.203 -6.875 1 97.38 247 ASP B N 1
ATOM 4410 C CA . ASP B 1 247 ? -12.242 -12.117 -8.297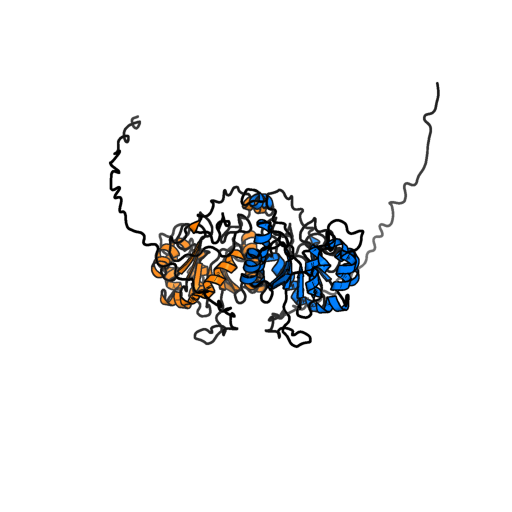 1 97.38 247 ASP B CA 1
ATOM 4411 C C . ASP B 1 247 ? -13.109 -10.898 -8.602 1 97.38 247 ASP B C 1
ATOM 4413 O O . ASP B 1 247 ? -14.227 -10.781 -8.086 1 97.38 247 ASP B O 1
ATOM 4417 N N . SER B 1 248 ? -12.602 -10.078 -9.516 1 94.31 248 SER B N 1
ATOM 4418 C CA . SER B 1 248 ? -13.312 -8.844 -9.82 1 94.31 248 SER B CA 1
ATOM 4419 C C . SER B 1 248 ? -14.188 -8.992 -11.062 1 94.31 248 SER B C 1
ATOM 4421 O O . SER B 1 248 ? -15.016 -8.133 -11.352 1 94.31 248 SER B O 1
ATOM 4423 N N . PHE B 1 249 ? -14.078 -10.109 -11.75 1 92.75 249 PHE B N 1
ATOM 4424 C CA . PHE B 1 249 ? -14.766 -10.094 -13.031 1 92.75 249 PHE B CA 1
ATOM 4425 C C . PHE B 1 249 ? -15.516 -11.398 -13.266 1 92.75 249 PHE B C 1
ATOM 4427 O O . PHE B 1 249 ? -16.625 -11.398 -13.812 1 92.75 249 PHE B O 1
ATOM 4434 N N . LEU B 1 250 ? -14.953 -12.461 -12.984 1 93.06 250 LEU B N 1
ATOM 4435 C CA . LEU B 1 250 ? -15.555 -13.75 -13.32 1 93.06 250 LEU B CA 1
ATOM 4436 C C . LEU B 1 250 ? -16.438 -14.25 -12.18 1 93.06 250 LEU B C 1
ATOM 4438 O O . LEU B 1 250 ? -17.328 -15.07 -12.398 1 93.06 250 LEU B O 1
ATOM 4442 N N . CYS B 1 251 ? -16.297 -13.859 -11.094 1 87.81 251 CYS B N 1
ATOM 4443 C CA . CYS B 1 251 ? -16.938 -14.227 -9.828 1 87.81 251 CYS B CA 1
ATOM 4444 C C . CYS B 1 251 ? -17.609 -15.586 -9.938 1 87.81 251 CYS B C 1
ATOM 4446 O O . CYS B 1 251 ? -18.5 -15.781 -10.766 1 87.81 251 CYS B O 1
ATOM 4448 N N . ASN B 1 252 ? -17.188 -16.578 -9.203 1 84.44 252 ASN B N 1
ATOM 4449 C CA . ASN B 1 252 ? -17.734 -17.906 -8.984 1 84.44 252 ASN B CA 1
ATOM 4450 C C . ASN B 1 252 ? -17.547 -18.797 -10.211 1 84.44 252 ASN B C 1
ATOM 4452 O O . ASN B 1 252 ? -18.188 -19.844 -10.328 1 84.44 252 ASN B O 1
ATOM 4456 N N . ALA B 1 253 ? -16.75 -18.375 -11.117 1 92.19 253 ALA B N 1
ATOM 4457 C CA . ALA B 1 253 ? -16.516 -19.188 -12.305 1 92.19 253 ALA B CA 1
ATOM 4458 C C . ALA B 1 253 ? -15.617 -20.375 -11.984 1 92.19 253 ALA B C 1
ATOM 4460 O O . ALA B 1 253 ? -15.773 -21.453 -12.562 1 92.19 253 ALA B O 1
ATOM 4461 N N . TYR B 1 254 ? -14.711 -20.172 -11.055 1 95.38 254 TYR B N 1
ATOM 4462 C CA . TYR B 1 254 ? -13.711 -21.219 -10.828 1 95.38 254 TYR B CA 1
ATOM 4463 C C . TYR B 1 254 ? -13.719 -21.672 -9.375 1 95.38 254 TYR B C 1
ATOM 4465 O O . TYR B 1 254 ? -12.758 -22.281 -8.906 1 95.38 254 TYR B O 1
ATOM 4473 N N . GLY B 1 255 ? -14.758 -21.359 -8.625 1 93.5 255 GLY B N 1
ATOM 4474 C CA . GLY B 1 255 ? -14.852 -21.766 -7.227 1 93.5 255 GLY B CA 1
ATOM 4475 C C . GLY B 1 255 ? -15.328 -20.641 -6.316 1 93.5 255 GLY B C 1
ATOM 4476 O O . GLY B 1 255 ? -15.789 -19.609 -6.785 1 93.5 255 GLY B O 1
ATOM 4477 N N . PRO B 1 256 ? -15.258 -20.953 -5 1 95.56 256 PRO B N 1
ATOM 4478 C CA . PRO B 1 256 ? -15.641 -19.906 -4.051 1 95.56 256 PRO B CA 1
ATOM 4479 C C . PRO B 1 256 ? -14.883 -18.609 -4.273 1 95.56 256 PRO B C 1
ATOM 4481 O O . PRO B 1 256 ? -13.648 -18.609 -4.359 1 95.56 256 PRO B O 1
ATOM 4484 N N . SER B 1 257 ? -15.648 -17.531 -4.398 1 96.31 257 SER B N 1
ATOM 4485 C CA . SER B 1 257 ? -15.031 -16.25 -4.742 1 96.31 257 SER B CA 1
ATOM 4486 C C . SER B 1 257 ? -15.555 -15.133 -3.85 1 96.31 257 SER B C 1
ATOM 4488 O O . SER B 1 257 ? -16.672 -15.203 -3.342 1 96.31 257 SER B O 1
ATOM 4490 N N . ARG B 1 258 ? -14.711 -14.188 -3.607 1 96.81 258 ARG B N 1
ATOM 4491 C CA . ARG B 1 258 ? -15.023 -12.93 -2.938 1 96.81 258 ARG B CA 1
ATOM 4492 C C . ARG B 1 258 ? -14.594 -11.734 -3.783 1 96.81 258 ARG B C 1
ATOM 4494 O O . ARG B 1 258 ? -13.625 -11.82 -4.543 1 96.81 258 ARG B O 1
ATOM 4501 N N . PRO B 1 259 ? -15.422 -10.664 -3.668 1 96.81 259 PRO B N 1
ATOM 4502 C CA . PRO B 1 259 ? -14.891 -9.438 -4.27 1 96.81 259 PRO B CA 1
ATOM 4503 C C . PRO B 1 259 ? -13.625 -8.945 -3.584 1 96.81 259 PRO B C 1
ATOM 4505 O O . PRO B 1 259 ? -13.336 -9.336 -2.449 1 96.81 259 PRO B O 1
ATOM 4508 N N . PHE B 1 260 ? -12.867 -8.133 -4.32 1 95.81 260 PHE B N 1
ATOM 4509 C CA . PHE B 1 260 ? -11.742 -7.477 -3.656 1 95.81 260 PHE B CA 1
ATOM 4510 C C . PHE B 1 260 ? -12.234 -6.531 -2.564 1 95.81 260 PHE B C 1
ATOM 4512 O O . PHE B 1 260 ? -13.234 -5.832 -2.744 1 95.81 260 PHE B O 1
ATOM 4519 N N . PRO B 1 261 ? -11.508 -6.535 -1.446 1 93.75 261 PRO B N 1
ATOM 4520 C CA . PRO B 1 261 ? -11.953 -5.75 -0.292 1 93.75 261 PRO B CA 1
ATOM 4521 C C . PRO B 1 261 ? -11.781 -4.25 -0.5 1 93.75 261 PRO B C 1
ATOM 4523 O O . PRO B 1 261 ? -12.391 -3.449 0.217 1 93.75 261 PRO B O 1
ATOM 4526 N N . LEU B 1 262 ? -10.938 -3.887 -1.423 1 90.38 262 LEU B N 1
ATOM 4527 C CA . LEU B 1 262 ? -10.711 -2.477 -1.721 1 90.38 262 LEU B CA 1
ATOM 4528 C C . LEU B 1 262 ? -10.945 -2.189 -3.201 1 90.38 262 LEU B C 1
ATOM 4530 O O . LEU B 1 262 ? -10.578 -2.996 -4.059 1 90.38 262 LEU B O 1
ATOM 4534 N N . PRO B 1 263 ? -11.508 -1.029 -3.426 1 85.81 263 PRO B N 1
ATOM 4535 C CA . PRO B 1 263 ? -11.633 -0.646 -4.832 1 85.81 263 PRO B CA 1
ATOM 4536 C C . PRO B 1 263 ? -10.297 -0.233 -5.453 1 85.81 263 PRO B C 1
ATOM 4538 O O . PRO B 1 263 ? -9.32 -0.011 -4.734 1 85.81 263 PRO B O 1
ATOM 4541 N N . ARG B 1 264 ? -10.273 -0.161 -6.742 1 81.88 264 ARG B N 1
ATOM 4542 C CA . ARG B 1 264 ? -9.094 0.365 -7.426 1 81.88 264 ARG B CA 1
ATOM 4543 C C . ARG B 1 264 ? -8.922 1.855 -7.156 1 81.88 264 ARG B C 1
ATOM 4545 O O . ARG B 1 264 ? -9.906 2.607 -7.148 1 81.88 264 ARG B O 1
ATOM 4552 N N . SER B 1 265 ? -7.691 2.191 -6.906 1 72.62 265 SER B N 1
ATOM 4553 C CA . SER B 1 265 ? -7.398 3.609 -6.727 1 72.62 265 SER B CA 1
ATOM 4554 C C . SER B 1 265 ? -7.277 4.324 -8.07 1 72.62 265 SER B C 1
ATOM 4556 O O . SER B 1 265 ? -7.547 5.523 -8.164 1 72.62 265 SER B O 1
ATOM 4558 N N . TYR B 1 266 ? -6.875 3.6 -8.992 1 69.38 266 TYR B N 1
ATOM 4559 C CA . TYR B 1 266 ? -6.742 4.055 -10.375 1 69.38 266 TYR B CA 1
ATOM 4560 C C . TYR B 1 266 ? -6.891 2.891 -11.344 1 69.38 266 TYR B C 1
ATOM 4562 O O . TYR B 1 266 ? -6.938 1.729 -10.93 1 69.38 266 TYR B O 1
ATOM 4570 N N . HIS B 1 267 ? -6.961 3.059 -12.516 1 69.62 267 HIS B N 1
ATOM 4571 C CA . HIS B 1 267 ? -7.332 2.041 -13.492 1 69.62 267 HIS B CA 1
ATOM 4572 C C . HIS B 1 267 ? -6.316 0.902 -13.508 1 69.62 267 HIS B C 1
ATOM 4574 O O . HIS B 1 267 ? -6.695 -0.266 -13.641 1 69.62 267 HIS B O 1
ATOM 4580 N N . ALA B 1 268 ? -5.094 1.313 -13.383 1 74.75 268 ALA B N 1
ATOM 4581 C CA . ALA B 1 268 ? -4.055 0.291 -13.5 1 74.75 268 ALA B CA 1
ATOM 4582 C C . ALA B 1 268 ? -3.752 -0.339 -12.148 1 74.75 268 ALA B C 1
ATOM 4584 O O . ALA B 1 268 ? -2.801 -1.113 -12.016 1 74.75 268 ALA B O 1
ATOM 4585 N N . ASP B 1 269 ? -4.633 0.025 -11.25 1 81.62 269 ASP B N 1
ATOM 4586 C CA . ASP B 1 269 ? -4.422 -0.493 -9.906 1 81.62 269 ASP B CA 1
ATOM 4587 C C . ASP B 1 269 ? -5.066 -1.869 -9.742 1 81.62 269 ASP B C 1
ATOM 4589 O O . ASP B 1 269 ? -5.961 -2.047 -8.914 1 81.62 269 ASP B O 1
ATOM 4593 N N . PHE B 1 270 ? -4.711 -2.809 -10.531 1 89.19 270 PHE B N 1
ATOM 4594 C CA . PHE B 1 270 ? -5.148 -4.188 -10.352 1 89.19 270 PHE B CA 1
ATOM 4595 C C . PHE B 1 270 ? -3.957 -5.117 -10.164 1 89.19 270 PHE B C 1
ATOM 4597 O O . PHE B 1 270 ? -2.857 -4.828 -10.648 1 89.19 270 PHE B O 1
ATOM 4604 N N . VAL B 1 271 ? -4.203 -6.148 -9.453 1 93.75 271 VAL B N 1
ATOM 4605 C CA . VAL B 1 271 ? -3.143 -7.109 -9.164 1 93.75 271 VAL B CA 1
ATOM 4606 C C . VAL B 1 271 ? -2.67 -7.766 -10.453 1 93.75 271 VAL B C 1
ATOM 4608 O O . VAL B 1 271 ? -3.482 -8.25 -11.25 1 93.75 271 VAL B O 1
ATOM 4611 N N . GLY B 1 272 ? -1.361 -7.773 -10.688 1 91.69 272 GLY B N 1
ATOM 4612 C CA . GLY B 1 272 ? -0.786 -8.391 -11.867 1 91.69 272 GLY B CA 1
ATOM 4613 C C . GLY B 1 272 ? -0.555 -7.414 -13 1 91.69 272 GLY B C 1
ATOM 4614 O O . GLY B 1 272 ? -0.116 -7.805 -14.086 1 91.69 272 GLY B O 1
ATOM 4615 N N . ASN B 1 273 ? -0.862 -6.156 -12.727 1 87.5 273 ASN B N 1
ATOM 4616 C CA . ASN B 1 273 ? -0.599 -5.164 -13.766 1 87.5 273 ASN B CA 1
ATOM 4617 C C . ASN B 1 273 ? 0.885 -5.102 -14.117 1 87.5 273 ASN B C 1
ATOM 4619 O O . ASN B 1 273 ? 1.724 -4.848 -13.25 1 87.5 273 ASN B O 1
ATOM 4623 N N . VAL B 1 274 ? 1.182 -5.312 -15.43 1 81.75 274 VAL B N 1
ATOM 4624 C CA . VAL B 1 274 ? 2.561 -5.324 -15.906 1 81.75 274 VAL B CA 1
ATOM 4625 C C . VAL B 1 274 ? 3.043 -3.893 -16.141 1 81.75 274 VAL B C 1
ATOM 4627 O O . VAL B 1 274 ? 2.363 -3.102 -16.797 1 81.75 274 VAL B O 1
ATOM 4630 N N . LEU B 1 275 ? 4.242 -3.688 -15.508 1 71.44 275 LEU B N 1
ATOM 4631 C CA . LEU B 1 275 ? 4.848 -2.373 -15.688 1 71.44 275 LEU B CA 1
ATOM 4632 C C . LEU B 1 275 ? 5.906 -2.408 -16.781 1 71.44 275 LEU B C 1
ATOM 4634 O O . LEU B 1 275 ? 6.73 -3.326 -16.828 1 71.44 275 LEU B O 1
ATOM 4638 N N . SER B 1 276 ? 5.727 -2.281 -18.156 1 54.81 276 SER B N 1
ATOM 4639 C CA . SER B 1 276 ? 6.637 -2.379 -19.297 1 54.81 276 SER B CA 1
ATOM 4640 C C . SER B 1 276 ? 7.578 -1.18 -19.359 1 54.81 276 SER B C 1
ATOM 4642 O O . SER B 1 276 ? 7.273 -0.118 -18.797 1 54.81 276 SER B O 1
ATOM 4644 N N . GLU B 1 277 ? 9.039 -1.626 -19.875 1 46.66 277 GLU B N 1
ATOM 4645 C CA . GLU B 1 277 ? 10.094 -0.653 -20.156 1 46.66 277 GLU B CA 1
ATOM 4646 C C . GLU B 1 277 ? 9.523 0.588 -20.844 1 46.66 277 GLU B C 1
ATOM 4648 O O . GLU B 1 277 ? 9.93 1.711 -20.531 1 46.66 277 GLU B O 1
ATOM 4653 N N . GLY B 1 278 ? 9.227 0.285 -22.266 1 39.28 278 GLY B N 1
ATOM 4654 C CA . GLY B 1 278 ? 8.758 1.396 -23.094 1 39.28 278 GLY B CA 1
ATOM 4655 C C . GLY B 1 278 ? 7.727 2.26 -22.391 1 39.28 278 GLY B C 1
ATOM 4656 O O . GLY B 1 278 ? 7.234 3.234 -22.953 1 39.28 278 GLY B O 1
ATOM 4657 N N . HIS B 1 279 ? 7.02 1.535 -21.672 1 36.47 279 HIS B N 1
ATOM 4658 C CA . HIS B 1 279 ? 6.16 2.43 -20.891 1 36.47 279 HIS B CA 1
ATOM 4659 C C . HIS B 1 279 ? 6.977 3.311 -19.953 1 36.47 279 HIS B C 1
ATOM 4661 O O . HIS B 1 279 ? 7.414 2.857 -18.906 1 36.47 279 HIS B O 1
ATOM 4667 N N . ASN B 1 280 ? 8.156 3.877 -20.375 1 31.25 280 ASN B N 1
ATOM 4668 C CA . ASN B 1 280 ? 9.008 5.012 -20.047 1 31.25 280 ASN B CA 1
ATOM 4669 C C . ASN B 1 280 ? 8.461 5.789 -18.844 1 31.25 280 ASN B C 1
ATOM 4671 O O . ASN B 1 280 ? 7.246 5.828 -18.641 1 31.25 280 ASN B O 1
ATOM 4675 N N . GLN B 1 281 ? 9.336 6.047 -17.797 1 33.56 281 GLN B N 1
ATOM 4676 C CA . GLN B 1 281 ? 9.148 7.168 -16.875 1 33.56 281 GLN B CA 1
ATOM 4677 C C . GLN B 1 281 ? 8.227 8.227 -17.484 1 33.56 281 GLN B C 1
ATOM 4679 O O . GLN B 1 281 ? 7.969 9.258 -16.859 1 33.56 281 GLN B O 1
ATOM 4684 N N . ASP B 1 282 ? 8.344 8.5 -18.766 1 31.44 282 ASP B N 1
ATOM 4685 C CA . ASP B 1 282 ? 7.52 9.43 -19.547 1 31.44 282 ASP B CA 1
ATOM 4686 C C . ASP B 1 282 ? 6.035 9.188 -19.281 1 31.44 282 ASP B C 1
ATOM 4688 O O . ASP B 1 282 ? 5.668 8.227 -18.609 1 31.44 282 ASP B O 1
ATOM 4692 N N . SER B 1 283 ? 5.234 9.258 -20.438 1 30.88 283 SER B N 1
ATOM 4693 C CA . SER B 1 283 ? 3.795 9.391 -20.641 1 30.88 283 SER B CA 1
ATOM 4694 C C . SER B 1 283 ? 3.055 8.148 -20.156 1 30.88 283 SER B C 1
ATOM 4696 O O . SER B 1 283 ? 1.824 8.094 -20.203 1 30.88 283 SER B O 1
ATOM 4698 N N . LEU B 1 284 ? 3.676 6.934 -20.219 1 30.73 284 LEU B N 1
ATOM 4699 C CA . LEU B 1 284 ? 3.004 5.652 -20.031 1 30.73 284 LEU B CA 1
ATOM 4700 C C . LEU B 1 284 ? 2.699 5.402 -18.562 1 30.73 284 LEU B C 1
ATOM 4702 O O . LEU B 1 284 ? 2 4.445 -18.219 1 30.73 284 LEU B O 1
ATOM 4706 N N . TYR B 1 285 ? 3.738 5.555 -17.734 1 33.38 285 TYR B N 1
ATOM 4707 C CA . TYR B 1 285 ? 3.219 5.668 -16.375 1 33.38 285 TYR B CA 1
ATOM 4708 C C . TYR B 1 285 ? 1.783 6.184 -16.375 1 33.38 285 TYR B C 1
ATOM 4710 O O . TYR B 1 285 ? 0.951 5.727 -15.586 1 33.38 285 TYR B O 1
ATOM 4718 N N . TYR B 1 286 ? 1.757 7.301 -17.078 1 32.31 286 TYR B N 1
ATOM 4719 C CA . TYR B 1 286 ? 0.627 8.188 -17.344 1 32.31 286 TYR B CA 1
ATOM 4720 C C . TYR B 1 286 ? -0.395 7.5 -18.25 1 32.31 286 TYR B C 1
ATOM 4722 O O . TYR B 1 286 ? -1.569 7.875 -18.266 1 32.31 286 TYR B O 1
ATOM 4730 N N . ARG B 1 287 ? 0.295 6.746 -19.281 1 30.77 287 ARG B N 1
ATOM 4731 C CA . ARG B 1 287 ? -0.684 6.199 -20.219 1 30.77 287 ARG B CA 1
ATOM 4732 C C . ARG B 1 287 ? -1.522 5.109 -19.562 1 30.77 287 ARG B C 1
ATOM 4734 O O . ARG B 1 287 ? -2.641 4.832 -20 1 30.77 287 ARG B O 1
ATOM 4741 N N . ASN B 1 288 ? -0.753 4.352 -18.875 1 31.11 288 ASN B N 1
ATOM 4742 C CA . ASN B 1 288 ? -1.512 3.182 -18.438 1 31.11 288 ASN B CA 1
ATOM 4743 C C . ASN B 1 288 ? -2.715 3.578 -17.578 1 31.11 288 ASN B C 1
ATOM 4745 O O . ASN B 1 288 ? -3.635 2.783 -17.391 1 31.11 288 ASN B O 1
ATOM 4749 N N . GLY B 1 289 ? -2.479 4.516 -16.766 1 31.33 289 GLY B N 1
ATOM 4750 C CA . GLY B 1 289 ? -3.801 4.801 -16.234 1 31.33 289 GLY B CA 1
ATOM 4751 C C . GLY B 1 289 ? -4.793 5.223 -17.297 1 31.33 289 GLY B C 1
ATOM 4752 O O . GLY B 1 289 ? -6.008 5.164 -17.078 1 31.33 289 GLY B O 1
ATOM 4753 N N . ALA B 1 290 ? -4.254 6.148 -18.203 1 30.56 290 ALA B N 1
ATOM 4754 C CA . ALA B 1 290 ? -5.195 6.602 -19.219 1 30.56 290 ALA B CA 1
ATOM 4755 C C . ALA B 1 290 ? -5.301 5.594 -20.359 1 30.56 290 ALA B C 1
ATOM 4757 O O . ALA B 1 290 ? -5.836 5.906 -21.438 1 30.56 290 ALA B O 1
ATOM 4758 N N . LYS B 1 291 ? -4.285 4.812 -20.641 1 33.31 291 LYS B N 1
ATOM 4759 C CA . LYS B 1 291 ? -4.891 4.059 -21.734 1 33.31 291 LYS B CA 1
ATOM 4760 C C . LYS B 1 291 ? -6.379 3.828 -21.484 1 33.31 291 LYS B C 1
ATOM 4762 O O . LYS B 1 291 ? -6.801 3.65 -20.344 1 33.31 291 LYS B O 1
ATOM 4767 N N . GLU B 1 292 ? -7.168 4.371 -22.328 1 34.66 292 GLU B N 1
ATOM 4768 C CA . GLU B 1 292 ? -8.547 3.932 -22.531 1 34.66 292 GLU B CA 1
ATOM 4769 C C . GLU B 1 292 ? -8.758 2.514 -22 1 34.66 292 GLU B C 1
ATOM 4771 O O . GLU B 1 292 ? -8.922 1.575 -22.781 1 34.66 292 GLU B O 1
ATOM 4776 N N . MET B 1 293 ? -7.719 2.061 -21.375 1 38.84 293 MET B N 1
ATOM 4777 C CA . MET B 1 293 ? -8.242 0.716 -21.156 1 38.84 293 MET B CA 1
ATOM 4778 C C . MET B 1 293 ? -9.703 0.767 -20.719 1 38.84 293 MET B C 1
ATOM 4780 O O . MET B 1 293 ? -10.031 1.312 -19.656 1 38.84 293 MET B O 1
ATOM 4784 N N . GLY B 1 294 ? -10.414 1.322 -21.547 1 44.97 294 GLY B N 1
ATOM 4785 C CA . GLY B 1 294 ? -11.844 1.067 -21.484 1 44.97 294 GLY B CA 1
ATOM 4786 C C . GLY B 1 294 ? -12.219 -0.005 -20.469 1 44.97 294 GLY B C 1
ATOM 4787 O O . GLY B 1 294 ? -12.5 -1.146 -20.844 1 44.97 294 GLY B O 1
ATOM 4788 N N . GLY B 1 295 ? -11.477 0.181 -19.281 1 55.59 295 GLY B N 1
ATOM 4789 C CA . GLY B 1 295 ? -11.711 -0.918 -18.359 1 55.59 295 GLY B CA 1
ATOM 4790 C C . GLY B 1 295 ? -13.164 -1.358 -18.312 1 55.59 295 GLY B C 1
ATOM 4791 O O . GLY B 1 295 ? -14.07 -0.536 -18.453 1 55.59 295 GLY B O 1
ATOM 4792 N N . ARG B 1 296 ? -13.305 -2.475 -18.781 1 73.19 296 ARG B N 1
ATOM 4793 C CA . ARG B 1 296 ? -14.602 -3.117 -18.609 1 73.19 296 ARG B CA 1
ATOM 4794 C C . ARG B 1 296 ? -15.055 -3.072 -17.156 1 73.19 296 ARG B C 1
ATOM 4796 O O . ARG B 1 296 ? -14.242 -3.262 -16.25 1 73.19 296 ARG B O 1
ATOM 4803 N N . GLU B 1 297 ? -16.141 -2.492 -17.047 1 84.69 297 GLU B N 1
ATOM 4804 C CA . GLU B 1 297 ? -16.719 -2.5 -15.711 1 84.69 297 GLU B CA 1
ATOM 4805 C C . GLU B 1 297 ? -16.906 -3.926 -15.203 1 84.69 297 GLU B C 1
ATOM 4807 O O . GLU B 1 297 ? -17.281 -4.82 -15.961 1 84.69 297 GLU B O 1
ATOM 4812 N N . ALA B 1 298 ? -16.562 -4.008 -13.961 1 89.62 298 ALA B N 1
ATOM 4813 C CA . ALA B 1 298 ? -16.828 -5.289 -13.32 1 89.62 298 ALA B CA 1
ATOM 4814 C C . ALA B 1 298 ? -18.328 -5.547 -13.219 1 89.62 298 ALA B C 1
ATOM 4816 O O . ALA B 1 298 ? -19.109 -4.625 -12.945 1 89.62 298 ALA B O 1
ATOM 4817 N N . PRO B 1 299 ? -18.766 -6.785 -13.508 1 92.81 299 PRO B N 1
ATOM 4818 C CA . PRO B 1 299 ? -20.172 -7.098 -13.266 1 92.81 299 PRO B CA 1
ATOM 4819 C C . PRO B 1 299 ? -20.609 -6.766 -11.844 1 92.81 299 PRO B C 1
ATOM 4821 O O . PRO B 1 299 ? -19.859 -6.949 -10.891 1 92.81 299 PRO B O 1
ATOM 4824 N N . LEU B 1 300 ? -21.812 -6.336 -11.688 1 92.5 300 LEU B N 1
ATOM 4825 C CA . LEU B 1 300 ? -22.359 -5.91 -10.398 1 92.5 300 LEU B CA 1
ATOM 4826 C C . LEU B 1 300 ? -22.203 -7.012 -9.359 1 92.5 300 LEU B C 1
ATOM 4828 O O . LEU B 1 300 ? -21.875 -6.738 -8.203 1 92.5 300 LEU B O 1
ATOM 4832 N N . ARG B 1 301 ? -22.359 -8.234 -9.703 1 92.75 301 ARG B N 1
ATOM 4833 C CA . ARG B 1 301 ? -22.344 -9.359 -8.781 1 92.75 301 ARG B CA 1
ATOM 4834 C C . ARG B 1 301 ? -20.938 -9.586 -8.227 1 92.75 301 ARG B C 1
ATOM 4836 O O . ARG B 1 301 ? -20.75 -10.273 -7.223 1 92.75 301 ARG B O 1
ATOM 4843 N N . CYS B 1 302 ? -19.891 -9.055 -8.914 1 95.56 302 CYS B N 1
ATOM 4844 C CA . CYS B 1 302 ? -18.516 -9.281 -8.516 1 95.56 302 CYS B CA 1
ATOM 4845 C C . CYS B 1 302 ? -17.984 -8.109 -7.688 1 95.56 302 CYS B C 1
ATOM 4847 O O . CYS B 1 302 ? -16.812 -8.094 -7.297 1 95.56 302 CYS B O 1
ATOM 4849 N N . ARG B 1 303 ? -18.844 -7.148 -7.41 1 91.94 303 ARG B N 1
ATOM 4850 C CA . ARG B 1 303 ? -18.422 -5.938 -6.707 1 91.94 303 ARG B CA 1
ATOM 4851 C C . ARG B 1 303 ? -18.75 -6.031 -5.219 1 91.94 303 ARG B C 1
ATOM 4853 O O . ARG B 1 303 ? -19.812 -6.539 -4.836 1 91.94 303 ARG B O 1
ATOM 4860 N N . LEU B 1 304 ? -17.859 -5.605 -4.422 1 91.12 304 LEU B N 1
ATOM 4861 C CA . LEU B 1 304 ? -18.156 -5.512 -2.996 1 91.12 304 LEU B CA 1
ATOM 4862 C C . LEU B 1 304 ? -19.266 -4.492 -2.74 1 91.12 304 LEU B C 1
ATOM 4864 O O . LEU B 1 304 ? -20.141 -4.719 -1.909 1 91.12 304 LEU B O 1
ATOM 4868 N N . ARG B 1 305 ? -19.156 -3.359 -3.385 1 86.12 305 ARG B N 1
ATOM 4869 C CA . ARG B 1 305 ? -20.156 -2.307 -3.402 1 86.12 305 ARG B CA 1
ATOM 4870 C C . ARG B 1 305 ? -20.531 -1.922 -4.832 1 86.12 305 ARG B C 1
ATOM 4872 O O . ARG B 1 305 ? -19.672 -1.942 -5.723 1 86.12 305 ARG B O 1
ATOM 4879 N N . PRO B 1 306 ? -21.734 -1.54 -5.023 1 85.75 306 PRO B N 1
ATOM 4880 C CA . PRO B 1 306 ? -22.156 -1.217 -6.387 1 85.75 306 PRO B CA 1
ATOM 4881 C C . PRO B 1 306 ? -21.297 -0.132 -7.031 1 85.75 306 PRO B C 1
ATOM 4883 O O . PRO B 1 306 ? -21.125 -0.121 -8.25 1 85.75 306 PRO B O 1
ATOM 4886 N N . GLU B 1 307 ? -20.703 0.677 -6.219 1 78.81 307 GLU B N 1
ATOM 4887 C CA . GLU B 1 307 ? -19.969 1.825 -6.734 1 78.81 307 GLU B CA 1
ATOM 4888 C C . GLU B 1 307 ? -18.578 1.418 -7.195 1 78.81 307 GLU B C 1
ATOM 4890 O O . GLU B 1 307 ? -17.875 2.199 -7.844 1 78.81 307 GLU B O 1
ATOM 4895 N N . TYR B 1 308 ? -18.172 0.148 -6.863 1 83.5 308 TYR B N 1
ATOM 4896 C CA . TYR B 1 308 ? -16.859 -0.322 -7.27 1 83.5 308 TYR B CA 1
ATOM 4897 C C . TYR B 1 308 ? -16.875 -0.838 -8.703 1 83.5 308 TYR B C 1
ATOM 4899 O O . TYR B 1 308 ? -16.656 -2.025 -8.945 1 83.5 308 TYR B O 1
ATOM 4907 N N . ALA B 1 309 ? -16.984 0.055 -9.648 1 79.69 309 ALA B N 1
ATOM 4908 C CA . ALA B 1 309 ? -17.281 -0.252 -11.047 1 79.69 309 ALA B CA 1
ATOM 4909 C C . ALA B 1 309 ? -16.156 -1.036 -11.695 1 79.69 309 ALA B C 1
ATOM 4911 O O . ALA B 1 309 ? -16.375 -1.82 -12.617 1 79.69 309 ALA B O 1
ATOM 4912 N N . PHE B 1 310 ? -14.984 -0.903 -11.188 1 79.06 310 PHE B N 1
ATOM 4913 C CA . PHE B 1 310 ? -13.859 -1.562 -11.859 1 79.06 310 PHE B CA 1
ATOM 4914 C C . PHE B 1 310 ? -13.242 -2.621 -10.953 1 79.06 310 PHE B C 1
ATOM 4916 O O . PHE B 1 310 ? -12.102 -3.043 -11.172 1 79.06 310 PHE B O 1
ATOM 4923 N N . GLY B 1 311 ? -14.047 -3.033 -10 1 79.5 311 GLY B N 1
ATOM 4924 C CA . GLY B 1 311 ? -13.578 -4.027 -9.047 1 79.5 311 GLY B CA 1
ATOM 4925 C C . GLY B 1 311 ? -13.133 -3.424 -7.727 1 79.5 311 GLY B C 1
ATOM 4926 O O . GLY B 1 311 ? -12.773 -2.248 -7.664 1 79.5 311 GLY B O 1
#

pLDDT: mean 75.94, std 29.11, range [15.09, 98.81]

Solvent-accessible surface area (backbone atoms only — not comparable to full-atom values): 34684 Å² total; per-residue (Å²): 137,85,93,85,91,72,93,88,83,82,90,85,85,75,88,83,73,81,83,80,78,71,80,73,75,75,74,75,81,66,86,73,73,75,79,73,76,79,69,77,74,74,76,74,61,79,58,88,60,72,65,59,45,31,100,83,63,44,63,40,38,31,33,42,24,20,48,48,67,46,75,52,61,63,46,51,48,30,41,42,49,40,24,50,46,37,41,62,65,36,75,76,31,31,28,31,34,34,24,52,87,57,44,49,69,69,59,52,48,51,33,45,74,43,61,24,46,78,41,73,58,60,76,87,57,68,72,19,66,81,27,52,72,45,54,28,60,50,54,49,56,38,74,52,31,41,36,42,32,30,41,49,34,45,28,67,84,49,69,54,51,46,47,41,50,55,56,47,64,74,40,36,88,69,24,45,25,37,30,51,27,49,45,86,82,54,77,62,80,35,41,62,45,33,32,33,33,30,17,64,64,48,30,71,78,37,77,52,42,56,60,56,50,50,54,58,42,65,40,88,84,63,53,86,61,32,46,28,50,46,33,46,69,64,47,40,76,74,39,40,90,32,31,38,29,36,18,18,51,64,49,59,74,72,33,56,53,39,42,45,77,43,58,52,85,31,69,59,54,34,70,71,42,72,62,51,70,88,41,32,100,55,66,39,44,14,24,47,23,34,43,72,62,68,67,65,63,27,47,67,89,18,26,75,44,82,82,30,43,70,29,139,82,90,73,79,78,76,93,72,76,84,83,86,73,78,86,68,84,84,79,79,71,83,72,76,77,76,73,80,67,86,71,73,74,81,72,77,79,70,79,73,74,76,74,63,78,60,88,60,72,66,59,44,30,100,84,62,43,62,39,39,32,33,42,24,22,49,48,68,48,73,54,61,65,47,52,49,30,42,42,50,40,23,51,45,37,41,64,64,36,76,77,32,31,28,29,35,33,24,51,87,57,42,48,69,69,57,52,48,50,34,46,74,44,61,26,46,78,43,73,59,60,76,85,55,67,71,20,65,79,26,51,72,45,54,26,59,50,54,50,57,38,73,53,32,43,36,41,30,29,39,49,33,46,30,68,83,47,70,52,50,47,48,42,52,54,57,46,64,73,40,36,90,70,24,44,26,37,29,51,25,50,46,86,81,54,76,61,81,38,43,61,47,34,32,34,34,29,17,66,65,48,32,70,78,38,75,53,44,55,60,56,50,49,55,56,41,62,40,89,82,62,52,86,62,32,47,28,49,46,35,46,68,64,46,40,76,75,39,41,88,30,32,40,29,36,17,19,51,63,48,60,72,72,36,56,52,37,40,43,77,42,60,51,84,34,70,56,54,33,70,70,42,72,65,54,71,88,41,33,98,56,67,34,40,9,27,51,22,30,43,72,60,67,67,65,63,26,47,68,91,14,26,74,44,83,82,30,43,70,28

Foldseek 3Di:
DDDDPDDDDDDDPDDPDDDPDPPPPPPDPDDPDDPDPPDDPPPPPPPVPDQDAFPVGHRAAAEAFEEDAACDPLLLVLLLQQQQCCCVLPPRYGYEYEYEPRQDPVSVVSSVVSVHHYHHDDPVCVLLVLNSRCSRVCLLVDRSHFKYAAAYSQFHDDNLLSQVVVVCVVCCVQAQKEFEAQAPPSDALHQQGGIMGGSVVQCVQVVHPVVLSSVQSNDPPQDHRNSRVCCRPPPLVRRQARYEYAYQACACPRHHYAHRPDAAPALQRTGRRGNDPVCPVDCCVVCVSVPCPCGQFHPCVRHPDNVSRSD/DDDDDDDDPDDDPDDPDDDPDPPPDDPPPDDPDDPPPPDDPPPPPPPVPDQDAFPVGHRAAAEAFEEDAACDPLLLVLLLQQQQCCCVLPPRYGYEYEYEPRQDPVSVVSSVVSVYHYHYDDPVCVLLVLNSRCSRVCLLVDRSHFKYAAAYSQFHDDNLLSQVVVVCVVCCVQAQKEFEAQAPPSDALHQQGGIMGGSVVQCVQVVHRVVLSSVQSNDPPQDHRNSRVCCRPPPLVRRQARYEYAYQACACPRHHYAHRPDAAPALQRTGRRGNDPVCPVPCNVVVVSVPCPCGQFHPCVRHPDNVSRSD

Radius of gyration: 29.87 Å; Cα contacts (8 Å, |Δi|>4): 1044; chains: 2; bounding box: 101×109×94 Å

Sequence (622 aa):
MAVRRSKLTEVVVVLILTCMAFLSGQIHTELLHRPTVVTSSPVITLSDSSVPTNTTGRPLVNVFAFVLYGSVPMIVEGAALNAVMIPKLFRGWRARFYIDNTVDGGTRQRLHDAGADVVVVPDSWMNWNEARRMWRYAALADESVGLALFRDVDSRVSIREMAAISEWLQVLDQYPFHAMHDHYEHTVPILGGMFGAHSSSFREVFPDPIARIAQYATSKNIGKQTDQAWLAQDVYPVIKDRILLHDSFLCNAYGPSRPFPLPRSYHADFVGNVLSEGHNQDSLYYRNGAKEMGGREAPLRCRLRPEYAFGMAVRRSKLTEVVVVLILTCMAFLSGQIHTELLHRPTVVTSSPVITLSDSSVPTNTTGRPLVNVFAFVLYGSVPMIVEGAALNAVMIPKLFRGWRARFYIDNTVDGGTRQRLHDAGADVVVVPDSWMNWNEARRMWRYAALADESVGLALFRDVDSRVSIREMAAISEWLQVLDQYPFHAMHDHYEHTVPILGGMFGAHSSSFREVFPDPIARIAQYATSKNIGKQTDQAWLAQDVYPVIKDRILLHDSFLCNAYGPSRPFPLPRSYHADFVGNVLSEGHNQDSLYYRNGAKEMGGREAPLRCRLRPEYAFG

Nearest PDB structures (foldseek):
  3rmv-assembly1_A-2  TM=6.449E-01  e=6.061E-06  Homo sapiens
  1ll0-assembly1_B  TM=6.646E-01  e=2.010E-05  Oryctolagus cuniculus
  1ll0-assembly5_I  TM=6.670E-01  e=2.934E-05  Oryctolagus cuniculus
  3usq-assembly1_A  TM=6.445E-01  e=2.428E-05  Oryctolagus cuniculus
  4ueg-assembly1_B-2  TM=7.292E-01  e=1.334E-04  Homo sapiens